Protein AF-0000000069715719 (afdb_homodimer)

Organism: Streptococcus mutans serotype c (strain ATCC 700610 / UA159) (NCBI:txid210007)

InterPro domains:
  IPR000551 MerR-type HTH domain [PF13411] (5-71)
  IPR000551 MerR-type HTH domain [PS50937] (4-72)
  IPR000551 MerR-type HTH domain [SM00422] (5-73)
  IPR009061 Putative DNA-binding domain superfamily [SSF46955] (5-107)
  IPR012925 TipAS antibiotic-recognition domain [PF07739] (125-243)
  IPR036244 TipA-like multidrug resistance regulator, antibiotic-recognition domain [G3DSA:1.10.490.50] (159-245)
  IPR036244 TipA-like multidrug resistance regulator, antibiotic-recognition domain [SSF89082] (160-244)
  IPR047057 MerR transcriptional regulator [PTHR30204] (4-185)

Sequence (490 aa):
MDRDYTLKEIMTITGLTKRTLHYYDQIGLLPARKLANGYRHYSQQDLIDLQRILFLKALDFSIKEIQSLLKLSDEALRPILEEQQTRLVQKIQDLQKKKKELENFLAGSPLITLDIFEKPLNDQYQTEAELRYGKTSVYQTYQDHRAQLDSTERTQYDTKMEQQFDQVFQEFKRVSHLPLSATEVAAAVEQWKSAFLMIGDFSDEVLAYIAKSYVYDSRFKQYFSKYGNFDLTRFIAEAVTYYLTMDRDYTLKEIMTITGLTKRTLHYYDQIGLLPARKLANGYRHYSQQDLIDLQRILFLKALDFSIKEIQSLLKLSDEALRPILEEQQTRLVQKIQDLQKKKKELENFLAGSPLITLDIFEKPLNDQYQTEAELRYGKTSVYQTYQDHRAQLDSTERTQYDTKMEQQFDQVFQEFKRVSHLPLSATEVAAAVEQWKSAFLMIGDFSDEVLAYIAKSYVYDSRFKQYFSKYGNFDLTRFIAEAVTYYLT

Radius of gyration: 35.16 Å; Cα contacts (8 Å, |Δi|>4): 464; chains: 2; bounding box: 47×100×73 Å

Secondary structure (DSSP, 8-state):
----EEHHHHHHHH---HHHHHHHHHTTSSPPEE-TTS-EEE-HHHHHHHHHHHHHHHTT--HHHHHHHTTS-HHHHHHHHHHHHHHHHHHHHHHHHHHHHHHHHHTT--GGG-S-SSS-HHHHHHHHHHHHHTTSHHHHHHHHHHHHS-HHHHHHHHHHHHHHHHHHHHHHHHHTTS-TT-HHHHHHHHHHHHHHHHH----HHHHHHHHHHHHH-HHHHHHHGGGT-TTHHHHHHHHHHHHH-/----EEHHHHHHHH---HHHHHHHHHTTSSPPEE-TTS-EEE-HHHHHHHHHHHHHHHTT--HHHHHHHTTS-HHHHHHHHHHHHHHHHHHHHHHHHHHHHHHHHHTT--GGG-S-SSS-HHHHHHHHHHHHHTTSHHHHHHHHHHHHS-HHHHHHHHHHHHHHHHHHHHHHHHHTTS-TT-HHHHHHHHHHHHHHHTT----HHHHHHHHHHHHH-HHHHHHHGGGT-TTHHHHHHHHHHHHH-

pLDDT: mean 90.67, std 7.01, range [48.97, 97.94]

Nearest PDB structures (foldseek):
  3qao-assembly1_A-2  TM=6.213E-01  e=5.186E-06  Listeria monocytogenes EGD-e
  4r4e-assembly1_A  TM=9.063E-01  e=7.870E-03  Bacillus subtilis subsp. subtilis str. 168
  2zhh-assembly1_A-2  TM=7.558E-01  e=1.030E-02  Escherichia coli K-12
  5i44-assembly4_F-2  TM=8.925E-01  e=2.866E-02  Bacillus subtilis subsp. subtilis str. 168
  5i44-assembly4_G-2  TM=8.941E-01  e=7.557E-02  Bacillus subtilis subsp. subtilis str. 168

Structure (mmCIF, N/CA/C/O backbone):
data_AF-0000000069715719-model_v1
#
loop_
_entity.id
_entity.type
_entity.pdbx_description
1 polymer 'Transcriptional regulator'
#
loop_
_atom_site.group_PDB
_atom_site.id
_atom_site.type_symbol
_atom_site.label_atom_id
_atom_site.label_alt_id
_atom_site.label_comp_id
_atom_site.label_asym_id
_atom_site.label_entity_id
_atom_site.label_seq_id
_atom_site.pdbx_PDB_ins_code
_atom_site.Cartn_x
_atom_site.Cartn_y
_atom_site.Cartn_z
_atom_site.occupancy
_atom_site.B_iso_or_equiv
_atom_site.auth_seq_id
_atom_site.auth_comp_id
_atom_site.auth_asym_id
_atom_site.auth_atom_id
_atom_site.pdbx_PDB_model_num
ATOM 1 N N . MET A 1 1 ? -6.324 41.688 10.266 1 48.97 1 MET A N 1
ATOM 2 C CA . MET A 1 1 ? -6.793 41.719 8.883 1 48.97 1 MET A CA 1
ATOM 3 C C . MET A 1 1 ? -6.41 40.438 8.148 1 48.97 1 MET A C 1
ATOM 5 O O . MET A 1 1 ? -5.316 39.906 8.352 1 48.97 1 MET A O 1
ATOM 9 N N . ASP A 1 2 ? -7.441 39.688 7.723 1 63.16 2 ASP A N 1
ATOM 10 C CA . ASP A 1 2 ? -7.34 38.469 6.922 1 63.16 2 ASP A CA 1
ATOM 11 C C . ASP A 1 2 ? -6.461 38.688 5.695 1 63.16 2 ASP A C 1
ATOM 13 O O . ASP A 1 2 ? -6.566 39.719 5.031 1 63.16 2 ASP A O 1
ATOM 17 N N . ARG A 1 3 ? -5.273 38.156 5.684 1 74.5 3 ARG A N 1
ATOM 18 C CA . ARG A 1 3 ? -4.348 38.312 4.566 1 74.5 3 ARG A CA 1
ATOM 19 C C . ARG A 1 3 ? -4.816 37.5 3.354 1 74.5 3 ARG A C 1
ATOM 21 O O . ARG A 1 3 ? -5.352 36.406 3.496 1 74.5 3 ARG A O 1
ATOM 28 N N . ASP A 1 4 ? -4.863 38.25 2.156 1 87.38 4 ASP A N 1
ATOM 29 C CA . ASP A 1 4 ? -5.094 37.562 0.89 1 87.38 4 ASP A CA 1
ATOM 30 C C . ASP A 1 4 ? -3.777 37.125 0.244 1 87.38 4 ASP A C 1
ATOM 32 O O . ASP A 1 4 ? -2.756 37.812 0.417 1 87.38 4 ASP A O 1
ATOM 36 N N . TYR A 1 5 ? -3.852 36.031 -0.397 1 93.12 5 TYR A N 1
ATOM 37 C CA . TYR A 1 5 ? -2.662 35.469 -1.027 1 93.12 5 TYR A CA 1
ATOM 38 C C . TYR A 1 5 ? -2.848 35.375 -2.535 1 93.12 5 TYR A C 1
ATOM 40 O O . TYR A 1 5 ? -3.926 35 -3.008 1 93.12 5 TYR A O 1
ATOM 48 N N . THR A 1 6 ? -1.804 35.688 -3.18 1 93.81 6 THR A N 1
ATOM 49 C CA . THR A 1 6 ? -1.774 35.375 -4.605 1 93.81 6 THR A CA 1
ATOM 50 C C . THR A 1 6 ? -1.482 33.906 -4.848 1 93.81 6 THR A C 1
ATOM 52 O O . THR A 1 6 ? -1.055 33.188 -3.938 1 93.81 6 THR A O 1
ATOM 55 N N . LEU A 1 7 ? -1.731 33.531 -6.133 1 94.94 7 LEU A N 1
ATOM 56 C CA . LEU A 1 7 ? -1.416 32.156 -6.523 1 94.94 7 LEU A CA 1
ATOM 57 C C . LEU A 1 7 ? 0.055 31.844 -6.27 1 94.94 7 LEU A C 1
ATOM 59 O O . LEU A 1 7 ? 0.387 30.766 -5.754 1 94.94 7 LEU A O 1
ATOM 63 N N . LYS A 1 8 ? 0.915 32.719 -6.605 1 95.12 8 LYS A N 1
ATOM 64 C CA . LYS A 1 8 ? 2.355 32.531 -6.441 1 95.12 8 LYS A CA 1
ATOM 65 C C . LYS A 1 8 ? 2.725 32.375 -4.969 1 95.12 8 LYS A C 1
ATOM 67 O O . LYS A 1 8 ? 3.588 31.562 -4.621 1 95.12 8 LYS A O 1
ATOM 72 N N . GLU A 1 9 ? 2.146 33.156 -4.164 1 95.31 9 GLU A N 1
ATOM 73 C CA . GLU A 1 9 ? 2.422 33.062 -2.732 1 95.31 9 GLU A CA 1
ATOM 74 C C . GLU A 1 9 ? 1.985 31.719 -2.162 1 95.31 9 GLU A C 1
ATOM 76 O O . GLU A 1 9 ? 2.699 31.125 -1.354 1 95.31 9 GLU A O 1
ATOM 81 N N . ILE A 1 10 ? 0.823 31.25 -2.594 1 96.38 10 ILE A N 1
ATOM 82 C CA . ILE A 1 10 ? 0.335 29.953 -2.145 1 96.38 10 ILE A CA 1
ATOM 83 C C . ILE A 1 10 ? 1.306 28.859 -2.58 1 96.38 10 ILE A C 1
ATOM 85 O O . ILE A 1 10 ? 1.632 27.969 -1.799 1 96.38 10 ILE A O 1
ATOM 89 N N . MET A 1 11 ? 1.745 28.984 -3.801 1 96.81 11 MET A N 1
ATOM 90 C CA . MET A 1 11 ? 2.713 28.016 -4.324 1 96.81 11 MET A CA 1
ATOM 91 C C . MET A 1 11 ? 3.99 28.031 -3.488 1 96.81 11 MET A C 1
ATOM 93 O O . MET A 1 11 ? 4.523 26.969 -3.154 1 96.81 11 MET A O 1
ATOM 97 N N . THR A 1 12 ? 4.395 29.188 -3.127 1 96.12 12 THR A N 1
ATOM 98 C CA . THR A 1 12 ? 5.621 29.344 -2.354 1 96.12 12 THR A CA 1
ATOM 99 C C . THR A 1 12 ? 5.449 28.766 -0.951 1 96.12 12 THR A C 1
ATOM 101 O O . THR A 1 12 ? 6.363 28.125 -0.422 1 96.12 12 THR A O 1
ATOM 104 N N . ILE A 1 13 ? 4.348 28.969 -0.385 1 95.88 13 ILE A N 1
ATOM 105 C CA . ILE A 1 13 ? 4.07 28.5 0.972 1 95.88 13 ILE A CA 1
ATOM 106 C C . ILE A 1 13 ? 3.975 26.984 0.993 1 95.88 13 ILE A C 1
ATOM 108 O O . ILE A 1 13 ? 4.613 26.328 1.817 1 95.88 13 ILE A O 1
ATOM 112 N N . THR A 1 14 ? 3.248 26.375 0.048 1 96.62 14 THR A N 1
ATOM 113 C CA . THR A 1 14 ? 2.857 24.969 0.156 1 96.62 14 THR A CA 1
ATOM 114 C C . THR A 1 14 ? 3.758 24.094 -0.705 1 96.62 14 THR A C 1
ATOM 116 O O . THR A 1 14 ? 3.816 22.875 -0.507 1 96.62 14 THR A O 1
ATOM 119 N N . GLY A 1 15 ? 4.391 24.688 -1.75 1 95.94 15 GLY A N 1
ATOM 120 C CA . GLY A 1 15 ? 5.188 23.922 -2.693 1 95.94 15 GLY A CA 1
ATOM 121 C C . GLY A 1 15 ? 4.363 23.297 -3.805 1 95.94 15 GLY A C 1
ATOM 122 O O . GLY A 1 15 ? 4.887 22.516 -4.613 1 95.94 15 GLY A O 1
ATOM 123 N N . LEU A 1 16 ? 3.084 23.609 -3.912 1 96.81 16 LEU A N 1
ATOM 124 C CA . LEU A 1 16 ? 2.219 23.031 -4.938 1 96.81 16 LEU A CA 1
ATOM 125 C C . LEU A 1 16 ? 2.447 23.719 -6.281 1 96.81 16 LEU A C 1
ATOM 127 O O . LEU A 1 16 ? 2.912 24.859 -6.336 1 96.81 16 LEU A O 1
ATOM 131 N N . THR A 1 17 ? 2.002 23.062 -7.262 1 96.44 17 THR A N 1
ATOM 132 C CA . THR A 1 17 ? 2.145 23.609 -8.609 1 96.44 17 THR A CA 1
ATOM 133 C C . THR A 1 17 ? 0.9 24.391 -9.016 1 96.44 17 THR A C 1
ATOM 135 O O . THR A 1 17 ? -0.163 24.219 -8.414 1 96.44 17 THR A O 1
ATOM 138 N N . LYS A 1 18 ? 1.119 25.203 -10 1 96.44 18 LYS A N 1
ATOM 139 C CA . LYS A 1 18 ? 0.003 25.938 -10.578 1 96.44 18 LYS A CA 1
ATOM 140 C C . LYS A 1 18 ? -1.085 25 -11.078 1 96.44 18 LYS A C 1
ATOM 142 O O . LYS A 1 18 ? -2.273 25.234 -10.859 1 96.44 18 LYS A O 1
ATOM 147 N N . ARG A 1 19 ? -0.696 23.922 -11.664 1 95.94 19 ARG A N 1
ATOM 148 C CA . ARG A 1 19 ? -1.613 22.938 -12.227 1 95.94 19 ARG A CA 1
ATOM 149 C C . ARG A 1 19 ? -2.496 22.328 -11.141 1 95.94 19 ARG A C 1
ATOM 151 O O . ARG A 1 19 ? -3.707 22.188 -11.328 1 95.94 19 ARG A O 1
ATOM 158 N N . THR A 1 20 ? -1.932 22.031 -10.031 1 96.81 20 THR A N 1
ATOM 159 C CA . THR A 1 20 ? -2.668 21.422 -8.93 1 96.81 20 THR A CA 1
ATOM 160 C C . THR A 1 20 ? -3.709 22.391 -8.375 1 96.81 20 THR A C 1
ATOM 162 O O . THR A 1 20 ? -4.863 22.016 -8.156 1 96.81 20 THR A O 1
ATOM 165 N N . LEU A 1 21 ? -3.297 23.656 -8.195 1 97.31 21 LEU A N 1
ATOM 166 C CA . LEU A 1 21 ? -4.207 24.656 -7.656 1 97.31 21 LEU A CA 1
ATOM 167 C C . LEU A 1 21 ? -5.34 24.953 -8.641 1 97.31 21 LEU A C 1
ATOM 169 O O . LEU A 1 21 ? -6.488 25.141 -8.227 1 97.31 21 LEU A O 1
ATOM 173 N N . HIS A 1 22 ? -4.992 24.938 -9.938 1 96.19 22 HIS A N 1
ATOM 174 C CA . HIS A 1 22 ? -6.02 25.109 -10.961 1 96.19 22 HIS A CA 1
ATOM 175 C C . HIS A 1 22 ? -6.996 23.938 -10.961 1 96.19 22 HIS A C 1
ATOM 177 O O . HIS A 1 22 ? -8.211 24.141 -11.102 1 96.19 22 HIS A O 1
ATOM 183 N N . TYR A 1 23 ? -6.473 22.781 -10.852 1 96.88 23 TYR A N 1
ATOM 184 C CA . TYR A 1 23 ? -7.312 21.594 -10.805 1 96.88 23 TYR A CA 1
ATOM 185 C C . TYR A 1 23 ? -8.266 21.641 -9.617 1 96.88 23 TYR A C 1
ATOM 187 O O . TYR A 1 23 ? -9.461 21.375 -9.766 1 96.88 23 TYR A O 1
ATOM 195 N N . TYR A 1 24 ? -7.734 21.984 -8.422 1 97.06 24 TYR A N 1
ATOM 196 C CA . TYR A 1 24 ? -8.562 22.078 -7.223 1 97.06 24 TYR A CA 1
ATOM 197 C C . TYR A 1 24 ? -9.68 23.094 -7.406 1 97.06 24 TYR A C 1
ATOM 199 O O . TYR A 1 24 ? -10.789 22.906 -6.906 1 97.06 24 TYR A O 1
ATOM 207 N N . ASP A 1 25 ? -9.383 24.203 -8.086 1 95.69 25 ASP A N 1
ATOM 208 C CA . ASP A 1 25 ? -10.383 25.234 -8.406 1 95.69 25 ASP A CA 1
ATOM 209 C C . ASP A 1 25 ? -11.438 24.688 -9.367 1 95.69 25 ASP A C 1
ATOM 211 O O . ASP A 1 25 ? -12.633 24.844 -9.133 1 95.69 25 ASP A O 1
ATOM 215 N N . GLN A 1 26 ? -11.016 23.969 -10.406 1 95.44 26 GLN A N 1
ATOM 216 C CA . GLN A 1 26 ? -11.875 23.453 -11.461 1 95.44 26 GLN A CA 1
ATOM 217 C C . GLN A 1 26 ? -12.883 22.453 -10.914 1 95.44 26 GLN A C 1
ATOM 219 O O . GLN A 1 26 ? -14.055 22.469 -11.297 1 95.44 26 GLN A O 1
ATOM 224 N N . ILE A 1 27 ? -12.492 21.625 -9.984 1 96.06 27 ILE A N 1
ATOM 225 C CA . ILE A 1 27 ? -13.375 20.562 -9.516 1 96.06 27 ILE A CA 1
ATOM 226 C C . ILE A 1 27 ? -14.148 21.031 -8.281 1 96.06 27 ILE A C 1
ATOM 228 O O . ILE A 1 27 ? -14.891 20.266 -7.676 1 96.06 27 ILE A O 1
ATOM 232 N N . GLY A 1 28 ? -13.828 22.203 -7.766 1 94.94 28 GLY A N 1
ATOM 233 C CA . GLY A 1 28 ? -14.578 22.781 -6.668 1 94.94 28 GLY A CA 1
ATOM 234 C C . GLY A 1 28 ? -14.047 22.391 -5.301 1 94.94 28 GLY A C 1
ATOM 235 O O . GLY A 1 28 ? -14.695 22.625 -4.285 1 94.94 28 GLY A O 1
ATOM 236 N N . LEU A 1 29 ? -12.953 21.75 -5.258 1 96.75 29 LEU A N 1
ATOM 237 C CA . LEU A 1 29 ? -12.352 21.344 -3.992 1 96.75 29 LEU A CA 1
ATOM 238 C C . LEU A 1 29 ? -11.844 22.547 -3.213 1 96.75 29 LEU A C 1
ATOM 240 O O . LEU A 1 29 ? -12.008 22.609 -1.992 1 96.75 29 LEU A O 1
ATOM 244 N N . LEU A 1 30 ? -11.133 23.531 -3.893 1 96.5 30 LEU A N 1
ATOM 245 C CA . LEU A 1 30 ? -10.656 24.812 -3.377 1 96.5 30 LEU A CA 1
ATOM 246 C C . LEU A 1 30 ? -10.867 25.922 -4.398 1 96.5 30 LEU A C 1
ATOM 248 O O . LEU A 1 30 ? -9.922 26.359 -5.062 1 96.5 30 LEU A O 1
ATOM 252 N N . PRO A 1 31 ? -12.031 26.406 -4.414 1 94.19 31 PRO A N 1
ATOM 253 C CA . PRO A 1 31 ? -12.32 27.469 -5.387 1 94.19 31 PRO A CA 1
ATOM 254 C C . PRO A 1 31 ? -11.508 28.734 -5.125 1 94.19 31 PRO A C 1
ATOM 256 O O . PRO A 1 31 ? -11.367 29.156 -3.971 1 94.19 31 PRO A O 1
ATOM 259 N N . ALA A 1 32 ? -10.945 29.312 -6.168 1 92.62 32 ALA A N 1
ATOM 260 C CA . ALA A 1 32 ? -10.211 30.578 -6.074 1 92.62 32 ALA A CA 1
ATOM 261 C C . ALA A 1 32 ? -11.117 31.766 -6.387 1 92.62 32 ALA A C 1
ATOM 263 O O . ALA A 1 32 ? -12.055 31.641 -7.18 1 92.62 32 ALA A O 1
ATOM 264 N N . ARG A 1 33 ? -10.828 32.812 -5.668 1 91.38 33 ARG A N 1
ATOM 265 C CA . ARG A 1 33 ? -11.469 34.062 -6.059 1 91.38 33 ARG A CA 1
ATOM 266 C C . ARG A 1 33 ? -10.711 34.719 -7.203 1 91.38 33 ARG A C 1
ATOM 268 O O . ARG A 1 33 ? -9.484 34.719 -7.23 1 91.38 33 ARG A O 1
ATOM 275 N N . LYS A 1 34 ? -11.406 35.156 -8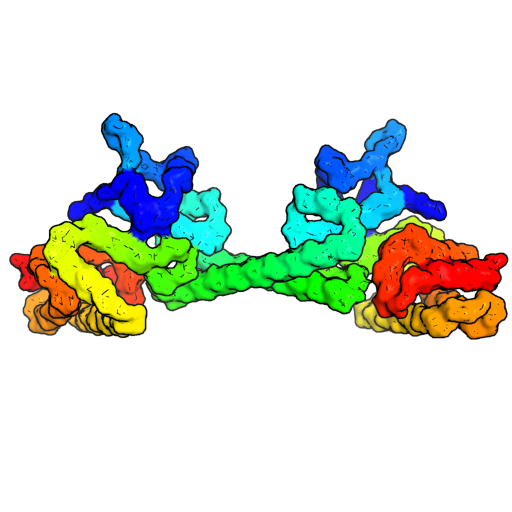.18 1 88.69 34 LYS A N 1
ATOM 276 C CA . LYS A 1 34 ? -10.766 35.812 -9.32 1 88.69 34 LYS A CA 1
ATOM 277 C C . LYS A 1 34 ? -10.906 37.344 -9.242 1 88.69 34 LYS A C 1
ATOM 279 O O . LYS A 1 34 ? -11.992 37.844 -8.984 1 88.69 34 LYS A O 1
ATOM 284 N N . LEU A 1 35 ? -9.789 37.969 -9.281 1 85.75 35 LEU A N 1
ATOM 285 C CA . LEU A 1 35 ? -9.789 39.438 -9.359 1 85.75 35 LEU A CA 1
ATOM 286 C C . LEU A 1 35 ? -10.25 39.906 -10.734 1 85.75 35 LEU A C 1
ATOM 288 O O . LEU A 1 35 ? -10.484 39.094 -11.625 1 85.75 35 LEU A O 1
ATOM 292 N N . ALA A 1 36 ? -10.336 41.219 -10.805 1 85.94 36 ALA A N 1
ATOM 293 C CA . ALA A 1 36 ? -10.789 41.812 -12.062 1 85.94 36 ALA A CA 1
ATOM 294 C C . ALA A 1 36 ? -9.844 41.469 -13.203 1 85.94 36 ALA A C 1
ATOM 296 O O . ALA A 1 36 ? -10.281 41.312 -14.352 1 85.94 36 ALA A O 1
ATOM 297 N N . ASN A 1 37 ? -8.664 41.281 -12.961 1 86.81 37 ASN A N 1
ATOM 298 C CA . ASN A 1 37 ? -7.656 40.969 -13.977 1 86.81 37 ASN A CA 1
ATOM 299 C C . ASN A 1 37 ? -7.582 39.5 -14.266 1 86.81 37 ASN A C 1
ATOM 301 O O . ASN A 1 37 ? -6.766 39.031 -15.078 1 86.81 37 ASN A O 1
ATOM 305 N N . GLY A 1 38 ? -8.297 38.75 -13.602 1 84.69 38 GLY A N 1
ATOM 306 C CA . GLY A 1 38 ? -8.383 37.344 -13.883 1 84.69 38 GLY A CA 1
ATOM 307 C C . GLY A 1 38 ? -7.48 36.5 -13 1 84.69 38 GLY A C 1
ATOM 308 O O . GLY A 1 38 ? -7.527 35.25 -13.047 1 84.69 38 GLY A O 1
ATOM 309 N N . TYR A 1 39 ? -6.734 37.25 -12.156 1 88.88 39 TYR A N 1
ATOM 310 C CA . TYR A 1 39 ? -5.766 36.5 -11.359 1 88.88 39 TYR A CA 1
ATOM 311 C C . TYR A 1 39 ? -6.418 35.906 -10.117 1 88.88 39 TYR A C 1
ATOM 313 O O . TYR A 1 39 ? -7.254 36.562 -9.477 1 88.88 39 TYR A O 1
ATOM 321 N N . ARG A 1 40 ? -6.117 34.75 -9.797 1 89.69 40 ARG A N 1
ATOM 322 C CA . ARG A 1 40 ? -6.652 34.031 -8.641 1 89.69 40 ARG A CA 1
ATOM 323 C C . ARG A 1 40 ? -6.055 34.594 -7.344 1 89.69 40 ARG A C 1
ATOM 325 O O . ARG A 1 40 ? -4.883 34.969 -7.305 1 89.69 40 ARG A O 1
ATOM 332 N N . HIS A 1 41 ? -6.926 34.625 -6.367 1 92.94 41 HIS A N 1
ATOM 333 C CA . HIS A 1 41 ? -6.504 35 -5.016 1 92.94 41 HIS A CA 1
ATOM 334 C C . HIS A 1 41 ? -7.152 34.094 -3.977 1 92.94 41 HIS A C 1
ATOM 336 O O . HIS A 1 41 ? -8.234 33.531 -4.215 1 92.94 41 HIS A O 1
ATOM 342 N N . TYR A 1 42 ? -6.492 33.906 -2.867 1 94.56 42 TYR A N 1
ATOM 343 C CA . TYR A 1 42 ? -6.926 33 -1.796 1 94.56 42 TYR A CA 1
ATOM 344 C C . TYR A 1 42 ? -6.914 33.719 -0.451 1 94.56 42 TYR A C 1
ATOM 346 O O . TYR A 1 42 ? -6.004 34.5 -0.162 1 94.56 42 TYR A O 1
ATOM 354 N N . SER A 1 43 ? -7.918 33.438 0.292 1 91.88 43 SER A N 1
ATOM 355 C CA . SER A 1 43 ? -7.977 34 1.641 1 91.88 43 SER A CA 1
ATOM 356 C C . SER A 1 43 ? -7.16 33.156 2.619 1 91.88 43 SER A C 1
ATOM 358 O O . SER A 1 43 ? -6.668 32.094 2.266 1 91.88 43 SER A O 1
ATOM 360 N N . GLN A 1 44 ? -7.031 33.656 3.842 1 89.75 44 GLN A N 1
ATOM 361 C CA . GLN A 1 44 ? -6.402 32.875 4.914 1 89.75 44 GLN A CA 1
ATOM 362 C C . GLN A 1 44 ? -7.145 31.578 5.164 1 89.75 44 GLN A C 1
ATOM 364 O O . GLN A 1 44 ? -6.52 30.547 5.402 1 89.75 44 GLN A O 1
ATOM 369 N N . GLN A 1 45 ? -8.414 31.719 5.098 1 90.44 45 GLN A N 1
ATOM 370 C CA . GLN A 1 45 ? -9.219 30.5 5.289 1 90.44 45 GLN A CA 1
ATOM 371 C C . GLN A 1 45 ? -8.969 29.5 4.176 1 90.44 45 GLN A C 1
ATOM 373 O O . GLN A 1 45 ? -8.922 28.297 4.422 1 90.44 45 GLN A O 1
ATOM 378 N N . ASP A 1 46 ? -8.789 30.016 2.957 1 93.88 46 ASP A N 1
ATOM 379 C CA . ASP A 1 46 ? -8.477 29.125 1.841 1 93.88 46 ASP A CA 1
ATOM 380 C C . ASP A 1 46 ? -7.164 28.375 2.082 1 93.88 46 ASP A C 1
ATOM 382 O O . ASP A 1 46 ? -7.047 27.203 1.759 1 93.88 46 ASP A O 1
ATOM 386 N N . LEU A 1 47 ? -6.207 29.078 2.602 1 94.69 47 LEU A N 1
ATOM 387 C CA . LEU A 1 47 ? -4.922 28.453 2.895 1 94.69 47 LEU A CA 1
ATOM 388 C C . LEU A 1 47 ? -5.074 27.359 3.949 1 94.69 47 LEU A C 1
ATOM 390 O O . LEU A 1 47 ? -4.484 26.281 3.828 1 94.69 47 LEU A O 1
ATOM 394 N N . ILE A 1 48 ? -5.828 27.609 4.93 1 91.94 48 ILE A N 1
ATOM 395 C CA . ILE A 1 48 ? -6.082 26.641 5.988 1 91.94 48 ILE A CA 1
ATOM 396 C C . ILE A 1 48 ? -6.758 25.406 5.398 1 91.94 48 ILE A C 1
ATOM 398 O O . ILE A 1 48 ? -6.359 24.266 5.688 1 91.94 48 ILE A O 1
ATOM 402 N N . ASP A 1 49 ? -7.734 25.656 4.566 1 94.25 49 ASP A N 1
ATOM 403 C CA . ASP A 1 49 ? -8.438 24.547 3.914 1 94.25 49 ASP A CA 1
ATOM 404 C C . ASP A 1 49 ? -7.488 23.75 3.027 1 94.25 49 ASP A C 1
ATOM 406 O O . ASP A 1 49 ? -7.578 22.516 2.967 1 94.25 49 ASP A O 1
ATOM 410 N N . LEU A 1 50 ? -6.656 24.453 2.324 1 96.5 50 LEU A N 1
ATOM 411 C CA . LEU A 1 50 ? -5.672 23.797 1.47 1 96.5 50 LEU A CA 1
ATOM 412 C C . LEU A 1 50 ? -4.754 22.891 2.291 1 96.5 50 LEU A C 1
ATOM 414 O O . LEU A 1 50 ? -4.465 21.766 1.892 1 96.5 50 LEU A O 1
ATOM 418 N N . GLN A 1 51 ? -4.332 23.344 3.396 1 95.5 51 GLN A N 1
ATOM 419 C CA . GLN A 1 51 ? -3.457 22.562 4.262 1 95.5 51 GLN A CA 1
ATOM 420 C C . GLN A 1 51 ? -4.184 21.328 4.816 1 95.5 51 GLN A C 1
ATOM 422 O O . GLN A 1 51 ? -3.592 20.266 4.961 1 95.5 51 GLN A O 1
ATOM 427 N N . ARG A 1 52 ? -5.445 21.5 5.078 1 94.62 52 ARG A N 1
ATOM 428 C CA . ARG A 1 52 ? -6.27 20.375 5.473 1 94.62 52 ARG A CA 1
ATOM 429 C C . ARG A 1 52 ? -6.371 19.344 4.344 1 94.62 52 ARG A C 1
ATOM 431 O O . ARG A 1 52 ? -6.262 18.141 4.578 1 94.62 52 ARG A O 1
ATOM 438 N N . ILE A 1 53 ? -6.582 19.828 3.152 1 97.31 53 ILE A N 1
ATOM 439 C CA . ILE A 1 53 ? -6.633 18.984 1.972 1 97.31 53 ILE A CA 1
ATOM 440 C C . ILE A 1 53 ? -5.32 18.203 1.845 1 97.31 53 ILE A C 1
ATOM 442 O O . ILE A 1 53 ? -5.332 16.984 1.638 1 97.31 53 ILE A O 1
ATOM 446 N N . LEU A 1 54 ? -4.223 18.906 2.006 1 97.12 54 LEU A N 1
ATOM 447 C CA . LEU A 1 54 ? -2.906 18.297 1.877 1 97.12 54 LEU A CA 1
ATOM 448 C C . LEU A 1 54 ? -2.691 17.234 2.957 1 97.12 54 LEU A C 1
ATOM 450 O O . LEU A 1 54 ? -2.092 16.188 2.699 1 97.12 54 LEU A O 1
ATOM 454 N N . PHE A 1 55 ? -3.188 17.438 4.125 1 96.31 55 PHE A N 1
ATOM 455 C CA . PHE A 1 55 ? -3.111 16.484 5.227 1 96.31 55 PHE A CA 1
ATOM 456 C C . PHE A 1 55 ? -3.865 15.211 4.887 1 96.31 55 PHE A C 1
ATOM 458 O O . PHE A 1 55 ? -3.314 14.109 4.996 1 96.31 55 PHE A O 1
ATOM 465 N N . LEU A 1 56 ? -5.055 15.383 4.465 1 97.12 56 LEU A N 1
ATOM 466 C CA . LEU A 1 56 ? -5.895 14.234 4.137 1 97.12 56 LEU A CA 1
ATOM 467 C C . LEU A 1 56 ? -5.34 13.484 2.93 1 97.12 56 LEU A C 1
ATOM 469 O O . LEU A 1 56 ? -5.34 12.258 2.908 1 97.12 56 LEU A O 1
ATOM 473 N N . LYS A 1 57 ? -4.859 14.266 1.954 1 96.69 57 LYS A N 1
ATOM 474 C CA . LYS A 1 57 ? -4.246 13.664 0.776 1 96.69 57 LYS A CA 1
ATOM 475 C C . LYS A 1 57 ? -3.029 12.828 1.158 1 96.69 57 LYS A C 1
ATOM 477 O O . LYS A 1 57 ? -2.812 11.742 0.605 1 96.69 57 LYS A O 1
ATOM 482 N N . ALA A 1 58 ? -2.26 13.359 2.107 1 95.62 58 ALA A N 1
ATOM 483 C CA . ALA A 1 58 ? -1.057 12.664 2.564 1 95.62 58 ALA A CA 1
ATOM 484 C C . ALA A 1 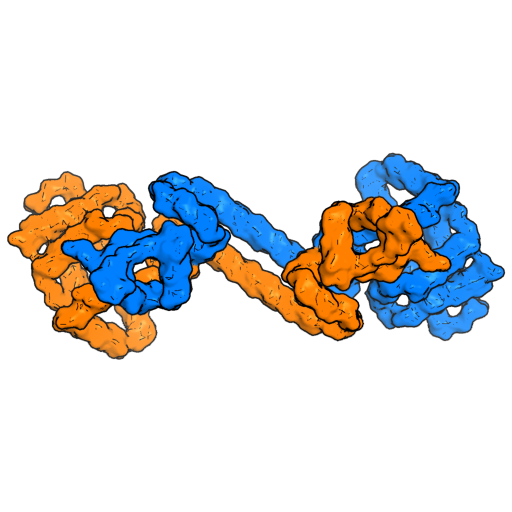58 ? -1.407 11.344 3.236 1 95.62 58 ALA A C 1
ATOM 486 O O . ALA A 1 58 ? -0.578 10.43 3.299 1 95.62 58 ALA A O 1
ATOM 487 N N . LEU A 1 59 ? -2.639 11.227 3.699 1 95.5 59 LEU A N 1
ATOM 488 C CA . LEU A 1 59 ? -3.098 10.016 4.371 1 95.5 59 LEU A CA 1
ATOM 489 C C . LEU A 1 59 ? -3.861 9.117 3.404 1 95.5 59 LEU A C 1
ATOM 491 O O . LEU A 1 59 ? -4.582 8.211 3.832 1 95.5 59 LEU A O 1
ATOM 495 N N . ASP A 1 60 ? -3.836 9.406 2.154 1 93.31 60 ASP A N 1
ATOM 496 C CA . ASP A 1 60 ? -4.301 8.57 1.049 1 93.31 60 ASP A CA 1
ATOM 497 C C . ASP A 1 60 ? -5.816 8.656 0.896 1 93.31 60 ASP A C 1
ATOM 499 O O . ASP A 1 60 ? -6.449 7.719 0.4 1 93.31 60 ASP A O 1
ATOM 503 N N . PHE A 1 61 ? -6.391 9.719 1.41 1 96.25 61 PHE A N 1
ATOM 504 C CA . PHE A 1 61 ? -7.781 9.953 1.04 1 96.25 61 PHE A CA 1
ATOM 505 C C . PHE A 1 61 ? -7.891 10.391 -0.416 1 96.25 61 PHE A C 1
ATOM 507 O O . PHE A 1 61 ? -7.051 11.148 -0.905 1 96.25 61 PHE A O 1
ATOM 514 N N . SER A 1 62 ? -8.914 9.898 -1.111 1 95.94 62 SER A N 1
ATOM 515 C CA . SER A 1 62 ? -9.172 10.336 -2.479 1 95.94 62 SER A CA 1
ATOM 516 C C . SER A 1 62 ? -9.742 11.75 -2.508 1 95.94 62 SER A C 1
ATOM 518 O O . SER A 1 62 ? -10.281 12.227 -1.508 1 95.94 62 SER A O 1
ATOM 520 N N . ILE A 1 63 ? -9.617 12.383 -3.607 1 96.5 63 ILE A N 1
ATOM 521 C CA . ILE A 1 63 ? -10.164 13.719 -3.795 1 96.5 63 ILE A CA 1
ATOM 522 C C . ILE A 1 63 ? -11.664 13.711 -3.516 1 96.5 63 ILE A C 1
ATOM 524 O O . ILE A 1 63 ? -12.188 14.617 -2.869 1 96.5 63 ILE A O 1
ATOM 528 N N . LYS A 1 64 ? -12.297 12.625 -3.945 1 95.81 64 LYS A N 1
ATOM 529 C CA . LYS A 1 64 ? -13.734 12.484 -3.715 1 95.81 64 LYS A CA 1
ATOM 530 C C . LYS A 1 64 ? -14.047 12.414 -2.223 1 95.81 64 LYS A C 1
ATOM 532 O O . LYS A 1 64 ? -14.961 13.078 -1.742 1 95.81 64 LYS A O 1
ATOM 537 N N . GLU A 1 65 ? -13.336 11.633 -1.483 1 96.31 65 GLU A N 1
ATOM 538 C CA . GLU A 1 65 ? -13.516 11.531 -0.038 1 96.31 65 GLU A CA 1
ATOM 539 C C . GLU A 1 65 ? -13.227 12.859 0.653 1 96.31 65 GLU A C 1
ATOM 541 O O . GLU A 1 65 ? -13.961 13.266 1.557 1 96.31 65 GLU A O 1
ATOM 546 N N . ILE A 1 66 ? -12.18 13.578 0.205 1 97.56 66 ILE A N 1
ATOM 547 C CA . ILE A 1 66 ? -11.742 14.82 0.833 1 97.56 66 ILE A CA 1
ATOM 548 C C . ILE A 1 66 ? -12.836 15.875 0.713 1 97.56 66 ILE A C 1
ATOM 550 O O . ILE A 1 66 ? -13.07 16.641 1.648 1 97.56 66 ILE A O 1
ATOM 554 N N . GLN A 1 67 ? -13.5 15.906 -0.38 1 95.31 67 GLN A N 1
ATOM 555 C CA . GLN A 1 67 ? -14.578 16.875 -0.594 1 95.31 67 GLN A CA 1
ATOM 556 C C . GLN A 1 67 ? -15.633 16.766 0.503 1 95.31 67 GLN A C 1
ATOM 558 O O . GLN A 1 67 ? -16.125 17.781 0.997 1 95.31 67 GLN A O 1
ATOM 563 N N . SER A 1 68 ? -15.914 15.586 0.859 1 94.56 68 SER A N 1
ATOM 564 C CA . SER A 1 68 ? -16.922 15.367 1.889 1 94.56 68 SER A CA 1
ATOM 565 C C . SER A 1 68 ? -16.359 15.617 3.281 1 94.56 68 SER A C 1
ATOM 567 O O . SER A 1 68 ? -17.078 16.047 4.184 1 94.56 68 SER A O 1
ATOM 569 N N . LEU A 1 69 ? -15.102 15.406 3.465 1 96.06 69 LEU A N 1
ATOM 570 C CA . LEU A 1 69 ? -14.484 15.461 4.785 1 96.06 69 LEU A CA 1
ATOM 571 C C . LEU A 1 69 ? -14.156 16.906 5.168 1 96.06 69 LEU A C 1
ATOM 573 O O . LEU A 1 69 ? -14.062 17.219 6.355 1 96.06 69 LEU A O 1
ATOM 577 N N . LEU A 1 70 ? -13.977 17.797 4.188 1 93.19 70 LEU A N 1
ATOM 578 C CA . LEU A 1 70 ? -13.586 19.188 4.434 1 93.19 70 LEU A CA 1
ATOM 579 C C . LEU A 1 70 ? -14.656 19.922 5.23 1 93.19 70 LEU A C 1
ATOM 581 O O . LEU A 1 70 ? -14.367 20.906 5.918 1 93.19 70 LEU A O 1
ATOM 585 N N . LYS A 1 71 ? -15.867 19.438 5.211 1 89.56 71 LYS A N 1
ATOM 586 C CA . LYS A 1 71 ? -17 20.109 5.855 1 89.56 71 LYS A CA 1
ATOM 587 C C . LYS A 1 71 ? -17.141 19.656 7.309 1 89.56 71 LYS A C 1
ATOM 589 O O . LYS A 1 71 ? -17.906 20.25 8.07 1 89.56 71 LYS A O 1
ATOM 594 N N . LEU A 1 72 ? -16.438 18.703 7.637 1 92.25 72 LEU A N 1
ATOM 595 C CA . LEU A 1 72 ? -16.578 18.141 8.977 1 92.25 72 LEU A CA 1
ATOM 596 C C . LEU A 1 72 ? -15.727 18.906 9.984 1 92.25 72 LEU A C 1
ATOM 598 O O . LEU A 1 72 ? -14.664 19.422 9.641 1 92.25 72 LEU A O 1
ATOM 602 N N . SER A 1 73 ? -16.219 18.922 11.172 1 88.5 73 SER A N 1
ATOM 603 C CA . SER A 1 73 ? -15.422 19.438 12.281 1 88.5 73 SER A CA 1
ATOM 604 C C . SER A 1 73 ? -14.289 18.469 12.625 1 88.5 73 SER A C 1
ATOM 606 O O . SER A 1 73 ? -14.289 17.328 12.188 1 88.5 73 SER A O 1
ATOM 608 N N . ASP A 1 74 ? -13.312 18.922 13.375 1 83.38 74 ASP A N 1
ATOM 609 C CA . ASP A 1 74 ? -12.203 18.078 13.797 1 83.38 74 ASP A CA 1
ATOM 610 C C . ASP A 1 74 ? -12.703 16.875 14.602 1 83.38 74 ASP A C 1
ATOM 612 O O . ASP A 1 74 ? -12.195 15.766 14.445 1 83.38 74 ASP A O 1
ATOM 616 N N . GLU A 1 75 ? -13.703 17.188 15.469 1 86.75 75 GLU A N 1
ATOM 617 C CA . GLU A 1 75 ? -14.273 16.125 16.297 1 86.75 75 GLU A CA 1
ATOM 618 C C . GLU A 1 75 ? -14.945 15.062 15.438 1 86.75 75 GLU A C 1
ATOM 620 O O . GLU A 1 75 ? -14.82 13.867 15.711 1 86.75 75 GLU A O 1
ATOM 625 N N . ALA A 1 76 ? -15.578 15.516 14.375 1 94 76 ALA A N 1
ATOM 626 C CA . ALA A 1 76 ? -16.297 14.586 13.5 1 94 76 ALA A CA 1
ATOM 627 C C . ALA A 1 76 ? -15.328 13.844 12.586 1 94 76 ALA A C 1
ATOM 629 O O . ALA A 1 76 ? -15.648 12.758 12.086 1 94 76 ALA A O 1
ATOM 630 N N . LEU A 1 77 ? -14.18 14.383 12.391 1 94.25 77 LEU A N 1
ATOM 631 C CA . LEU A 1 77 ? -13.172 13.805 11.5 1 94.25 77 LEU A CA 1
ATOM 632 C C . LEU A 1 77 ? -12.422 12.672 12.195 1 94.25 77 LEU A C 1
ATOM 634 O O . LEU A 1 77 ? -11.938 11.75 11.539 1 94.25 77 LEU A O 1
ATOM 638 N N . ARG A 1 78 ? -12.391 12.656 13.523 1 93.75 78 ARG A N 1
ATOM 639 C CA . ARG A 1 78 ? -11.531 11.766 14.289 1 93.75 78 ARG A CA 1
ATOM 640 C C . ARG A 1 78 ? -11.883 10.305 14.016 1 93.75 78 ARG A C 1
ATOM 642 O O . ARG A 1 78 ? -11 9.5 13.703 1 93.75 78 ARG A O 1
ATOM 649 N N . PRO A 1 79 ? -13.188 9.891 14.055 1 96.81 79 PRO A N 1
ATOM 650 C CA . PRO A 1 79 ? -13.5 8.484 13.773 1 96.81 79 PRO A CA 1
ATOM 651 C C . PRO A 1 79 ? -13.109 8.062 12.359 1 96.81 79 PRO A C 1
ATOM 653 O O . PRO A 1 79 ? -12.742 6.902 12.133 1 96.81 79 PRO A O 1
ATOM 656 N N . ILE A 1 80 ? -13.18 8.945 11.461 1 97.62 80 ILE A N 1
ATOM 657 C CA . ILE A 1 80 ? -12.82 8.656 10.078 1 97.62 80 ILE A CA 1
ATOM 658 C C . ILE A 1 80 ? -11.305 8.445 9.969 1 97.62 80 ILE A C 1
ATOM 660 O O . ILE A 1 80 ? -10.852 7.543 9.266 1 97.62 80 ILE A O 1
ATOM 664 N N . LEU A 1 81 ? -10.531 9.219 10.711 1 97.31 81 LEU A N 1
ATOM 665 C CA . LEU A 1 81 ? -9.086 9.078 10.742 1 97.31 81 LEU A CA 1
ATOM 666 C C . LEU A 1 81 ? -8.68 7.762 11.406 1 97.31 81 LEU A C 1
ATOM 668 O O . LEU A 1 81 ? -7.719 7.117 10.984 1 97.31 81 LEU A O 1
ATOM 672 N N . GLU A 1 82 ? -9.445 7.363 12.43 1 97.5 82 GLU A N 1
ATOM 673 C CA . GLU A 1 82 ? -9.188 6.082 13.078 1 97.5 82 GLU A CA 1
ATOM 674 C C . GLU A 1 82 ? -9.43 4.918 12.125 1 97.5 82 GLU A C 1
ATOM 676 O O . GLU A 1 82 ? -8.664 3.949 12.109 1 97.5 82 GLU A O 1
ATOM 681 N N . GLU A 1 83 ? -10.477 5.07 11.383 1 97.62 83 GLU A N 1
ATOM 682 C CA . GLU A 1 83 ? -10.75 4.059 10.367 1 97.62 83 GLU A CA 1
ATOM 683 C C . GLU A 1 83 ? -9.641 4.027 9.32 1 97.62 83 GLU A C 1
ATOM 685 O O . GLU A 1 83 ? -9.258 2.955 8.844 1 97.62 83 GLU A O 1
ATOM 690 N N . GLN A 1 84 ? -9.141 5.207 8.922 1 97.5 84 GLN A N 1
ATOM 691 C CA . GLN A 1 84 ? -8.047 5.293 7.969 1 97.5 84 GLN A CA 1
ATOM 692 C C . GLN A 1 84 ? -6.793 4.602 8.5 1 97.5 84 GLN A C 1
ATOM 694 O O . GLN A 1 84 ? -6.051 3.98 7.742 1 97.5 84 GLN A O 1
ATOM 699 N N . GLN A 1 85 ? -6.562 4.73 9.812 1 97.25 85 GLN A N 1
ATOM 700 C CA . GLN A 1 85 ? -5.434 4.047 10.43 1 97.25 85 GLN A CA 1
ATOM 701 C C . GLN A 1 85 ? -5.543 2.533 10.25 1 97.25 85 GLN A C 1
ATOM 703 O O . GLN A 1 85 ? -4.559 1.872 9.914 1 97.25 85 GLN A O 1
ATOM 708 N N . THR A 1 86 ? -6.719 2.02 10.477 1 97.69 86 THR A N 1
ATOM 709 C CA . THR A 1 86 ? -6.965 0.59 10.32 1 97.69 86 THR A CA 1
ATOM 710 C C . THR A 1 86 ? -6.762 0.165 8.867 1 97.69 86 THR A C 1
ATOM 712 O O . THR A 1 86 ? -6.195 -0.896 8.602 1 97.69 86 THR A O 1
ATOM 715 N N . ARG A 1 87 ? -7.223 0.998 7.988 1 97.31 87 ARG A N 1
ATOM 716 C CA . ARG A 1 87 ? -7.051 0.717 6.566 1 97.31 87 ARG A CA 1
ATOM 717 C C . ARG A 1 87 ? -5.57 0.674 6.191 1 97.31 87 ARG A C 1
ATOM 719 O O . ARG A 1 87 ? -5.148 -0.183 5.414 1 97.31 87 ARG A O 1
ATOM 726 N N . LEU A 1 88 ? -4.77 1.604 6.723 1 97.44 88 LEU A N 1
ATOM 727 C CA . LEU A 1 88 ? -3.338 1.647 6.453 1 97.44 88 LEU A CA 1
ATOM 728 C C . LEU A 1 88 ? -2.646 0.391 6.969 1 97.44 88 LEU A C 1
ATOM 730 O O . LEU A 1 88 ? -1.782 -0.172 6.293 1 97.44 88 LEU A O 1
ATOM 734 N N . VAL A 1 89 ? -3.072 -0.096 8.164 1 97.75 89 VAL A N 1
ATOM 735 C CA . VAL A 1 89 ? -2.502 -1.304 8.758 1 97.75 89 VAL A CA 1
ATOM 736 C C . VAL A 1 89 ? -2.793 -2.504 7.855 1 97.75 89 VAL A C 1
ATOM 738 O O . VAL A 1 89 ? -1.905 -3.316 7.59 1 97.75 89 VAL A O 1
ATOM 741 N N . GLN A 1 90 ? -4.004 -2.572 7.43 1 97.75 90 GLN A N 1
ATOM 742 C CA . GLN A 1 90 ? -4.395 -3.678 6.562 1 97.75 90 GLN A CA 1
ATOM 743 C C . GLN A 1 90 ? -3.621 -3.643 5.246 1 97.75 90 GLN A C 1
ATOM 745 O O . GLN A 1 90 ? -3.18 -4.684 4.75 1 97.75 90 GLN A O 1
ATOM 750 N N . LYS A 1 91 ? -3.457 -2.455 4.68 1 97 91 LYS A N 1
ATOM 751 C CA . LYS A 1 91 ? -2.695 -2.311 3.441 1 97 91 LYS A CA 1
ATOM 752 C C . LYS A 1 91 ? -1.251 -2.764 3.629 1 97 91 LYS A C 1
ATOM 754 O O . LYS A 1 91 ? -0.688 -3.438 2.764 1 97 91 LYS A O 1
ATOM 759 N N . ILE A 1 92 ? -0.669 -2.369 4.691 1 97.75 92 ILE A N 1
ATOM 760 C CA . ILE A 1 92 ? 0.711 -2.73 4.996 1 97.75 92 ILE A CA 1
ATOM 761 C C . ILE A 1 92 ? 0.832 -4.25 5.117 1 97.75 92 ILE A C 1
ATOM 763 O O . ILE A 1 92 ? 1.747 -4.852 4.551 1 97.75 92 ILE A O 1
ATOM 767 N N . GLN A 1 93 ? -0.091 -4.871 5.816 1 97.81 93 GLN A N 1
ATOM 768 C CA . GLN A 1 93 ? -0.075 -6.316 6.004 1 97.81 93 GLN A CA 1
ATOM 769 C C . GLN A 1 93 ? -0.209 -7.047 4.672 1 97.81 93 GLN A C 1
ATOM 771 O O . GLN A 1 93 ? 0.482 -8.039 4.426 1 97.81 93 GLN A O 1
ATOM 776 N N . ASP A 1 94 ? -1.086 -6.531 3.9 1 96.44 94 ASP A N 1
ATOM 777 C CA . ASP A 1 94 ? -1.282 -7.137 2.588 1 96.44 94 ASP A CA 1
ATOM 778 C C . ASP A 1 94 ? -0.008 -7.059 1.75 1 96.44 94 ASP A C 1
ATOM 780 O O . ASP A 1 94 ? 0.381 -8.039 1.107 1 96.44 94 ASP A O 1
ATOM 784 N N . LEU A 1 95 ? 0.66 -5.969 1.723 1 97.25 95 LEU A N 1
ATOM 785 C CA . LEU A 1 95 ? 1.881 -5.781 0.947 1 97.25 95 LEU A CA 1
ATOM 786 C C . LEU A 1 95 ? 3.014 -6.637 1.504 1 97.25 95 LEU A C 1
ATOM 788 O O . LEU A 1 95 ? 3.832 -7.16 0.745 1 97.25 95 LEU A O 1
ATOM 792 N N . GLN A 1 96 ? 3.047 -6.75 2.811 1 97.62 96 GLN A N 1
ATOM 793 C CA . GLN A 1 96 ? 4.062 -7.59 3.438 1 97.62 96 GLN A CA 1
ATOM 794 C C . GLN A 1 96 ? 3.904 -9.047 3.023 1 97.62 96 GLN A C 1
ATOM 796 O O . GLN A 1 96 ? 4.895 -9.75 2.809 1 97.62 96 GLN A O 1
ATOM 801 N N . LYS A 1 97 ? 2.688 -9.453 2.973 1 96.44 97 LYS A N 1
ATOM 802 C CA . LYS A 1 97 ? 2.428 -10.812 2.508 1 96.44 97 LYS A CA 1
ATOM 803 C C . LYS A 1 97 ? 2.914 -11.008 1.074 1 96.44 97 LYS A C 1
ATOM 805 O O . LYS A 1 97 ? 3.559 -12.008 0.761 1 96.44 97 LYS A O 1
ATOM 810 N N . LYS A 1 98 ? 2.609 -10.102 0.196 1 96.62 98 LYS A N 1
ATOM 811 C CA . LYS A 1 98 ? 3.055 -10.164 -1.193 1 96.62 98 LYS A CA 1
ATOM 812 C C . LYS A 1 98 ? 4.578 -10.18 -1.28 1 96.62 98 LYS A C 1
ATOM 814 O O . LYS A 1 98 ? 5.148 -10.953 -2.057 1 96.62 98 LYS A O 1
ATOM 819 N N . LYS A 1 99 ? 5.195 -9.312 -0.527 1 97.31 99 LYS A N 1
ATOM 820 C CA . LYS A 1 99 ? 6.652 -9.25 -0.501 1 97.31 99 LYS A CA 1
ATOM 821 C C . LYS A 1 99 ? 7.258 -10.586 -0.087 1 97.31 99 LYS A C 1
ATOM 823 O O . LYS A 1 99 ? 8.211 -11.062 -0.706 1 97.31 99 LYS A O 1
ATOM 828 N N . LYS A 1 100 ? 6.738 -11.156 0.925 1 97.44 100 LYS A N 1
ATOM 829 C CA . LYS A 1 100 ? 7.238 -12.438 1.428 1 97.44 100 LYS A CA 1
ATOM 830 C C . LYS A 1 100 ? 7.109 -13.531 0.373 1 97.44 100 LYS A C 1
ATOM 832 O O . LYS A 1 100 ? 8.039 -14.312 0.162 1 97.44 100 LYS A O 1
ATOM 837 N N . GLU A 1 101 ? 6 -13.617 -0.261 1 96.56 101 GLU A N 1
ATOM 838 C CA . GLU A 1 101 ? 5.777 -14.617 -1.303 1 96.56 101 GLU A CA 1
ATOM 839 C C . GLU A 1 101 ? 6.73 -14.406 -2.479 1 96.56 101 GLU A C 1
ATOM 841 O O . GLU A 1 101 ? 7.254 -15.375 -3.039 1 96.56 101 GLU A O 1
ATOM 846 N N . LEU A 1 102 ? 6.91 -13.203 -2.869 1 97.06 102 LEU A N 1
ATOM 847 C CA . LEU A 1 102 ? 7.84 -12.898 -3.949 1 97.06 102 LEU A CA 1
ATOM 848 C C . LEU A 1 102 ? 9.266 -13.289 -3.564 1 97.06 102 LEU A C 1
ATOM 850 O O . LEU A 1 102 ? 10.008 -13.836 -4.383 1 97.06 102 LEU A O 1
ATOM 854 N N . GLU A 1 103 ? 9.641 -13.031 -2.365 1 96.62 103 GLU A N 1
ATOM 855 C CA . GLU A 1 103 ? 10.945 -13.43 -1.858 1 96.62 103 GLU A CA 1
ATOM 856 C C . GLU A 1 103 ? 11.125 -14.945 -1.924 1 96.62 103 GLU A C 1
ATOM 858 O O . GLU A 1 103 ? 12.18 -15.438 -2.33 1 96.62 103 GLU A O 1
ATOM 863 N N . ASN A 1 104 ? 10.109 -15.617 -1.508 1 94.5 104 ASN A N 1
ATOM 864 C CA . ASN A 1 104 ? 10.141 -17.062 -1.588 1 94.5 104 ASN A CA 1
ATOM 865 C C . ASN A 1 104 ? 10.328 -17.547 -3.025 1 94.5 104 ASN A C 1
ATOM 867 O O . ASN A 1 104 ? 11.133 -18.453 -3.285 1 94.5 104 ASN A O 1
ATOM 871 N N . PHE A 1 105 ? 9.633 -16.969 -3.92 1 93.25 105 PHE A N 1
ATOM 872 C CA . PHE A 1 105 ? 9.742 -17.328 -5.324 1 93.25 105 PHE A CA 1
ATOM 873 C C . PHE A 1 105 ? 11.148 -17.078 -5.848 1 93.25 105 PHE A C 1
ATOM 875 O O . PHE A 1 105 ? 11.75 -17.938 -6.488 1 93.25 105 PHE A O 1
ATOM 882 N N . LEU A 1 106 ? 11.656 -15.922 -5.551 1 93.88 106 LEU A N 1
ATOM 883 C CA . LEU A 1 106 ? 12.984 -15.547 -6.02 1 93.88 106 LEU A CA 1
ATOM 884 C C . LEU A 1 106 ? 14.055 -16.422 -5.395 1 93.88 106 LEU A C 1
ATOM 886 O O . LEU A 1 106 ? 15.133 -16.594 -5.965 1 93.88 106 LEU A O 1
ATOM 890 N N . ALA A 1 107 ? 13.758 -16.984 -4.266 1 91.81 107 ALA A N 1
ATOM 891 C CA . ALA A 1 107 ? 14.688 -17.875 -3.584 1 91.81 107 ALA A CA 1
ATOM 892 C C . ALA A 1 107 ? 14.586 -19.297 -4.133 1 91.81 107 ALA A C 1
ATOM 894 O O . ALA A 1 107 ? 15.344 -20.172 -3.732 1 91.81 107 ALA A O 1
ATOM 895 N N . GLY A 1 108 ? 13.586 -19.547 -4.996 1 85.94 108 GLY A N 1
ATOM 896 C CA . GLY A 1 108 ? 13.547 -20.844 -5.66 1 85.94 108 GLY A CA 1
ATOM 897 C C . GLY A 1 108 ? 12.312 -21.656 -5.312 1 85.94 108 GLY A C 1
ATOM 898 O O . GLY A 1 108 ? 12.156 -22.781 -5.789 1 85.94 108 GLY A O 1
ATOM 899 N N . SER A 1 109 ? 11.453 -21.094 -4.496 1 87.44 109 SER A N 1
ATOM 900 C CA . SER A 1 109 ? 10.219 -21.812 -4.199 1 87.44 109 SER A CA 1
ATOM 901 C C . SER A 1 109 ? 9.344 -21.953 -5.438 1 87.44 109 SER A C 1
ATOM 903 O O . SER A 1 109 ? 9.211 -21 -6.211 1 87.44 109 SER A O 1
ATOM 905 N N . PRO A 1 110 ? 8.82 -23.156 -5.594 1 85.88 110 PRO A N 1
ATOM 906 C CA . PRO A 1 110 ? 7.922 -23.312 -6.738 1 85.88 110 PRO A CA 1
ATOM 907 C C . PRO A 1 110 ? 6.641 -22.484 -6.605 1 85.88 110 PRO A C 1
ATOM 909 O O . PRO A 1 110 ? 6.168 -22.25 -5.492 1 85.88 110 PRO A O 1
ATOM 912 N N . LEU A 1 111 ? 6.07 -22.109 -7.664 1 89.69 111 LEU A N 1
ATOM 913 C CA . LEU A 1 111 ? 4.879 -21.266 -7.734 1 89.69 111 LEU A CA 1
ATOM 914 C C . LEU A 1 111 ? 3.721 -21.906 -6.977 1 89.69 111 LEU A C 1
ATOM 916 O O . LEU A 1 111 ? 2.936 -21.219 -6.328 1 89.69 111 LEU A O 1
ATOM 920 N N . ILE A 1 112 ? 3.662 -23.203 -7.043 1 88.12 112 ILE A N 1
ATOM 921 C CA . ILE A 1 112 ? 2.525 -23.938 -6.5 1 88.12 112 ILE A CA 1
ATOM 922 C C . ILE A 1 112 ? 2.482 -23.781 -4.984 1 88.12 112 ILE A C 1
ATOM 924 O O . ILE A 1 112 ? 1.437 -23.984 -4.363 1 88.12 112 ILE A O 1
ATOM 928 N N . THR A 1 113 ? 3.562 -23.438 -4.34 1 87.62 113 THR A N 1
ATOM 929 C CA . THR A 1 113 ? 3.619 -23.344 -2.887 1 87.62 113 THR A CA 1
ATOM 930 C C . THR A 1 113 ? 3.307 -21.922 -2.416 1 87.62 113 THR A C 1
ATOM 932 O O . THR A 1 113 ? 3.176 -21.672 -1.216 1 87.62 113 THR A O 1
ATOM 935 N N . LEU A 1 114 ? 3.162 -21.062 -3.33 1 92.69 114 LEU A N 1
ATOM 936 C CA . LEU A 1 114 ? 2.986 -19.656 -2.961 1 92.69 114 LEU A CA 1
ATOM 937 C C . LEU A 1 114 ? 1.538 -19.375 -2.574 1 92.69 114 LEU A C 1
ATOM 939 O O . LEU A 1 114 ? 0.612 -19.922 -3.174 1 92.69 114 LEU A O 1
ATOM 943 N N . ASP A 1 115 ? 1.387 -18.531 -1.589 1 92.69 115 ASP A N 1
ATOM 944 C CA . ASP A 1 115 ? 0.065 -18.094 -1.157 1 92.69 115 ASP A CA 1
ATOM 945 C C . ASP A 1 115 ? -0.235 -16.688 -1.667 1 92.69 115 ASP A C 1
ATOM 947 O O . ASP A 1 115 ? -0.409 -15.758 -0.875 1 92.69 115 ASP A O 1
ATOM 951 N N . ILE A 1 116 ? -0.407 -16.516 -2.951 1 91.81 116 ILE A N 1
ATOM 952 C CA . ILE A 1 116 ? -0.577 -15.164 -3.492 1 91.81 116 ILE A CA 1
ATOM 953 C C . ILE A 1 116 ? -1.781 -15.133 -4.43 1 91.81 116 ILE A C 1
ATOM 955 O O . ILE A 1 116 ? -2.256 -14.062 -4.809 1 91.81 116 ILE A O 1
ATOM 959 N N . PHE A 1 117 ? -2.244 -16.391 -4.789 1 91.38 117 PHE A N 1
ATOM 960 C CA . PHE A 1 117 ? -3.375 -16.484 -5.707 1 91.38 117 PHE A CA 1
ATOM 961 C C . PHE A 1 117 ? -4.695 -16.422 -4.945 1 91.38 117 PHE A C 1
ATOM 963 O O . PHE A 1 117 ? -4.789 -16.906 -3.816 1 91.38 117 PHE A O 1
ATOM 970 N N . GLU A 1 118 ? -5.645 -15.828 -5.559 1 89.56 118 GLU A N 1
ATOM 971 C CA . GLU A 1 118 ? -6.973 -15.859 -4.953 1 89.56 118 GLU A CA 1
ATOM 972 C C . GLU A 1 118 ? -7.434 -17.297 -4.719 1 89.56 118 GLU A C 1
ATOM 974 O O . GLU A 1 118 ? -7.887 -17.641 -3.623 1 89.56 118 GLU A O 1
ATOM 979 N N . LYS A 1 119 ? -7.375 -18.031 -5.738 1 93.62 119 LYS A N 1
ATOM 980 C CA . LYS A 1 119 ? -7.48 -19.484 -5.605 1 93.62 119 LYS A CA 1
ATOM 981 C C . LYS A 1 119 ? -6.105 -20.141 -5.656 1 93.62 119 LYS A C 1
ATOM 983 O O . LYS A 1 119 ? -5.434 -20.125 -6.688 1 93.62 119 LYS A O 1
ATOM 988 N N . PRO A 1 120 ? -5.781 -20.766 -4.547 1 92.69 120 PRO A N 1
ATOM 989 C CA . PRO A 1 120 ? -4.438 -21.344 -4.508 1 92.69 120 PRO A CA 1
ATOM 990 C C . PRO A 1 120 ? -4.137 -22.234 -5.715 1 92.69 120 PRO A C 1
ATOM 992 O O . PRO A 1 120 ? -5.02 -22.953 -6.191 1 92.69 120 PRO A O 1
ATOM 995 N N . LEU A 1 121 ? -2.895 -22.125 -6.184 1 92.44 121 LEU A N 1
ATOM 996 C CA . LEU A 1 121 ? -2.514 -22.844 -7.391 1 92.44 121 LEU A CA 1
ATOM 997 C C . LEU A 1 121 ? -2.678 -24.344 -7.203 1 92.44 121 LEU A C 1
ATOM 999 O O . LEU A 1 121 ? -3.039 -25.062 -8.148 1 92.44 121 LEU A O 1
ATOM 1003 N N . ASN A 1 122 ? -2.412 -24.844 -6.02 1 87.25 122 ASN A N 1
ATOM 1004 C CA . ASN A 1 122 ? -2.629 -26.25 -5.734 1 87.25 122 ASN A CA 1
ATOM 1005 C C . ASN A 1 122 ? -4.086 -26.656 -5.953 1 87.25 122 ASN A C 1
ATOM 1007 O O . ASN A 1 122 ? -4.367 -27.734 -6.461 1 87.25 122 ASN A O 1
ATOM 1011 N N . ASP A 1 123 ? -4.945 -25.812 -5.539 1 90 123 ASP A N 1
ATOM 1012 C CA . ASP A 1 123 ? -6.367 -26.062 -5.754 1 90 123 ASP A CA 1
ATOM 1013 C C . ASP A 1 123 ? -6.707 -26.047 -7.242 1 90 123 ASP A C 1
ATOM 1015 O O . ASP A 1 123 ? -7.555 -26.812 -7.703 1 90 123 ASP A O 1
ATOM 1019 N N . GLN A 1 124 ? -6.125 -25.141 -7.883 1 93.06 124 GLN A N 1
ATOM 1020 C CA . GLN A 1 124 ? -6.348 -25.062 -9.32 1 93.06 124 GLN A CA 1
ATOM 1021 C C . GLN A 1 124 ? -5.898 -26.359 -10.008 1 93.06 124 GLN A C 1
ATOM 1023 O O . GLN A 1 124 ? -6.629 -26.906 -10.836 1 93.06 124 GLN A O 1
ATOM 1028 N N . TYR A 1 125 ? -4.727 -26.844 -9.617 1 88.62 125 TYR A N 1
ATOM 1029 C CA . TYR A 1 125 ? -4.188 -28.078 -10.195 1 88.62 125 TYR A CA 1
ATOM 1030 C C . TYR A 1 125 ? -5.082 -29.266 -9.875 1 88.62 125 TYR A C 1
ATOM 1032 O O . TYR A 1 125 ? -5.289 -30.141 -10.719 1 88.62 125 TYR A O 1
ATOM 1040 N N . GLN A 1 126 ? -5.559 -29.266 -8.727 1 84.25 126 GLN A N 1
ATOM 1041 C CA . GLN A 1 126 ? -6.48 -30.328 -8.336 1 84.25 126 GLN A CA 1
ATOM 1042 C C . GLN A 1 126 ? -7.75 -30.281 -9.18 1 84.25 126 GLN A C 1
ATOM 1044 O O . GLN A 1 126 ? -8.258 -31.328 -9.609 1 84.25 126 GLN A O 1
ATOM 1049 N N . THR A 1 127 ? -8.273 -29.109 -9.328 1 90.38 127 THR A N 1
ATOM 1050 C CA . THR A 1 127 ? -9.461 -28.953 -10.156 1 90.38 127 THR A CA 1
ATOM 1051 C C . THR A 1 127 ? -9.195 -29.406 -11.586 1 90.38 127 THR A C 1
ATOM 1053 O O . THR A 1 127 ? -10.047 -30.062 -12.203 1 90.38 127 THR A O 1
ATOM 1056 N N . GLU A 1 128 ? -8.047 -29.094 -12.055 1 89.94 128 GLU A N 1
ATOM 1057 C CA . GLU A 1 128 ? -7.652 -29.547 -13.383 1 89.94 128 GLU A CA 1
ATOM 1058 C C . GLU A 1 128 ? -7.648 -31.078 -13.461 1 89.94 128 GLU A C 1
ATOM 1060 O O . GLU A 1 128 ? -8.164 -31.656 -14.414 1 89.94 128 GLU A O 1
ATOM 1065 N N . ALA A 1 129 ? -7.066 -31.703 -12.461 1 83.44 129 ALA A N 1
ATOM 1066 C CA . ALA A 1 129 ? -7.008 -33.156 -12.406 1 83.44 129 ALA A CA 1
ATOM 1067 C C . ALA A 1 129 ? -8.406 -33.781 -12.352 1 83.44 129 ALA A C 1
ATOM 1069 O O . ALA A 1 129 ? -8.688 -34.781 -13.016 1 83.44 129 ALA A O 1
ATOM 1070 N N . GLU A 1 130 ? -9.211 -33.125 -11.625 1 84.19 130 GLU A N 1
ATOM 1071 C CA . GLU A 1 130 ? -10.586 -33.594 -11.516 1 84.19 130 GLU A CA 1
ATOM 1072 C C . GLU A 1 130 ? -11.305 -33.5 -12.859 1 84.19 130 GLU A C 1
ATOM 1074 O O . GLU A 1 130 ? -12.055 -34.406 -13.227 1 84.19 130 GLU A O 1
ATOM 1079 N N . LEU A 1 131 ? -11.125 -32.469 -13.5 1 86.56 131 LEU A N 1
ATOM 1080 C CA . LEU A 1 131 ? -11.758 -32.312 -14.797 1 86.56 131 LEU A CA 1
ATOM 1081 C C . LEU A 1 131 ? -11.242 -33.312 -15.805 1 86.56 131 LEU A C 1
ATOM 1083 O O . LEU A 1 131 ? -11.992 -33.781 -16.656 1 86.56 131 LEU A O 1
ATOM 1087 N N . ARG A 1 132 ? -9.953 -33.594 -15.664 1 80.88 132 ARG A N 1
ATOM 1088 C CA . ARG A 1 132 ? -9.32 -34.531 -16.609 1 80.88 132 ARG A CA 1
ATOM 1089 C C . ARG A 1 132 ? -9.648 -35.969 -16.281 1 80.88 132 ARG A C 1
ATOM 1091 O O . ARG A 1 132 ? -9.938 -36.781 -17.172 1 80.88 132 ARG A O 1
ATOM 1098 N N . TYR A 1 133 ? -9.688 -36.25 -14.93 1 77 133 TYR A N 1
ATOM 1099 C CA . TYR A 1 133 ? -9.703 -37.656 -14.539 1 77 133 TYR A CA 1
ATOM 1100 C C . TYR A 1 133 ? -10.922 -37.969 -13.68 1 77 133 TYR A C 1
ATOM 1102 O O . TYR A 1 133 ? -11.117 -39.125 -13.258 1 77 133 TYR A O 1
ATOM 1110 N N . GLY A 1 134 ? -11.703 -37.031 -13.398 1 76.88 134 GLY A N 1
ATOM 1111 C CA . GLY A 1 134 ? -12.789 -37.156 -12.445 1 76.88 134 GLY A CA 1
ATOM 1112 C C . GLY A 1 134 ? -13.75 -38.281 -12.773 1 76.88 134 GLY A C 1
ATOM 1113 O O . GLY A 1 134 ? -14.391 -38.844 -11.883 1 76.88 134 GLY A O 1
ATOM 1114 N N . LYS A 1 135 ? -13.789 -38.625 -14.047 1 79.44 135 LYS A N 1
ATOM 1115 C CA . LYS A 1 135 ? -14.742 -39.656 -14.453 1 79.44 135 LYS A CA 1
ATOM 1116 C C . LYS A 1 135 ? -14.133 -41.062 -14.305 1 79.44 135 LYS A C 1
ATOM 1118 O O . LYS A 1 135 ? -14.828 -42.062 -14.461 1 79.44 135 LYS A O 1
ATOM 1123 N N . THR A 1 136 ? -12.852 -41 -14.062 1 77.56 136 THR A N 1
ATOM 1124 C CA . THR A 1 136 ? -12.219 -42.312 -13.875 1 77.56 136 THR A CA 1
ATOM 1125 C C . THR A 1 136 ? -12.539 -42.875 -12.492 1 77.56 136 THR A C 1
ATOM 1127 O O . THR A 1 136 ? -12.656 -42.125 -11.523 1 77.56 136 THR A O 1
ATOM 1130 N N . SER A 1 137 ? -12.789 -44.125 -12.492 1 77.75 137 SER A N 1
ATOM 1131 C CA . SER A 1 137 ? -13.133 -44.781 -11.234 1 77.75 137 SER A CA 1
ATOM 1132 C C . SER A 1 137 ? -12.047 -44.562 -10.188 1 77.75 137 SER A C 1
ATOM 1134 O O . SER A 1 137 ? -12.352 -44.375 -9 1 77.75 137 SER A O 1
ATOM 1136 N N . VAL A 1 138 ? -10.844 -44.469 -10.625 1 74.19 138 VAL A N 1
ATOM 1137 C CA . VAL A 1 138 ? -9.703 -44.312 -9.727 1 74.19 138 VAL A CA 1
ATOM 1138 C C . VAL A 1 138 ? -9.734 -42.938 -9.055 1 74.19 138 VAL A C 1
ATOM 1140 O O . VAL A 1 138 ? -9.578 -42.844 -7.836 1 74.19 138 VAL A O 1
ATOM 1143 N N . TYR A 1 139 ? -9.961 -42.031 -9.836 1 77 139 TYR A N 1
ATOM 1144 C CA . TYR A 1 139 ? -9.992 -40.688 -9.273 1 77 139 TYR A CA 1
ATOM 1145 C C . TYR A 1 139 ? -11.18 -40.5 -8.336 1 77 139 TYR A C 1
ATOM 1147 O O . TYR A 1 139 ? -11.07 -39.844 -7.301 1 77 139 TYR A O 1
ATOM 1155 N N . GLN A 1 140 ? -12.266 -41.125 -8.68 1 79.19 140 GLN A N 1
ATOM 1156 C CA . GLN A 1 140 ? -13.453 -41.031 -7.836 1 79.19 140 GLN A CA 1
ATOM 1157 C C . GLN A 1 140 ? -13.203 -41.688 -6.477 1 79.19 140 GLN A C 1
ATOM 1159 O O . GLN A 1 140 ? -13.594 -41.125 -5.441 1 79.19 140 GLN A O 1
ATOM 1164 N N . THR A 1 141 ? -12.57 -42.75 -6.539 1 77.88 141 THR A N 1
ATOM 1165 C CA . THR A 1 141 ? -12.258 -43.438 -5.297 1 77.88 141 THR A CA 1
ATOM 1166 C C . THR A 1 141 ? -11.312 -42.594 -4.438 1 77.88 141 THR A C 1
ATOM 1168 O O . THR A 1 141 ? -11.477 -42.531 -3.215 1 77.88 141 THR A O 1
ATOM 1171 N N . TYR A 1 142 ? -10.32 -42 -5.082 1 78.44 142 TYR A N 1
ATOM 1172 C CA . TYR A 1 142 ? -9.367 -41.125 -4.395 1 78.44 142 TYR A CA 1
ATOM 1173 C C . TYR A 1 142 ? -10.086 -39.969 -3.721 1 78.44 142 TYR A C 1
ATOM 1175 O O . TYR A 1 142 ? -9.852 -39.688 -2.545 1 78.44 142 TYR A O 1
ATOM 1183 N N . GLN A 1 143 ? -10.945 -39.375 -4.438 1 78.62 143 GLN A N 1
ATOM 1184 C CA . GLN A 1 143 ? -11.672 -38.219 -3.924 1 78.62 143 GLN A CA 1
ATOM 1185 C C . GLN A 1 143 ? -12.586 -38.594 -2.766 1 78.62 143 GLN A C 1
ATOM 1187 O O . GLN A 1 143 ? -12.703 -37.875 -1.781 1 78.62 143 GLN A O 1
ATOM 1192 N N . ASP A 1 144 ? -13.18 -39.75 -2.969 1 80.88 144 ASP A N 1
ATOM 1193 C CA . ASP A 1 144 ? -14.07 -40.25 -1.928 1 80.88 144 ASP A CA 1
ATOM 1194 C C . ASP A 1 144 ? -13.305 -40.531 -0.637 1 80.88 144 ASP A C 1
ATOM 1196 O O . ASP A 1 144 ? -13.773 -40.188 0.454 1 80.88 144 ASP A O 1
ATOM 1200 N N . HIS A 1 145 ? -12.148 -41.094 -0.764 1 79.81 145 HIS A N 1
ATOM 1201 C CA . HIS A 1 145 ? -11.32 -41.375 0.397 1 79.81 145 HIS A CA 1
ATOM 1202 C C . HIS A 1 145 ? -10.875 -40.094 1.088 1 79.81 145 HIS A C 1
ATOM 1204 O O . HIS A 1 145 ? -10.961 -39.969 2.312 1 79.81 145 HIS A O 1
ATOM 1210 N N . ARG A 1 146 ? -10.43 -39.156 0.348 1 81.25 146 ARG A N 1
ATOM 1211 C CA . ARG A 1 146 ? -9.938 -37.906 0.887 1 81.25 146 ARG A CA 1
ATOM 1212 C C . ARG A 1 146 ? -11.055 -37.125 1.589 1 81.25 146 ARG A C 1
ATOM 1214 O O . ARG A 1 146 ? -10.812 -36.469 2.596 1 81.25 146 ARG A O 1
ATOM 1221 N N . ALA A 1 147 ? -12.203 -37.25 1.048 1 82.38 147 ALA A N 1
ATOM 1222 C CA . ALA A 1 147 ? -13.344 -36.5 1.584 1 82.38 147 ALA A CA 1
ATOM 1223 C C . ALA A 1 147 ? -13.766 -37.062 2.943 1 82.38 147 ALA A C 1
ATOM 1225 O O . ALA A 1 147 ? -14.398 -36.375 3.738 1 82.38 147 ALA A O 1
ATOM 1226 N N . GLN A 1 148 ? -13.438 -38.312 3.156 1 85.88 148 GLN A N 1
ATOM 1227 C CA . GLN A 1 148 ? -13.82 -38.969 4.406 1 85.88 148 GLN A CA 1
ATOM 1228 C C . GLN A 1 148 ? -12.867 -38.594 5.535 1 85.88 148 GLN A C 1
ATOM 1230 O O . GLN A 1 148 ? -13.195 -38.75 6.711 1 85.88 148 GLN A O 1
ATOM 1235 N N . LEU A 1 149 ? -11.758 -38 5.125 1 87 149 LEU A N 1
ATOM 1236 C CA . LEU A 1 149 ? -10.758 -37.625 6.117 1 87 149 LEU A CA 1
ATOM 1237 C C . LEU A 1 149 ? -11.094 -36.281 6.746 1 87 149 LEU A C 1
ATOM 1239 O O . LEU A 1 149 ? -11.625 -35.406 6.078 1 87 149 LEU A O 1
ATOM 1243 N N . ASP A 1 150 ? -10.852 -36.156 8.031 1 88.12 150 ASP A N 1
ATOM 1244 C CA . ASP A 1 150 ? -11 -34.812 8.648 1 88.12 150 ASP A CA 1
ATOM 1245 C C . ASP A 1 150 ? -9.844 -33.906 8.273 1 88.12 150 ASP A C 1
ATOM 1247 O O . ASP A 1 150 ? -8.922 -34.312 7.562 1 88.12 150 ASP A O 1
ATOM 1251 N N . SER A 1 151 ? -9.906 -32.688 8.719 1 87.31 151 SER A N 1
ATOM 1252 C CA . SER A 1 151 ? -8.953 -31.672 8.281 1 87.31 151 SER A CA 1
ATOM 1253 C C . SER A 1 151 ? -7.531 -32.031 8.68 1 87.31 151 SER A C 1
ATOM 1255 O O . SER A 1 151 ? -6.598 -31.891 7.891 1 87.31 151 SER A O 1
ATOM 1257 N N . THR A 1 152 ? -7.352 -32.469 9.82 1 90.31 152 THR A N 1
ATOM 1258 C CA . THR A 1 152 ? -6.031 -32.844 10.312 1 90.31 152 THR A CA 1
ATOM 1259 C C . THR A 1 152 ? -5.5 -34.062 9.562 1 90.31 152 THR A C 1
ATOM 1261 O O . THR A 1 152 ? -4.348 -34.062 9.117 1 90.31 152 THR A O 1
ATOM 1264 N N . GLU A 1 153 ? -6.445 -35.094 9.398 1 88.38 153 GLU A N 1
ATOM 1265 C CA . GLU A 1 153 ? -6.078 -36.312 8.672 1 88.38 153 GLU A CA 1
ATOM 1266 C C . GLU A 1 153 ? -5.742 -36 7.211 1 88.38 153 GLU A C 1
ATOM 1268 O O . GLU A 1 153 ? -4.824 -36.594 6.641 1 88.38 153 GLU A O 1
ATOM 1273 N N . ARG A 1 154 ? -6.457 -35.094 6.66 1 85.56 154 ARG A N 1
ATOM 1274 C CA . ARG A 1 154 ? -6.242 -34.688 5.27 1 85.56 154 ARG A CA 1
ATOM 1275 C C . ARG A 1 154 ? -4.887 -34.031 5.09 1 85.56 154 ARG A C 1
ATOM 1277 O O . ARG A 1 154 ? -4.168 -34.312 4.133 1 85.56 154 ARG A O 1
ATOM 1284 N N . THR A 1 155 ? -4.574 -33.219 6.051 1 86.56 155 THR A N 1
ATOM 1285 C CA . THR A 1 155 ? -3.281 -32.531 6.004 1 86.56 155 THR A CA 1
ATOM 1286 C C . THR A 1 155 ? -2.139 -33.531 6.141 1 86.56 155 THR A C 1
ATOM 1288 O O . THR A 1 155 ? -1.136 -33.438 5.43 1 86.56 155 THR A O 1
A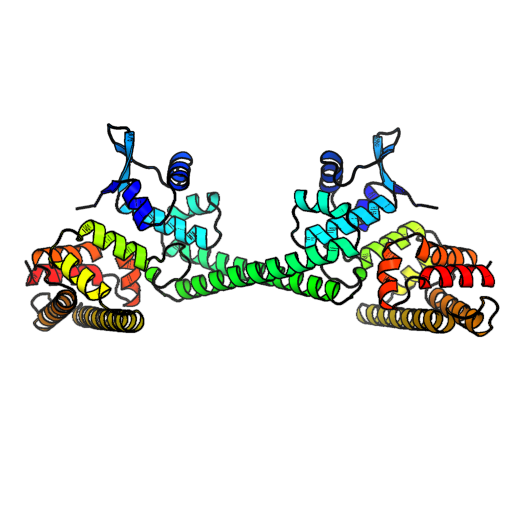TOM 1291 N N . GLN A 1 156 ? -2.365 -34.406 6.98 1 87.81 156 GLN A N 1
ATOM 1292 C CA . GLN A 1 156 ? -1.35 -35.438 7.172 1 87.81 156 GLN A CA 1
ATOM 1293 C C . GLN A 1 156 ? -1.193 -36.312 5.922 1 87.81 156 GLN A C 1
ATOM 1295 O O . GLN A 1 156 ? -0.074 -36.625 5.52 1 87.81 156 GLN A O 1
ATOM 1300 N N . TYR A 1 157 ? -2.312 -36.625 5.434 1 83.5 157 TYR A N 1
ATOM 1301 C CA . TYR A 1 157 ? -2.322 -37.438 4.211 1 83.5 157 TYR A CA 1
ATOM 1302 C C . TYR A 1 157 ? -1.63 -36.688 3.074 1 83.5 157 TYR A C 1
ATOM 1304 O O . TYR A 1 157 ? -0.777 -37.25 2.385 1 83.5 157 TYR A O 1
ATOM 1312 N N . ASP A 1 158 ? -1.945 -35.469 2.924 1 82.88 158 ASP A N 1
ATOM 1313 C CA . ASP A 1 158 ? -1.354 -34.656 1.871 1 82.88 158 ASP A CA 1
ATOM 1314 C C . ASP A 1 158 ? 0.152 -34.5 2.068 1 82.88 158 ASP A C 1
ATOM 1316 O O . ASP A 1 158 ? 0.919 -34.594 1.105 1 82.88 158 ASP A O 1
ATOM 1320 N N . THR A 1 159 ? 0.58 -34.344 3.24 1 86.75 159 THR A N 1
ATOM 1321 C CA . THR A 1 159 ? 1.996 -34.188 3.557 1 86.75 159 THR A CA 1
ATOM 1322 C C . THR A 1 159 ? 2.752 -35.469 3.246 1 86.75 159 THR A C 1
ATOM 1324 O O . THR A 1 159 ? 3.854 -35.438 2.693 1 86.75 159 THR A O 1
ATOM 1327 N N . LYS A 1 160 ? 2.082 -36.531 3.621 1 85.94 160 LYS A N 1
ATOM 1328 C CA . LYS A 1 160 ? 2.695 -37.844 3.354 1 85.94 160 LYS A CA 1
ATOM 1329 C C . LYS A 1 160 ? 2.863 -38.062 1.854 1 85.94 160 LYS A C 1
ATOM 1331 O O . LYS A 1 160 ? 3.898 -38.562 1.409 1 85.94 160 LYS A O 1
ATOM 1336 N N . MET A 1 161 ? 1.903 -37.75 1.134 1 84.75 161 MET A N 1
ATOM 1337 C CA . MET A 1 161 ? 1.961 -37.906 -0.318 1 84.75 161 MET A CA 1
ATOM 1338 C C . MET A 1 161 ? 3.051 -37 -0.912 1 84.75 161 MET A C 1
ATOM 1340 O O . MET A 1 161 ? 3.811 -37.438 -1.777 1 84.75 161 MET A O 1
ATOM 1344 N N . GLU A 1 162 ? 3.1 -35.844 -0.468 1 85.75 162 GLU A N 1
ATOM 1345 C CA . GLU A 1 162 ? 4.121 -34.906 -0.938 1 85.75 162 GLU A CA 1
ATOM 1346 C C . GLU A 1 162 ? 5.523 -35.438 -0.67 1 85.75 162 GLU A C 1
ATOM 1348 O O . GLU A 1 162 ? 6.398 -35.375 -1.533 1 85.75 162 GLU A O 1
ATOM 1353 N N . GLN A 1 163 ? 5.68 -35.969 0.492 1 88.94 163 GLN A N 1
ATOM 1354 C CA . GLN A 1 163 ? 6.98 -36.531 0.865 1 88.94 163 GLN A CA 1
ATOM 1355 C C . GLN A 1 163 ? 7.332 -37.75 0.007 1 88.94 163 GLN A C 1
ATOM 1357 O O . GLN A 1 163 ? 8.484 -37.906 -0.404 1 88.94 163 GLN A O 1
ATOM 1362 N N . GLN A 1 164 ? 6.344 -38.5 -0.204 1 89.75 164 GLN A N 1
ATOM 1363 C CA . GLN A 1 164 ? 6.555 -39.688 -1.018 1 89.75 164 GLN A CA 1
ATOM 1364 C C . GLN A 1 164 ? 6.969 -39.312 -2.439 1 89.75 164 GLN A C 1
ATOM 1366 O O . GLN A 1 164 ? 7.91 -39.906 -2.988 1 89.75 164 GLN A O 1
ATOM 1371 N N . PHE A 1 165 ? 6.328 -38.406 -2.99 1 91.25 165 PHE A N 1
ATOM 1372 C CA . PHE A 1 165 ? 6.648 -38 -4.355 1 91.25 165 PHE A CA 1
ATOM 1373 C C . PHE A 1 165 ? 8 -37.312 -4.406 1 91.25 165 PHE A C 1
ATOM 1375 O O . PHE A 1 165 ? 8.766 -37.5 -5.359 1 91.25 165 PHE A O 1
ATOM 1382 N N . ASP A 1 166 ? 8.25 -36.531 -3.436 1 91.38 166 ASP A N 1
ATOM 1383 C CA . ASP A 1 166 ? 9.562 -35.906 -3.381 1 91.38 166 ASP A CA 1
ATOM 1384 C C . ASP A 1 166 ? 10.68 -36.938 -3.367 1 91.38 166 ASP A C 1
ATOM 1386 O O . ASP A 1 166 ? 11.688 -36.781 -4.066 1 91.38 166 ASP A O 1
ATOM 1390 N N . GLN A 1 167 ? 10.438 -37.969 -2.604 1 92.25 167 GLN A N 1
ATOM 1391 C CA . GLN A 1 167 ? 11.422 -39.031 -2.523 1 92.25 167 GLN A CA 1
ATOM 1392 C C . GLN A 1 167 ? 11.594 -39.719 -3.875 1 92.25 167 GLN A C 1
ATOM 1394 O O . GLN A 1 167 ? 12.719 -40.031 -4.285 1 92.25 167 GLN A O 1
ATOM 1399 N N . VAL A 1 168 ? 10.531 -39.938 -4.496 1 94.62 168 VAL A N 1
ATOM 1400 C CA . VAL A 1 168 ? 10.562 -40.625 -5.777 1 94.62 168 VAL A CA 1
ATOM 1401 C C . VAL A 1 168 ? 11.281 -39.781 -6.816 1 94.62 168 VAL A C 1
ATOM 1403 O O . VAL A 1 168 ? 12.078 -40.281 -7.609 1 94.62 168 VAL A O 1
ATOM 1406 N N . PHE A 1 169 ? 11.07 -38.531 -6.836 1 94.06 169 PHE A N 1
ATOM 1407 C CA . PHE A 1 169 ? 11.695 -37.625 -7.809 1 94.06 169 PHE A CA 1
ATOM 1408 C C . PHE A 1 169 ? 13.188 -37.469 -7.527 1 94.06 169 PHE A C 1
ATOM 1410 O O . PHE A 1 169 ? 13.984 -37.344 -8.461 1 94.06 169 PHE A O 1
ATOM 1417 N N . GLN A 1 170 ? 13.539 -37.531 -6.25 1 93.31 170 GLN A N 1
ATOM 1418 C CA . GLN A 1 170 ? 14.961 -37.562 -5.906 1 93.31 170 GLN A CA 1
ATOM 1419 C C . GLN A 1 170 ? 15.633 -38.812 -6.434 1 93.31 170 GLN A C 1
ATOM 1421 O O . GLN A 1 170 ? 16.781 -38.781 -6.895 1 93.31 170 GLN A O 1
ATOM 1426 N N . GLU A 1 171 ? 14.914 -39.844 -6.344 1 94.88 171 GLU A N 1
ATOM 1427 C CA . GLU A 1 171 ? 15.438 -41.094 -6.875 1 94.88 171 GLU A CA 1
ATOM 1428 C C . GLU A 1 171 ? 15.633 -41.031 -8.383 1 94.88 171 GLU A C 1
ATOM 1430 O O . GLU A 1 171 ? 16.656 -41.5 -8.906 1 94.88 171 GLU A O 1
ATOM 1435 N N . PHE A 1 172 ? 14.688 -40.469 -9.094 1 96.06 172 PHE A N 1
ATOM 1436 C CA . PHE A 1 172 ? 14.828 -40.281 -10.539 1 96.06 172 PHE A CA 1
ATOM 1437 C C . PHE A 1 172 ? 16.047 -39.438 -10.859 1 96.06 172 PHE A C 1
ATOM 1439 O O . PHE A 1 172 ? 16.781 -39.719 -11.812 1 96.06 172 PHE A O 1
ATOM 1446 N N . LYS A 1 173 ? 16.188 -38.375 -10.055 1 94.06 173 LYS A N 1
ATOM 1447 C CA . LYS A 1 173 ? 17.359 -37.531 -10.242 1 94.06 173 LYS A CA 1
ATOM 1448 C C . LYS A 1 173 ? 18.656 -38.344 -10.07 1 94.06 173 LYS A C 1
ATOM 1450 O O . LYS A 1 173 ? 19.578 -38.188 -10.867 1 94.06 173 LYS A O 1
ATOM 1455 N N . ARG A 1 174 ? 18.703 -39.156 -9.07 1 94.31 174 ARG A N 1
ATOM 1456 C CA . ARG A 1 174 ? 19.891 -39.938 -8.75 1 94.31 174 ARG A CA 1
ATOM 1457 C C . ARG A 1 174 ? 20.234 -40.875 -9.906 1 94.31 174 ARG A C 1
ATOM 1459 O O . ARG A 1 174 ? 21.406 -41.094 -10.203 1 94.31 174 ARG A O 1
ATOM 1466 N N . VAL A 1 175 ? 19.281 -41.375 -10.648 1 96.19 175 VAL A N 1
ATOM 1467 C CA . VAL A 1 175 ? 19.531 -42.438 -11.609 1 96.19 175 VAL A CA 1
ATOM 1468 C C . VAL A 1 175 ? 19.453 -41.906 -13.031 1 96.19 175 VAL A C 1
ATOM 1470 O O . VAL A 1 175 ? 19.531 -42.656 -14.008 1 96.19 175 VAL A O 1
ATOM 1473 N N . SER A 1 176 ? 19.297 -40.625 -13.133 1 94.94 176 SER A N 1
ATOM 1474 C CA . SER A 1 176 ? 19.016 -40 -14.43 1 94.94 176 SER A CA 1
ATOM 1475 C C . SER A 1 176 ? 20.203 -40.125 -15.367 1 94.94 176 SER A C 1
ATOM 1477 O O . SER A 1 176 ? 20.078 -39.969 -16.578 1 94.94 176 SER A O 1
ATOM 1479 N N . HIS A 1 177 ? 21.391 -40.375 -14.867 1 92.25 177 HIS A N 1
ATOM 1480 C CA . HIS A 1 177 ? 22.594 -40.531 -15.688 1 92.25 177 HIS A CA 1
ATOM 1481 C C . HIS A 1 177 ? 22.703 -41.969 -16.234 1 92.25 177 HIS A C 1
ATOM 1483 O O . HIS A 1 177 ? 23.516 -42.219 -17.125 1 92.25 177 HIS A O 1
ATOM 1489 N N . LEU A 1 178 ? 21.922 -42.906 -15.867 1 95.75 178 LEU A N 1
ATOM 1490 C CA . LEU A 1 178 ? 22 -44.312 -16.234 1 95.75 178 LEU A CA 1
ATOM 1491 C C . LEU A 1 178 ? 21.172 -44.594 -17.484 1 95.75 178 LEU A C 1
ATOM 1493 O O . LEU A 1 178 ? 20.25 -43.844 -17.797 1 95.75 178 LEU A O 1
ATOM 1497 N N . PRO A 1 179 ? 21.562 -45.625 -18.281 1 96.31 179 PRO A N 1
ATOM 1498 C CA . PRO A 1 179 ? 20.703 -46.062 -19.375 1 96.31 179 PRO A CA 1
ATOM 1499 C C . PRO A 1 179 ? 19.328 -46.531 -18.906 1 96.31 179 PRO A C 1
ATOM 1501 O O . PRO A 1 179 ? 19.188 -47 -17.781 1 96.31 179 PRO A O 1
ATOM 1504 N N . LEU A 1 180 ? 18.266 -46.375 -19.656 1 97.06 180 LEU A N 1
ATOM 1505 C CA . LEU A 1 180 ? 16.891 -46.719 -19.312 1 97.06 180 LEU A CA 1
ATOM 1506 C C . LEU A 1 180 ? 16.781 -48.188 -18.875 1 97.06 180 LEU A C 1
ATOM 1508 O O . LEU A 1 180 ? 15.922 -48.531 -18.047 1 97.06 180 LEU A O 1
ATOM 1512 N N . SER A 1 181 ? 17.703 -48.969 -19.406 1 96.12 181 SER A N 1
ATOM 1513 C CA . SER A 1 181 ? 17.625 -50.406 -19.156 1 96.12 181 SER A CA 1
ATOM 1514 C C . SER A 1 181 ? 18.219 -50.781 -17.812 1 96.12 181 SER A C 1
ATOM 1516 O O . SER A 1 181 ? 18.141 -51.938 -17.375 1 96.12 181 SER A O 1
ATOM 1518 N N . ALA A 1 182 ? 18.719 -49.844 -17.078 1 96.88 182 ALA A N 1
ATOM 1519 C CA . ALA A 1 182 ? 19.344 -50.094 -15.781 1 96.88 182 ALA A CA 1
ATOM 1520 C C . ALA A 1 182 ? 18.312 -50.5 -14.742 1 96.88 182 ALA A C 1
ATOM 1522 O O . ALA A 1 182 ? 17.203 -49.969 -14.719 1 96.88 182 ALA A O 1
ATOM 1523 N N . THR A 1 183 ? 18.734 -51.406 -13.836 1 96.62 183 THR A N 1
ATOM 1524 C CA . THR A 1 183 ? 17.844 -51.938 -12.805 1 96.62 183 THR A CA 1
ATOM 1525 C C . THR A 1 183 ? 17.422 -50.812 -11.844 1 96.62 183 THR A C 1
ATOM 1527 O O . THR A 1 183 ? 16.297 -50.812 -11.336 1 96.62 183 THR A O 1
ATOM 1530 N N . GLU A 1 184 ? 18.312 -49.906 -11.633 1 97 184 GLU A N 1
ATOM 1531 C CA . GLU A 1 184 ? 18.016 -48.812 -10.742 1 97 184 GLU A CA 1
ATOM 1532 C C . GLU A 1 184 ? 16.906 -47.906 -11.305 1 97 184 GLU A C 1
ATOM 1534 O O . GLU A 1 184 ? 16.094 -47.375 -10.547 1 97 184 GLU A O 1
ATOM 1539 N N . VAL A 1 185 ? 16.891 -47.781 -12.625 1 97.56 185 VAL A N 1
ATOM 1540 C CA . VAL A 1 185 ? 15.852 -46.969 -13.273 1 97.56 185 VAL A CA 1
ATOM 1541 C C . VAL A 1 185 ? 14.508 -47.688 -13.172 1 97.56 185 VAL A C 1
ATOM 1543 O O . VAL A 1 185 ? 13.484 -47.031 -12.883 1 97.56 185 VAL A O 1
ATOM 1546 N N . ALA A 1 186 ? 14.492 -48.938 -13.344 1 97.12 186 ALA A N 1
ATOM 1547 C CA . ALA A 1 186 ? 13.273 -49.75 -13.188 1 97.12 186 ALA A CA 1
ATOM 1548 C C . ALA A 1 186 ? 12.703 -49.594 -11.781 1 97.12 186 ALA A C 1
ATOM 1550 O O . ALA A 1 186 ? 11.484 -49.469 -11.602 1 97.12 186 ALA A O 1
ATOM 1551 N N . ALA A 1 187 ? 13.586 -49.594 -10.852 1 96.62 187 ALA A N 1
ATOM 1552 C CA . ALA A 1 187 ? 13.172 -49.469 -9.461 1 96.62 187 ALA A CA 1
ATOM 1553 C C . ALA A 1 187 ? 12.547 -48.094 -9.188 1 96.62 187 ALA A C 1
ATOM 1555 O O . ALA A 1 187 ? 11.562 -48 -8.445 1 96.62 187 ALA A O 1
ATOM 1556 N N . ALA A 1 188 ? 13.133 -47.094 -9.742 1 97.19 188 ALA A N 1
ATOM 1557 C CA . ALA A 1 188 ? 12.594 -45.719 -9.578 1 97.19 188 ALA A CA 1
ATOM 1558 C C . ALA A 1 188 ? 11.195 -45.625 -10.188 1 97.19 188 ALA A C 1
ATOM 1560 O O . ALA A 1 188 ? 10.297 -45.031 -9.594 1 97.19 188 ALA A O 1
ATOM 1561 N N . VAL A 1 189 ? 10.992 -46.188 -11.297 1 97.94 189 VAL A N 1
ATOM 1562 C CA . VAL A 1 189 ? 9.695 -46.188 -11.961 1 97.94 189 VAL A CA 1
ATOM 1563 C C . VAL A 1 189 ? 8.672 -46.938 -11.117 1 97.94 189 VAL A C 1
ATOM 1565 O O . VAL A 1 189 ? 7.531 -46.5 -10.977 1 97.94 189 VAL A O 1
ATOM 1568 N N . GLU A 1 190 ? 9.078 -48.031 -10.602 1 96.19 190 GLU A N 1
ATOM 1569 C CA . GLU A 1 190 ? 8.188 -48.812 -9.758 1 96.19 190 GLU A CA 1
ATOM 1570 C C . GLU A 1 190 ? 7.781 -48.031 -8.516 1 96.19 190 GLU A C 1
ATOM 1572 O O . GLU A 1 190 ? 6.633 -48.125 -8.07 1 96.19 190 GLU A O 1
ATOM 1577 N N . GLN A 1 191 ? 8.742 -47.375 -7.953 1 95.44 191 GLN A N 1
ATOM 1578 C CA . GLN A 1 191 ? 8.43 -46.531 -6.797 1 95.44 191 GLN A CA 1
ATOM 1579 C C . GLN A 1 191 ? 7.445 -45.438 -7.164 1 95.44 191 GLN A C 1
ATOM 1581 O O . GLN A 1 191 ? 6.527 -45.125 -6.398 1 95.44 191 GLN A O 1
ATOM 1586 N N . TRP A 1 192 ? 7.691 -44.844 -8.242 1 96.25 192 TRP A N 1
ATOM 1587 C CA . TRP A 1 192 ? 6.824 -43.781 -8.758 1 96.25 192 TRP A CA 1
ATOM 1588 C C . TRP A 1 192 ? 5.414 -44.312 -9 1 96.25 192 TRP A C 1
ATOM 1590 O O . TRP A 1 192 ? 4.434 -43.688 -8.562 1 96.25 192 TRP A O 1
ATOM 1600 N N . LYS A 1 193 ? 5.367 -45.375 -9.594 1 94.75 193 LYS A N 1
ATOM 1601 C CA . LYS A 1 193 ? 4.086 -46.031 -9.836 1 94.75 193 LYS A CA 1
ATOM 1602 C C . LYS A 1 193 ? 3.379 -46.375 -8.523 1 94.75 193 LYS A C 1
ATOM 1604 O O . LYS A 1 193 ? 2.178 -46.125 -8.383 1 94.75 193 LYS A O 1
ATOM 1609 N N . SER A 1 194 ? 4.102 -46.875 -7.637 1 91.81 194 SER A N 1
ATOM 1610 C CA . SER A 1 194 ? 3.541 -47.25 -6.34 1 91.81 194 SER A CA 1
ATOM 1611 C C . SER A 1 194 ? 2.961 -46.031 -5.621 1 91.81 194 SER A C 1
ATOM 1613 O O . SER A 1 194 ? 1.951 -46.125 -4.922 1 91.81 194 SER A O 1
ATOM 1615 N N . ALA A 1 195 ? 3.652 -44.938 -5.738 1 89.88 195 ALA A N 1
ATOM 1616 C CA . ALA A 1 195 ? 3.156 -43.719 -5.121 1 89.88 195 ALA A CA 1
ATOM 1617 C C . ALA A 1 195 ? 1.795 -43.312 -5.691 1 89.88 195 ALA A C 1
ATOM 1619 O O . ALA A 1 195 ? 0.894 -42.938 -4.945 1 89.88 195 ALA A O 1
ATOM 1620 N N . PHE A 1 196 ? 1.611 -43.406 -6.941 1 88 196 PHE A N 1
ATOM 1621 C CA . PHE A 1 196 ? 0.337 -43.062 -7.574 1 88 196 PHE A CA 1
ATOM 1622 C C . PHE A 1 196 ? -0.733 -44.094 -7.176 1 88 196 PHE A C 1
ATOM 1624 O O . PHE A 1 196 ? -1.9 -43.719 -7.008 1 88 196 PHE A O 1
ATOM 1631 N N . LEU A 1 197 ? -0.29 -45.281 -6.98 1 85.12 197 LEU A N 1
ATOM 1632 C CA . LEU A 1 197 ? -1.243 -46.344 -6.656 1 85.12 197 LEU A CA 1
ATOM 1633 C C . LEU A 1 197 ? -1.756 -46.188 -5.227 1 85.12 197 LEU A C 1
ATOM 1635 O O . LEU A 1 197 ? -2.795 -46.75 -4.875 1 85.12 197 LEU A O 1
ATOM 1639 N N . MET A 1 198 ? -1.018 -45.469 -4.441 1 77.56 198 MET A N 1
ATOM 1640 C CA . MET A 1 198 ? -1.525 -45.125 -3.119 1 77.56 198 MET A CA 1
ATOM 1641 C C . MET A 1 198 ? -2.705 -44.156 -3.227 1 77.56 198 MET A C 1
ATOM 1643 O O . MET A 1 198 ? -3.51 -44.062 -2.301 1 77.56 198 MET A O 1
ATOM 1647 N N . ILE A 1 199 ? -2.697 -43.469 -4.258 1 74.38 199 ILE A N 1
ATOM 1648 C CA . ILE A 1 199 ? -3.738 -42.469 -4.477 1 74.38 199 ILE A CA 1
ATOM 1649 C C . ILE A 1 199 ? -4.93 -43.094 -5.184 1 74.38 199 ILE A C 1
ATOM 1651 O O . ILE A 1 199 ? -6.082 -42.812 -4.855 1 74.38 199 ILE A O 1
ATOM 1655 N N . GLY A 1 200 ? -4.621 -43.938 -6.137 1 74.81 200 GLY A N 1
ATOM 1656 C CA . GLY A 1 200 ? -5.68 -44.562 -6.906 1 74.81 200 GLY A CA 1
ATOM 1657 C C . GLY A 1 200 ? -5.176 -45.688 -7.789 1 74.81 200 GLY A C 1
ATOM 1658 O O . GLY A 1 200 ? -3.973 -45.938 -7.867 1 74.81 200 GLY A O 1
ATOM 1659 N N . ASP A 1 201 ? -6.152 -46.406 -8.336 1 79.81 201 ASP A N 1
ATOM 1660 C CA . ASP A 1 201 ? -5.852 -47.531 -9.203 1 79.81 201 ASP A CA 1
ATOM 1661 C C . ASP A 1 201 ? -5.59 -47.062 -10.633 1 79.81 201 ASP A C 1
ATOM 1663 O O . ASP A 1 201 ? -6.336 -47.406 -11.547 1 79.81 201 ASP A O 1
ATOM 1667 N N . PHE A 1 202 ? -4.496 -46.406 -10.883 1 83.12 202 PHE A N 1
ATOM 1668 C CA . PHE A 1 202 ? -4.121 -45.906 -12.195 1 83.12 202 PHE A CA 1
ATOM 1669 C C . PHE A 1 202 ? -3.582 -47 -13.078 1 83.12 202 PHE A C 1
ATOM 1671 O O . PHE A 1 202 ? -2.758 -47.812 -12.641 1 83.12 202 PHE A O 1
ATOM 1678 N N . SER A 1 203 ? -4.129 -46.969 -14.25 1 85.75 203 SER A N 1
ATOM 1679 C CA . SER A 1 203 ? -3.566 -47.906 -15.211 1 85.75 203 SER A CA 1
ATOM 1680 C C . SER A 1 203 ? -2.182 -47.469 -15.672 1 85.75 203 SER A C 1
ATOM 1682 O O . SER A 1 203 ? -1.815 -46.312 -15.531 1 85.75 203 SER A O 1
ATOM 1684 N N . ASP A 1 204 ? -1.417 -48.406 -16.25 1 91.19 204 ASP A N 1
ATOM 1685 C CA . ASP A 1 204 ? -0.101 -48.062 -16.781 1 91.19 204 ASP A CA 1
ATOM 1686 C C . ASP A 1 204 ? -0.205 -47.031 -17.906 1 91.19 204 ASP A C 1
ATOM 1688 O O . ASP A 1 204 ? 0.665 -46.156 -18.031 1 91.19 204 ASP A O 1
ATOM 1692 N N . GLU A 1 205 ? -1.262 -47.125 -18.594 1 87.69 205 GLU A N 1
ATOM 1693 C CA . GLU A 1 205 ? -1.477 -46.188 -19.688 1 87.69 205 GLU A CA 1
ATOM 1694 C C . GLU A 1 205 ? -1.67 -44.781 -19.156 1 87.69 205 GLU A C 1
ATOM 1696 O O . GLU A 1 205 ? -1.094 -43.812 -19.688 1 87.69 205 GLU A O 1
ATOM 1701 N N . VAL A 1 206 ? -2.469 -44.688 -18.141 1 83.94 206 VAL A N 1
ATOM 1702 C CA . VAL A 1 206 ? -2.729 -43.375 -17.547 1 83.94 206 VAL A CA 1
ATOM 1703 C C . VAL A 1 206 ? -1.451 -42.844 -16.906 1 83.94 206 VAL A C 1
ATOM 1705 O O . VAL A 1 206 ? -1.142 -41.656 -17.047 1 83.94 206 VAL A O 1
ATOM 1708 N N . LEU A 1 207 ? -0.725 -43.656 -16.266 1 91 207 LEU A N 1
ATOM 1709 C CA . LEU A 1 207 ? 0.531 -43.281 -15.641 1 91 207 LEU A CA 1
ATOM 1710 C C . LEU A 1 207 ? 1.527 -42.781 -16.688 1 91 207 LEU A C 1
ATOM 1712 O O . LEU A 1 207 ? 2.227 -41.781 -16.469 1 91 207 LEU A O 1
ATOM 1716 N N . ALA A 1 208 ? 1.588 -43.469 -17.797 1 91.19 208 ALA A N 1
ATOM 1717 C CA . ALA A 1 208 ? 2.463 -43.031 -18.891 1 91.19 208 ALA A CA 1
ATOM 1718 C C . ALA A 1 208 ? 2.064 -41.656 -19.406 1 91.19 208 ALA A C 1
ATOM 1720 O O . ALA A 1 208 ? 2.926 -40.844 -19.734 1 91.19 208 ALA A O 1
ATOM 1721 N N . TYR A 1 209 ? 0.79 -41.5 -19.438 1 86.06 209 TYR A N 1
ATOM 1722 C CA . TYR A 1 209 ? 0.292 -40.219 -19.875 1 86.06 209 TYR A CA 1
ATOM 1723 C C . TYR A 1 209 ? 0.67 -39.094 -18.891 1 86.06 209 TYR A C 1
ATOM 1725 O O . TYR A 1 209 ? 1.03 -38 -19.297 1 86.06 209 TYR A O 1
ATOM 1733 N N . ILE A 1 210 ? 0.55 -39.406 -17.609 1 87.94 210 ILE A N 1
ATOM 1734 C CA . ILE A 1 210 ? 0.924 -38.438 -16.562 1 87.94 210 ILE A CA 1
ATOM 1735 C C . ILE A 1 210 ? 2.404 -38.094 -16.688 1 87.94 210 ILE A C 1
ATOM 1737 O O . ILE A 1 210 ? 2.779 -36.938 -16.656 1 87.94 210 ILE A O 1
ATOM 1741 N N . ALA A 1 211 ? 3.217 -39.062 -16.875 1 92.75 211 ALA A N 1
ATOM 1742 C CA . ALA A 1 211 ? 4.652 -38.812 -17.016 1 92.75 211 ALA A CA 1
ATOM 1743 C C . ALA A 1 211 ? 4.957 -37.938 -18.219 1 92.75 211 ALA A C 1
ATOM 1745 O O . ALA A 1 211 ? 5.809 -37.062 -18.156 1 92.75 211 ALA A O 1
ATOM 1746 N N . LYS A 1 212 ? 4.25 -38.188 -19.344 1 90.12 212 LYS A N 1
ATOM 1747 C CA . LYS A 1 212 ? 4.453 -37.406 -20.562 1 90.12 212 LYS A CA 1
ATOM 1748 C C . LYS A 1 212 ? 4.051 -35.969 -20.344 1 90.12 212 LYS A C 1
ATOM 1750 O O . LYS A 1 212 ? 4.648 -35.062 -20.922 1 90.12 212 LYS A O 1
ATOM 1755 N N . SER A 1 213 ? 3.104 -35.781 -19.5 1 87.44 213 SER A N 1
ATOM 1756 C CA . SER A 1 213 ? 2.631 -34.438 -19.234 1 87.44 213 SER A CA 1
ATOM 1757 C C . SER A 1 213 ? 3.703 -33.594 -18.547 1 87.44 213 SER A C 1
ATOM 1759 O O . SER A 1 213 ? 3.686 -32.375 -18.625 1 87.44 213 SER A O 1
ATOM 1761 N N . TYR A 1 214 ? 4.648 -34.281 -17.797 1 90.38 214 TYR A N 1
ATOM 1762 C CA . TYR A 1 214 ? 5.742 -33.562 -17.156 1 90.38 214 TYR A CA 1
ATOM 1763 C C . TYR A 1 214 ? 6.566 -32.812 -18.188 1 90.38 214 TYR A C 1
ATOM 1765 O O . TYR A 1 214 ? 7.164 -31.781 -17.875 1 90.38 214 TYR A O 1
ATOM 1773 N N . VAL A 1 215 ? 6.578 -33.281 -19.406 1 88.56 215 VAL A N 1
ATOM 1774 C CA . VAL A 1 215 ? 7.398 -32.719 -20.453 1 88.56 215 VAL A CA 1
ATOM 1775 C C . VAL A 1 215 ? 6.609 -31.641 -21.203 1 88.56 215 VAL A C 1
ATOM 1777 O O . VAL A 1 215 ? 7.137 -30.562 -21.484 1 88.56 215 VAL A O 1
ATOM 1780 N N . TYR A 1 216 ? 5.379 -31.891 -21.406 1 84.44 216 TYR A N 1
ATOM 1781 C CA . TYR A 1 216 ? 4.594 -31.031 -22.281 1 84.44 216 TYR A CA 1
ATOM 1782 C C . TYR A 1 216 ? 4.055 -29.828 -21.531 1 84.44 216 TYR A C 1
ATOM 1784 O O . TYR A 1 216 ? 3.785 -28.781 -22.125 1 84.44 216 TYR A O 1
ATOM 1792 N N . ASP A 1 217 ? 3.783 -30 -20.25 1 87.06 217 ASP A N 1
ATOM 1793 C CA . ASP A 1 217 ? 3.314 -28.891 -19.422 1 87.06 217 ASP A CA 1
ATOM 1794 C C . ASP A 1 217 ? 4.484 -28.156 -18.797 1 87.06 217 ASP A C 1
ATOM 1796 O O . ASP A 1 217 ? 5.145 -28.672 -17.891 1 87.06 217 ASP A O 1
ATOM 1800 N N . SER A 1 218 ? 4.68 -26.938 -19.188 1 82.5 218 SER A N 1
ATOM 1801 C CA . SER A 1 218 ? 5.848 -26.172 -18.797 1 82.5 218 SER A CA 1
ATOM 1802 C C . SER A 1 218 ? 5.836 -25.859 -17.297 1 82.5 218 SER A C 1
ATOM 1804 O O . SER A 1 218 ? 6.875 -25.547 -16.719 1 82.5 218 SER A O 1
ATOM 1806 N N . ARG A 1 219 ? 4.695 -25.891 -16.688 1 86.75 219 ARG A N 1
ATOM 1807 C CA . ARG A 1 219 ? 4.605 -25.641 -15.25 1 86.75 219 ARG A CA 1
ATOM 1808 C C . ARG A 1 219 ? 5.41 -26.672 -14.461 1 86.75 219 ARG A C 1
ATOM 1810 O O . ARG A 1 219 ? 5.934 -26.375 -13.391 1 86.75 219 ARG A O 1
ATOM 1817 N N . PHE A 1 220 ? 5.562 -27.891 -15.078 1 87 220 PHE A N 1
ATOM 1818 C CA . PHE A 1 220 ? 6.344 -28.922 -14.422 1 87 220 PHE A CA 1
ATOM 1819 C C . PHE A 1 220 ? 7.832 -28.625 -14.516 1 87 220 PHE A C 1
ATOM 1821 O O . PHE A 1 220 ? 8.602 -29 -13.625 1 87 220 PHE A O 1
ATOM 1828 N N . LYS A 1 221 ? 8.148 -27.984 -15.578 1 80.44 221 LYS A N 1
ATOM 1829 C CA . LYS A 1 221 ? 9.555 -27.578 -15.688 1 80.44 221 LYS A CA 1
ATOM 1830 C C . LYS A 1 221 ? 9.969 -26.703 -14.516 1 80.44 221 LYS A C 1
ATOM 1832 O O . LYS A 1 221 ? 11.047 -26.891 -13.945 1 80.44 221 LYS A O 1
ATOM 1837 N N . GLN A 1 222 ? 9.148 -25.812 -14.234 1 79.31 222 GLN A N 1
ATOM 1838 C CA . GLN A 1 222 ? 9.43 -24.938 -13.102 1 79.31 222 GLN A CA 1
ATOM 1839 C C . GLN A 1 222 ? 9.438 -25.719 -11.789 1 79.31 222 GLN A C 1
ATOM 1841 O O . GLN A 1 222 ? 10.305 -25.516 -10.938 1 79.31 222 GLN A O 1
ATOM 1846 N N . TYR A 1 223 ? 8.508 -26.625 -11.672 1 84.62 223 TYR A N 1
ATOM 1847 C CA . TYR A 1 223 ? 8.422 -27.438 -10.461 1 84.62 223 TYR A CA 1
ATOM 1848 C C . TYR A 1 223 ? 9.672 -28.281 -10.281 1 84.62 223 TYR A C 1
ATOM 1850 O O . TYR A 1 223 ? 10.227 -28.359 -9.18 1 84.62 223 TYR A O 1
ATOM 1858 N N . PHE A 1 224 ? 10.156 -28.844 -11.297 1 87.56 224 PHE A N 1
ATOM 1859 C CA . PHE A 1 224 ? 11.25 -29.797 -11.211 1 87.56 224 PHE A CA 1
ATOM 1860 C C . PHE A 1 224 ? 12.594 -29.094 -11.172 1 87.56 224 PHE A C 1
ATOM 1862 O O . PHE A 1 224 ? 13.617 -29.719 -10.883 1 87.56 224 PHE A O 1
ATOM 1869 N N . SER A 1 225 ? 12.539 -27.781 -11.422 1 80.88 225 SER A N 1
ATOM 1870 C CA . SER A 1 225 ? 13.781 -27.016 -11.344 1 80.88 225 SER A CA 1
ATOM 1871 C C . SER A 1 225 ? 14.391 -27.109 -9.945 1 80.88 225 SER A C 1
ATOM 1873 O O . SER A 1 225 ? 15.609 -27 -9.789 1 80.88 225 SER A O 1
ATOM 1875 N N . LYS A 1 226 ? 13.594 -27.359 -9.008 1 80.19 226 LYS A N 1
ATOM 1876 C CA . LYS A 1 226 ? 14.086 -27.438 -7.637 1 80.19 226 LYS A CA 1
ATOM 1877 C C . LYS A 1 226 ? 15 -28.641 -7.449 1 80.19 226 LYS A C 1
ATOM 1879 O O . LYS A 1 226 ? 15.781 -28.703 -6.492 1 80.19 226 LYS A O 1
ATOM 1884 N N . TYR A 1 227 ? 14.867 -29.531 -8.344 1 83.44 227 TYR A N 1
ATOM 1885 C CA . TYR A 1 227 ? 15.711 -30.719 -8.25 1 83.44 227 TYR A CA 1
ATOM 1886 C C . TYR A 1 227 ? 17.016 -30.516 -9 1 83.44 227 TYR A C 1
ATOM 1888 O O . TYR A 1 227 ? 17.891 -31.391 -8.977 1 83.44 227 TYR A O 1
ATOM 1896 N N . GLY A 1 228 ? 17.234 -29.391 -9.625 1 77.38 228 GLY A N 1
ATOM 1897 C CA . GLY A 1 228 ? 18.5 -29 -10.211 1 77.38 228 GLY A CA 1
ATOM 1898 C C . GLY A 1 228 ? 18.797 -29.703 -11.531 1 77.38 228 GLY A C 1
ATOM 1899 O O . GLY A 1 228 ? 19.938 -29.766 -11.961 1 77.38 228 GLY A O 1
ATOM 1900 N N . ASN A 1 229 ? 17.938 -30.344 -12.125 1 72.5 229 ASN A N 1
ATOM 1901 C CA . ASN A 1 229 ? 18.094 -31.047 -13.391 1 72.5 229 ASN A CA 1
ATOM 1902 C C . ASN A 1 229 ? 17 -30.688 -14.383 1 72.5 229 ASN A C 1
ATOM 1904 O O . ASN A 1 229 ? 15.844 -31.094 -14.219 1 72.5 229 ASN A O 1
ATOM 1908 N N . PHE A 1 230 ? 17.375 -30 -15.438 1 73.62 230 PHE A N 1
ATOM 1909 C CA . PHE A 1 230 ? 16.406 -29.484 -16.391 1 73.62 230 PHE A CA 1
ATOM 1910 C C . PHE A 1 230 ? 15.867 -30.625 -17.266 1 73.62 230 PHE A C 1
ATOM 1912 O O . PHE A 1 230 ? 14.781 -30.5 -17.844 1 73.62 230 PHE A O 1
ATOM 1919 N N . ASP A 1 231 ? 16.578 -31.703 -17.25 1 86 231 ASP A N 1
ATOM 1920 C CA . ASP A 1 231 ? 16.188 -32.781 -18.141 1 86 231 ASP A CA 1
ATOM 1921 C C . ASP A 1 231 ? 15.477 -33.906 -17.375 1 86 231 ASP A C 1
ATOM 1923 O O . ASP A 1 231 ? 15.18 -34.969 -17.938 1 86 231 ASP A O 1
ATOM 1927 N N . LEU A 1 232 ? 15.266 -33.656 -16.172 1 92.31 232 LEU A N 1
ATOM 1928 C CA . LEU A 1 232 ? 14.672 -34.688 -15.336 1 92.31 232 LEU A CA 1
ATOM 1929 C C . LEU A 1 232 ? 13.297 -35.062 -15.844 1 92.31 232 LEU A C 1
ATOM 1931 O O . LEU A 1 232 ? 12.953 -36.25 -15.867 1 92.31 232 LEU A O 1
ATOM 1935 N N . THR A 1 233 ? 12.477 -34.125 -16.281 1 92.56 233 THR A N 1
ATOM 1936 C CA . THR A 1 233 ? 11.125 -34.406 -16.766 1 92.56 233 THR A CA 1
ATOM 1937 C C . THR A 1 233 ? 11.172 -35.344 -17.969 1 92.56 233 THR A C 1
ATOM 1939 O O . THR A 1 233 ? 10.398 -36.312 -18.047 1 92.56 233 THR A O 1
ATOM 1942 N N . ARG A 1 234 ? 12.133 -35.062 -18.875 1 93.56 234 ARG A N 1
ATOM 1943 C CA . ARG A 1 234 ? 12.281 -35.938 -20.047 1 93.56 234 ARG A CA 1
ATOM 1944 C C . ARG A 1 234 ? 12.703 -37.344 -19.641 1 93.56 234 ARG A C 1
ATOM 1946 O O . ARG A 1 234 ? 12.18 -38.344 -20.156 1 93.56 234 ARG A O 1
ATOM 1953 N N . PHE A 1 235 ? 13.609 -37.406 -18.75 1 95.94 235 PHE A N 1
ATOM 1954 C CA . PHE A 1 235 ? 14.086 -38.719 -18.281 1 95.94 235 PHE A CA 1
ATOM 1955 C C . PHE A 1 235 ? 12.945 -39.531 -17.672 1 95.94 235 PHE A C 1
ATOM 1957 O O . PHE A 1 235 ? 12.789 -40.719 -17.969 1 95.94 235 PHE A O 1
ATOM 1964 N N . ILE A 1 236 ? 12.141 -38.906 -16.812 1 96.38 236 ILE A N 1
ATOM 1965 C CA . ILE A 1 236 ? 11.039 -39.594 -16.141 1 96.38 236 ILE A CA 1
ATOM 1966 C C . ILE A 1 236 ? 10.047 -40.125 -17.188 1 96.38 236 ILE A C 1
ATOM 1968 O O . ILE A 1 236 ? 9.633 -41.281 -17.125 1 96.38 236 ILE A O 1
ATOM 1972 N N . ALA A 1 237 ? 9.695 -39.25 -18.109 1 95.31 237 ALA A N 1
ATOM 1973 C CA . ALA A 1 237 ? 8.75 -39.656 -19.156 1 95.31 237 ALA A CA 1
ATOM 1974 C C . ALA A 1 237 ? 9.266 -40.844 -19.953 1 95.31 237 ALA A C 1
ATOM 1976 O O . ALA A 1 237 ? 8.523 -41.781 -20.234 1 95.31 237 ALA A O 1
ATOM 1977 N N . GLU A 1 238 ? 10.531 -40.75 -20.328 1 96.75 238 GLU A N 1
ATOM 1978 C CA . GLU A 1 238 ? 11.141 -41.844 -21.109 1 96.75 238 GLU A CA 1
ATOM 1979 C C . GLU A 1 238 ? 11.211 -43.125 -20.297 1 96.75 238 GLU A C 1
ATOM 1981 O O . GLU A 1 238 ? 10.906 -44.188 -20.812 1 96.75 238 GLU A O 1
ATOM 1986 N N . ALA A 1 239 ? 11.656 -43 -19.078 1 97.56 239 ALA A N 1
ATOM 1987 C CA . ALA A 1 239 ? 11.773 -44.156 -18.203 1 97.56 239 ALA A CA 1
ATOM 1988 C C . ALA A 1 239 ? 10.422 -44.812 -17.984 1 97.56 239 ALA A C 1
ATOM 1990 O O . ALA A 1 239 ? 10.297 -46.031 -18.109 1 97.56 239 ALA A O 1
ATOM 1991 N N . VAL A 1 240 ? 9.414 -44.062 -17.656 1 97.44 240 VAL A N 1
ATOM 1992 C CA . VAL A 1 240 ? 8.07 -44.562 -17.391 1 97.44 240 VAL A CA 1
ATOM 1993 C C . VAL A 1 240 ? 7.512 -45.219 -18.656 1 97.44 240 VAL A C 1
ATOM 1995 O O . VAL A 1 240 ? 6.93 -46.312 -18.594 1 97.44 240 VAL A O 1
ATOM 1998 N N . THR A 1 241 ? 7.715 -44.531 -19.781 1 95.44 241 THR A N 1
ATOM 1999 C CA . THR A 1 241 ? 7.262 -45.094 -21.047 1 95.44 241 THR A CA 1
ATOM 2000 C C . THR A 1 241 ? 7.957 -46.406 -21.344 1 95.44 241 THR A C 1
ATOM 2002 O O . THR A 1 241 ? 7.32 -47.375 -21.781 1 95.44 241 THR A O 1
ATOM 2005 N N . TYR A 1 242 ? 9.211 -46.5 -21.109 1 96.56 242 TYR A N 1
ATOM 2006 C CA . TYR A 1 242 ? 10.016 -47.688 -21.359 1 96.56 242 TYR A CA 1
ATOM 2007 C C . TYR A 1 242 ? 9.516 -48.875 -20.547 1 96.56 242 TYR A C 1
ATOM 2009 O O . TYR A 1 242 ? 9.414 -49.969 -21.047 1 96.56 242 TYR A O 1
ATOM 2017 N N . TYR A 1 243 ? 9.141 -48.625 -19.328 1 96.56 243 TYR A N 1
ATOM 2018 C CA . TYR A 1 243 ? 8.852 -49.75 -18.438 1 96.56 243 TYR A CA 1
ATOM 2019 C C . TYR A 1 243 ? 7.355 -50 -18.359 1 96.56 243 TYR A C 1
ATOM 2021 O O . TYR A 1 243 ? 6.938 -51.125 -18.016 1 96.56 243 TYR A O 1
ATOM 2029 N N . LEU A 1 244 ? 6.531 -49 -18.656 1 94.31 244 LEU A N 1
ATOM 2030 C CA . LEU A 1 244 ? 5.098 -49.188 -18.453 1 94.31 244 LEU A CA 1
ATOM 2031 C C . LEU A 1 244 ? 4.379 -49.344 -19.797 1 94.31 244 LEU A C 1
ATOM 2033 O O . LEU A 1 244 ? 3.182 -49.625 -19.828 1 94.31 244 LEU A O 1
ATOM 2037 N N . THR A 1 245 ? 4.973 -49 -20.875 1 86.69 245 THR A N 1
ATOM 2038 C CA . THR A 1 245 ? 4.359 -49.219 -22.172 1 86.69 245 THR A CA 1
ATOM 2039 C C . THR A 1 245 ? 5.156 -50.219 -23 1 86.69 245 THR A C 1
ATOM 2041 O O . THR A 1 245 ? 4.578 -51.094 -23.641 1 86.69 245 THR A O 1
ATOM 2044 N N . MET B 1 1 ? -2.529 -35.25 -25.469 1 49.06 1 MET B N 1
ATOM 2045 C CA . MET B 1 1 ? -3.445 -34.375 -26.188 1 49.06 1 MET B CA 1
ATOM 2046 C C . MET B 1 1 ? -3.771 -33.125 -25.359 1 49.06 1 MET B C 1
ATOM 2048 O O . MET B 1 1 ? -3.926 -33.219 -24.141 1 49.06 1 MET B O 1
ATOM 2052 N N . ASP B 1 2 ? -3.377 -31.969 -25.891 1 63.44 2 ASP B N 1
ATOM 2053 C CA . ASP B 1 2 ? -3.643 -30.641 -25.344 1 63.44 2 ASP B CA 1
ATOM 2054 C C . ASP B 1 2 ? -5.125 -30.453 -25.016 1 63.44 2 ASP B C 1
ATOM 2056 O O . ASP B 1 2 ? -5.984 -30.859 -25.812 1 63.44 2 ASP B O 1
ATOM 2060 N N . ARG B 1 3 ? -5.484 -30.469 -23.766 1 74.81 3 ARG B N 1
ATOM 2061 C CA . ARG B 1 3 ? -6.875 -30.312 -23.344 1 74.81 3 ARG B CA 1
ATOM 2062 C C . ARG B 1 3 ? -7.363 -28.875 -23.594 1 74.81 3 ARG B C 1
ATOM 2064 O O . ARG B 1 3 ? -6.613 -27.922 -23.406 1 74.81 3 ARG B O 1
ATOM 2071 N N . ASP B 1 4 ? -8.562 -28.781 -24.297 1 87.5 4 ASP B N 1
ATOM 2072 C CA . ASP B 1 4 ? -9.242 -27.5 -24.406 1 87.5 4 ASP B CA 1
ATOM 2073 C C . ASP B 1 4 ? -10.234 -27.297 -23.266 1 87.5 4 ASP B C 1
ATOM 2075 O O . ASP B 1 4 ? -10.797 -28.266 -22.75 1 87.5 4 ASP B O 1
ATOM 2079 N N . TYR B 1 5 ? -10.344 -26.094 -22.906 1 93.19 5 TYR B N 1
ATOM 2080 C CA . TYR B 1 5 ? -11.211 -25.734 -21.781 1 93.19 5 TYR B CA 1
ATOM 2081 C C . TYR B 1 5 ? -12.312 -24.781 -22.219 1 93.19 5 TYR B C 1
ATOM 2083 O O . TYR B 1 5 ? -12.07 -23.859 -23.016 1 93.19 5 TYR B O 1
ATOM 2091 N N . THR B 1 6 ? -13.43 -25.047 -21.672 1 93.88 6 THR B N 1
ATOM 2092 C CA . THR B 1 6 ? -14.5 -24.062 -21.828 1 93.88 6 THR B CA 1
ATOM 2093 C C . THR B 1 6 ? -14.32 -22.906 -20.859 1 93.88 6 THR B C 1
ATOM 2095 O O . THR B 1 6 ? -13.523 -22.984 -19.922 1 93.88 6 THR B O 1
ATOM 2098 N N . LEU B 1 7 ? -15.102 -21.859 -21.172 1 95 7 LEU B N 1
ATOM 2099 C CA . LEU B 1 7 ? -15.094 -20.703 -20.281 1 95 7 LEU B CA 1
ATOM 2100 C C . LEU B 1 7 ? -15.461 -21.109 -18.844 1 95 7 LEU B C 1
ATOM 2102 O O . LEU B 1 7 ? -14.82 -20.672 -17.891 1 95 7 LEU B O 1
ATOM 2106 N N . LYS B 1 8 ? -16.438 -21.906 -18.703 1 95.19 8 LYS B N 1
ATOM 2107 C CA . LYS B 1 8 ? -16.906 -22.359 -17.391 1 95.19 8 LYS B CA 1
ATOM 2108 C C . LYS B 1 8 ? -15.82 -23.156 -16.672 1 95.19 8 LYS B C 1
ATOM 2110 O O . LYS B 1 8 ? -15.648 -23.016 -15.453 1 95.19 8 LYS B O 1
ATOM 2115 N N . GLU B 1 9 ? -15.172 -23.969 -17.344 1 95.44 9 GLU B N 1
ATOM 2116 C CA . GLU B 1 9 ? -14.109 -24.766 -16.75 1 95.44 9 GLU B CA 1
ATOM 2117 C C . GLU B 1 9 ? -12.969 -23.875 -16.25 1 95.44 9 GLU B C 1
ATOM 2119 O O . GLU B 1 9 ? -12.43 -24.094 -15.164 1 95.44 9 GLU B O 1
ATOM 2124 N N . ILE B 1 10 ? -12.609 -22.891 -17.062 1 96.44 10 ILE B N 1
ATOM 2125 C CA . ILE B 1 10 ? -11.562 -21.953 -16.672 1 96.44 10 ILE B CA 1
ATOM 2126 C C . ILE B 1 10 ? -11.984 -21.219 -15.398 1 96.44 10 ILE B C 1
ATOM 2128 O O . ILE B 1 10 ? -11.188 -21.047 -14.477 1 96.44 10 ILE B O 1
ATOM 2132 N N . MET B 1 11 ? -13.219 -20.812 -15.383 1 96.88 11 MET B N 1
ATOM 2133 C CA . MET B 1 11 ? -13.75 -20.141 -14.211 1 96.88 11 MET B CA 1
ATOM 2134 C C . MET B 1 11 ? -13.664 -21.031 -12.977 1 96.88 11 MET B C 1
ATOM 2136 O O . MET B 1 11 ? -13.266 -20.578 -11.898 1 96.88 11 MET B O 1
ATOM 2140 N N . THR B 1 12 ? -13.969 -22.25 -13.188 1 96.12 12 THR B N 1
ATOM 2141 C CA . THR B 1 12 ? -13.953 -23.219 -12.086 1 96.12 12 THR B CA 1
ATOM 2142 C C . THR B 1 12 ? -12.531 -23.453 -11.594 1 96.12 12 THR B C 1
ATOM 2144 O O . THR B 1 12 ? -12.297 -23.562 -10.391 1 96.12 12 THR B O 1
ATOM 2147 N N . ILE B 1 13 ? -11.633 -23.516 -12.469 1 95.88 13 ILE B N 1
ATOM 2148 C CA . ILE B 1 13 ? -10.234 -23.797 -12.133 1 95.88 13 ILE B CA 1
ATOM 2149 C C . ILE B 1 13 ? -9.641 -22.594 -11.398 1 95.88 13 ILE B C 1
ATOM 2151 O O . ILE B 1 13 ? -9.031 -22.75 -10.336 1 95.88 13 ILE B O 1
ATOM 2155 N N . THR B 1 14 ? -9.867 -21.359 -11.883 1 96.69 14 THR B N 1
ATOM 2156 C CA . THR B 1 14 ? -9.102 -20.203 -11.438 1 96.69 14 THR B CA 1
ATOM 2157 C C . THR B 1 14 ? -9.906 -19.391 -10.43 1 96.69 14 THR B C 1
ATOM 2159 O O . THR B 1 14 ? -9.352 -18.578 -9.695 1 96.69 14 THR B O 1
ATOM 2162 N N . GLY B 1 15 ? -11.258 -19.516 -10.469 1 95.94 15 GLY B N 1
ATOM 2163 C CA . GLY B 1 15 ? -12.125 -18.703 -9.633 1 95.94 15 GLY B CA 1
ATOM 2164 C C . GLY B 1 15 ? -12.43 -17.344 -10.227 1 95.94 15 GLY B C 1
ATOM 2165 O O . GLY B 1 15 ? -13.055 -16.5 -9.578 1 95.94 15 GLY B O 1
ATOM 2166 N N . LEU B 1 16 ? -12.039 -17.078 -11.469 1 96.88 16 LEU B N 1
ATOM 2167 C CA . LEU B 1 16 ? -12.273 -15.789 -12.102 1 96.88 16 LEU B CA 1
ATOM 2168 C C . LEU B 1 16 ? -13.711 -15.68 -12.594 1 96.88 16 LEU B C 1
ATOM 2170 O O . LEU B 1 16 ? -14.375 -16.703 -12.836 1 96.88 16 LEU B O 1
ATOM 2174 N N . THR B 1 17 ? -14.086 -14.5 -12.812 1 96.5 17 THR B N 1
ATOM 2175 C CA . THR B 1 17 ? -15.438 -14.25 -13.305 1 96.5 17 THR B CA 1
ATOM 2176 C C . THR B 1 17 ? -15.461 -14.203 -14.828 1 96.5 17 THR B C 1
ATOM 2178 O O . THR B 1 17 ? -14.422 -14.023 -15.469 1 96.5 17 THR B O 1
ATOM 2181 N N . LYS B 1 18 ? -16.656 -14.383 -15.32 1 96.56 18 LYS B N 1
ATOM 2182 C CA . LYS B 1 18 ? -16.875 -14.25 -16.75 1 96.56 18 LYS B CA 1
ATOM 2183 C C . LYS B 1 18 ? -16.438 -12.875 -17.25 1 96.56 18 LYS B C 1
ATOM 2185 O O . LYS B 1 18 ? -15.805 -12.758 -18.297 1 96.56 18 LYS B O 1
ATOM 2190 N N . ARG B 1 19 ? -16.734 -11.875 -16.5 1 96.25 19 ARG B N 1
ATOM 2191 C CA . ARG B 1 19 ? -16.422 -10.492 -16.859 1 96.25 19 ARG B CA 1
ATOM 2192 C C . ARG B 1 19 ? -14.914 -10.281 -17 1 96.25 19 ARG B C 1
ATOM 2194 O O . ARG B 1 19 ? -14.461 -9.648 -17.953 1 96.25 19 ARG B O 1
ATOM 2201 N N . THR B 1 20 ? -14.172 -10.844 -16.109 1 96.88 20 THR B N 1
ATOM 2202 C CA . THR B 1 20 ? -12.719 -10.703 -16.141 1 96.88 20 THR B CA 1
ATOM 2203 C C . THR B 1 20 ? -12.125 -11.375 -17.375 1 96.88 20 THR B C 1
ATOM 2205 O O . THR B 1 20 ? -11.281 -10.789 -18.062 1 96.88 20 THR B O 1
ATOM 2208 N N . LEU B 1 21 ? -12.609 -12.578 -17.672 1 97.38 21 LEU B N 1
ATOM 2209 C CA . LEU B 1 21 ? -12.102 -13.32 -18.828 1 97.38 21 LEU B CA 1
ATOM 2210 C C . LEU B 1 21 ? -12.484 -12.617 -20.125 1 97.38 21 LEU B C 1
ATOM 2212 O O . LEU B 1 21 ? -11.688 -12.578 -21.062 1 97.38 21 LEU B O 1
ATOM 2216 N N . HIS B 1 22 ? -13.695 -12.062 -20.141 1 96.25 22 HIS B N 1
ATOM 2217 C CA . HIS B 1 22 ? -14.109 -11.289 -21.297 1 96.25 22 HIS B CA 1
ATOM 2218 C C . HIS B 1 22 ? -13.25 -10.047 -21.484 1 96.25 22 HIS B C 1
ATOM 2220 O O . HIS B 1 22 ? -12.875 -9.695 -22.594 1 96.25 22 HIS B O 1
ATOM 2226 N N . TYR B 1 23 ? -13 -9.383 -20.406 1 96.94 23 TYR B N 1
ATOM 2227 C CA . TYR B 1 23 ? -12.156 -8.195 -20.453 1 96.94 23 TYR B CA 1
ATOM 2228 C C . TYR B 1 23 ? -10.766 -8.531 -20.969 1 96.94 23 TYR B C 1
ATOM 2230 O O . TYR B 1 23 ? -10.234 -7.824 -21.828 1 96.94 23 TYR B O 1
ATOM 2238 N N . TYR B 1 24 ? -10.164 -9.625 -20.438 1 97.12 24 TYR B N 1
ATOM 2239 C CA . TYR B 1 24 ? -8.828 -10.031 -20.875 1 97.12 24 TYR B CA 1
ATOM 2240 C C . TYR B 1 24 ? -8.82 -10.328 -22.375 1 97.12 24 TYR B C 1
ATOM 2242 O O . TYR B 1 24 ? -7.832 -10.062 -23.062 1 97.12 24 TYR B O 1
ATOM 2250 N N . ASP B 1 25 ? -9.898 -10.922 -22.891 1 95.81 25 ASP B N 1
ATOM 2251 C CA . ASP B 1 25 ? -10.055 -11.188 -24.312 1 95.81 25 ASP B CA 1
ATOM 2252 C C . ASP B 1 25 ? -10.156 -9.891 -25.109 1 95.81 25 ASP B C 1
ATOM 2254 O O . ASP B 1 25 ? -9.461 -9.711 -26.109 1 95.81 25 ASP B O 1
ATOM 2258 N N . GLN B 1 26 ? -10.945 -8.945 -24.625 1 95.44 26 GLN B N 1
ATOM 2259 C CA . GLN B 1 26 ? -11.234 -7.68 -25.297 1 95.44 26 GLN B CA 1
ATOM 2260 C C . GLN B 1 26 ? -9.969 -6.84 -25.453 1 95.44 26 GLN B C 1
ATOM 2262 O O . GLN B 1 26 ? -9.75 -6.234 -26.5 1 95.44 26 GLN B O 1
ATOM 2267 N N . ILE B 1 27 ? -9.094 -6.832 -24.484 1 96.06 27 ILE B N 1
ATOM 2268 C CA . ILE B 1 27 ? -7.93 -5.949 -24.531 1 96.06 27 ILE B CA 1
ATOM 2269 C C . ILE B 1 27 ? -6.738 -6.695 -25.125 1 96.06 27 ILE B C 1
ATOM 2271 O O . ILE B 1 27 ? -5.625 -6.164 -25.172 1 96.06 27 ILE B O 1
ATOM 2275 N N . GLY B 1 28 ? -6.879 -7.98 -25.359 1 94.94 28 GLY B N 1
ATOM 2276 C CA . GLY B 1 28 ? -5.844 -8.758 -26.031 1 94.94 28 GLY B CA 1
ATOM 2277 C C . GLY B 1 28 ? -4.84 -9.367 -25.078 1 94.94 28 GLY B C 1
ATOM 2278 O O . GLY B 1 28 ? -3.789 -9.852 -25.5 1 94.94 28 GLY B O 1
ATOM 2279 N N . LEU B 1 29 ? -5.082 -9.281 -23.828 1 96.81 29 LEU B N 1
ATOM 2280 C CA . LEU B 1 29 ? -4.184 -9.852 -22.828 1 96.81 29 LEU B CA 1
ATOM 2281 C C . LEU B 1 29 ? -4.211 -11.375 -22.875 1 96.81 29 LEU B C 1
ATOM 2283 O O . LEU B 1 29 ? -3.164 -12.016 -22.766 1 96.81 29 LEU B O 1
ATOM 2287 N N . LEU B 1 30 ? -5.438 -12.023 -22.984 1 96.5 30 LEU B N 1
ATOM 2288 C CA . LEU B 1 30 ? -5.688 -13.453 -23.156 1 96.5 30 LEU B CA 1
ATOM 2289 C C . LEU B 1 30 ? -6.812 -13.688 -24.156 1 96.5 30 LEU B C 1
ATOM 2291 O O . LEU B 1 30 ? -7.941 -14 -23.781 1 96.5 30 LEU B O 1
ATOM 2295 N N . PRO B 1 31 ? -6.449 -13.641 -25.375 1 94.25 31 PRO B N 1
ATOM 2296 C CA . PRO B 1 31 ? -7.48 -13.844 -26.391 1 94.25 31 PRO B CA 1
ATOM 2297 C C . PRO B 1 31 ? -8.086 -15.25 -26.344 1 94.25 31 PRO B C 1
ATOM 2299 O O . PRO B 1 31 ? -7.355 -16.234 -26.203 1 94.25 31 PRO B O 1
ATOM 2302 N N . ALA B 1 32 ? -9.391 -15.336 -26.422 1 92.81 32 ALA B N 1
ATOM 2303 C CA . ALA B 1 32 ? -10.086 -16.625 -26.469 1 92.81 32 ALA B CA 1
ATOM 2304 C C . ALA B 1 32 ? -10.336 -17.047 -27.922 1 92.81 32 ALA B C 1
ATOM 2306 O O . ALA B 1 32 ? -10.508 -16.219 -28.797 1 92.81 32 ALA B O 1
ATOM 2307 N N . ARG B 1 33 ? -10.258 -18.328 -28.078 1 91.62 33 ARG B N 1
ATOM 2308 C CA . ARG B 1 33 ? -10.711 -18.875 -29.344 1 91.62 33 ARG B CA 1
ATOM 2309 C C . ARG B 1 33 ? -12.227 -19.031 -29.359 1 91.62 33 ARG B C 1
ATOM 2311 O O . ARG B 1 33 ? -12.82 -19.438 -28.359 1 91.62 33 ARG B O 1
ATOM 2318 N N . LYS B 1 34 ? -12.82 -18.641 -30.391 1 89.19 34 LYS B N 1
ATOM 2319 C CA . LYS B 1 34 ? -14.273 -18.766 -30.484 1 89.19 34 LYS B CA 1
ATOM 2320 C C . LYS B 1 34 ? -14.68 -19.922 -31.391 1 89.19 34 LYS B C 1
ATOM 2322 O O . LYS B 1 34 ? -14.148 -20.078 -32.5 1 89.19 34 LYS B O 1
ATOM 2327 N N . LEU B 1 35 ? -15.484 -20.781 -30.828 1 85.94 35 LEU B N 1
ATOM 2328 C CA . LEU B 1 35 ? -16.062 -21.875 -31.609 1 85.94 35 LEU B CA 1
ATOM 2329 C C . LEU B 1 35 ? -17.125 -21.344 -32.562 1 85.94 35 LEU B C 1
ATOM 2331 O O . LEU B 1 35 ? -17.469 -20.156 -32.531 1 85.94 35 LEU B O 1
ATOM 2335 N N . ALA B 1 36 ? -17.609 -22.297 -33.375 1 86.75 36 ALA B N 1
ATOM 2336 C CA . ALA B 1 36 ? -18.641 -21.922 -34.344 1 86.75 36 ALA B CA 1
ATOM 2337 C C . ALA B 1 36 ? -19.891 -21.391 -33.656 1 86.75 36 ALA B C 1
ATOM 2339 O O . ALA B 1 36 ? -20.562 -20.516 -34.188 1 86.75 36 ALA B O 1
ATOM 2340 N N . ASN B 1 37 ? -20.156 -21.781 -32.531 1 86.94 37 ASN B N 1
ATOM 2341 C CA . ASN B 1 37 ? -21.344 -21.359 -31.797 1 86.94 37 ASN B CA 1
ATOM 2342 C C . ASN B 1 37 ? -21.094 -20.078 -31.016 1 86.94 37 ASN B C 1
ATOM 2344 O O . ASN B 1 37 ? -21.984 -19.594 -30.312 1 86.94 37 ASN B O 1
ATOM 2348 N N . GLY B 1 38 ? -19.953 -19.594 -31.031 1 85 38 GLY B N 1
ATOM 2349 C CA . GLY B 1 38 ? -19.656 -18.312 -30.422 1 85 38 GLY B CA 1
ATOM 2350 C C . GLY B 1 38 ? -19.062 -18.453 -29.031 1 85 38 GLY B C 1
ATOM 2351 O O . GLY B 1 38 ? -18.656 -17.453 -28.422 1 85 38 GLY B O 1
ATOM 2352 N N . TYR B 1 39 ? -18.984 -19.734 -28.641 1 88.88 39 TYR B N 1
ATOM 2353 C CA . TYR B 1 39 ? -18.531 -19.922 -27.266 1 88.88 39 TYR B CA 1
ATOM 2354 C C . TYR B 1 39 ? -17 -19.906 -27.188 1 88.88 39 TYR B C 1
ATOM 2356 O O . TYR B 1 39 ? -16.312 -20.438 -28.062 1 88.88 39 TYR B O 1
ATOM 2364 N N . ARG B 1 40 ? -16.484 -19.281 -26.25 1 89.56 40 ARG B N 1
ATOM 2365 C CA . ARG B 1 40 ? -15.055 -19.172 -26.031 1 89.56 40 ARG B CA 1
ATOM 2366 C C . ARG B 1 40 ? -14.461 -20.484 -25.531 1 89.56 40 ARG B C 1
ATOM 2368 O O . ARG B 1 40 ? -15.109 -21.219 -24.781 1 89.56 40 ARG B O 1
ATOM 2375 N N . HIS B 1 41 ? -13.289 -20.734 -26.047 1 93 41 HIS B N 1
ATOM 2376 C CA . HIS B 1 41 ? -12.508 -21.875 -25.578 1 93 41 HIS B CA 1
ATOM 2377 C C . HIS B 1 41 ? -11.047 -21.516 -25.375 1 93 41 HIS B C 1
ATOM 2379 O O . HIS B 1 41 ? -10.547 -20.578 -26.016 1 93 41 HIS B O 1
ATOM 2385 N N . TYR B 1 42 ? -10.383 -22.188 -24.484 1 94.5 42 TYR B N 1
ATOM 2386 C CA . TYR B 1 42 ? -9 -21.922 -24.109 1 94.5 42 TYR B CA 1
ATOM 2387 C C . TYR B 1 42 ? -8.156 -23.203 -24.188 1 94.5 42 TYR B C 1
ATOM 2389 O O . TYR B 1 42 ? -8.617 -24.266 -23.797 1 94.5 42 TYR B O 1
ATOM 2397 N N . SER B 1 43 ? -6.996 -23 -24.672 1 91.81 43 SER B N 1
ATOM 2398 C CA . SER B 1 43 ? -6.062 -24.125 -24.703 1 91.81 43 SER B CA 1
ATOM 2399 C C . SER B 1 43 ? -5.352 -24.281 -23.359 1 91.81 43 SER B C 1
ATOM 2401 O O . SER B 1 43 ? -5.492 -23.453 -22.469 1 91.81 43 SER B O 1
ATOM 2403 N N . GLN B 1 44 ? -4.59 -25.375 -23.234 1 89.81 44 GLN B N 1
ATOM 2404 C CA . GLN B 1 44 ? -3.736 -25.578 -22.078 1 89.81 44 GLN B CA 1
ATOM 2405 C C . GLN B 1 44 ? -2.734 -24.438 -21.922 1 89.81 44 GLN B C 1
ATOM 2407 O O . GLN B 1 44 ? -2.465 -23.984 -20.812 1 89.81 44 GLN B O 1
ATOM 2412 N N . GLN B 1 45 ? -2.24 -24.062 -23.047 1 90.44 45 GLN B N 1
ATOM 2413 C CA . GLN B 1 45 ? -1.291 -22.953 -23 1 90.44 45 GLN B CA 1
ATOM 2414 C C . GLN B 1 45 ? -1.962 -21.672 -22.516 1 90.44 45 GLN B C 1
ATOM 2416 O O . GLN B 1 45 ? -1.359 -20.891 -21.781 1 90.44 45 GLN B O 1
ATOM 2421 N N . ASP B 1 46 ? -3.207 -21.484 -22.922 1 93.94 46 ASP B N 1
ATOM 2422 C CA . ASP B 1 46 ? -3.949 -20.312 -22.469 1 93.94 46 ASP B CA 1
ATOM 2423 C C . ASP B 1 46 ? -4.102 -20.328 -20.938 1 93.94 46 ASP B C 1
ATOM 2425 O O . ASP B 1 46 ? -3.998 -19.297 -20.297 1 93.94 46 ASP B O 1
ATOM 2429 N N . LEU B 1 47 ? -4.371 -21.484 -20.406 1 94.75 47 LEU B N 1
ATOM 2430 C CA . LEU B 1 47 ? -4.508 -21.609 -18.953 1 94.75 47 LEU B CA 1
ATOM 2431 C C . LEU B 1 47 ? -3.193 -21.266 -18.266 1 94.75 47 LEU B C 1
ATOM 2433 O O . LEU B 1 47 ? -3.188 -20.578 -17.234 1 94.75 47 LEU B O 1
ATOM 2437 N N . ILE B 1 48 ? -2.133 -21.719 -18.781 1 92.06 48 ILE B N 1
ATOM 2438 C CA . ILE B 1 48 ? -0.814 -21.438 -18.219 1 92.06 48 ILE B CA 1
ATOM 2439 C C . ILE B 1 48 ? -0.546 -19.938 -18.266 1 92.06 48 ILE B C 1
ATOM 2441 O O . ILE B 1 48 ? -0.097 -19.359 -17.266 1 92.06 48 ILE B O 1
ATOM 2445 N N . ASP B 1 49 ? -0.856 -19.344 -19.375 1 94.31 49 ASP B N 1
ATOM 2446 C CA . ASP B 1 49 ? -0.679 -17.906 -19.516 1 94.31 49 ASP B CA 1
ATOM 2447 C C . ASP B 1 49 ? -1.558 -17.141 -18.531 1 94.31 49 ASP B C 1
ATOM 2449 O O . ASP B 1 49 ? -1.133 -16.125 -17.953 1 94.31 49 ASP B O 1
ATOM 2453 N N . LEU B 1 50 ? -2.764 -17.609 -18.391 1 96.62 50 LEU B N 1
ATOM 2454 C CA . LEU B 1 50 ? -3.682 -16.984 -17.438 1 96.62 50 LEU B CA 1
ATOM 2455 C C . LEU B 1 50 ? -3.123 -17.047 -16.016 1 96.62 50 LEU B C 1
ATOM 2457 O O . LEU B 1 50 ? -3.184 -16.078 -15.273 1 96.62 50 LEU B O 1
ATOM 2461 N N . GLN B 1 51 ? -2.584 -18.141 -15.656 1 95.56 51 GLN B N 1
ATOM 2462 C CA . GLN B 1 51 ? -2.008 -18.312 -14.32 1 95.56 51 GLN B CA 1
ATOM 2463 C C . GLN B 1 51 ? -0.791 -17.406 -14.133 1 95.56 51 GLN B C 1
ATOM 2465 O O . GLN B 1 51 ? -0.57 -16.859 -13.047 1 95.56 51 GLN B O 1
ATOM 2470 N N . ARG B 1 52 ? -0.04 -17.219 -15.188 1 94.69 52 ARG B N 1
ATOM 2471 C CA . ARG B 1 52 ? 1.062 -16.266 -15.164 1 94.69 52 ARG B CA 1
ATOM 2472 C C . ARG B 1 52 ? 0.548 -14.844 -14.969 1 94.69 52 ARG B C 1
ATOM 2474 O O . ARG B 1 52 ? 1.112 -14.078 -14.18 1 94.69 52 ARG B O 1
ATOM 2481 N N . ILE B 1 53 ? -0.499 -14.508 -15.672 1 97.31 53 ILE B N 1
ATOM 2482 C CA . ILE B 1 53 ? -1.137 -13.203 -15.531 1 97.31 53 ILE B CA 1
ATOM 2483 C C . ILE B 1 53 ? -1.572 -13 -14.086 1 97.31 53 ILE B C 1
ATOM 2485 O O . ILE B 1 53 ? -1.305 -11.953 -13.492 1 97.31 53 ILE B O 1
ATOM 2489 N N . LEU B 1 54 ? -2.207 -14.016 -13.531 1 97.12 54 LEU B N 1
ATOM 2490 C CA . LEU B 1 54 ? -2.703 -13.938 -12.156 1 97.12 54 LEU B CA 1
ATOM 2491 C C . LEU B 1 54 ? -1.551 -13.773 -11.172 1 97.12 54 LEU B C 1
ATOM 2493 O O . LEU B 1 54 ? -1.671 -13.047 -10.188 1 97.12 54 LEU B O 1
ATOM 2497 N N . PHE B 1 55 ? -0.444 -14.383 -11.414 1 96.31 55 PHE B N 1
ATOM 2498 C CA . PHE B 1 55 ? 0.751 -14.266 -10.594 1 96.31 55 PHE B CA 1
ATOM 2499 C C . PHE B 1 55 ? 1.274 -12.828 -10.602 1 96.31 55 PHE B C 1
ATOM 2501 O O . PHE B 1 55 ? 1.495 -12.242 -9.539 1 96.31 55 PHE B O 1
ATOM 2508 N N . LEU B 1 56 ? 1.426 -12.312 -11.758 1 97.19 56 LEU B N 1
ATOM 2509 C CA . LEU B 1 56 ? 1.948 -10.961 -11.906 1 97.19 56 LEU B CA 1
ATOM 2510 C C . LEU B 1 56 ? 0.973 -9.93 -11.336 1 97.19 56 LEU B C 1
ATOM 2512 O O . LEU B 1 56 ? 1.387 -8.977 -10.68 1 97.19 56 LEU B O 1
ATOM 2516 N N . LYS B 1 57 ? -0.314 -10.195 -11.578 1 96.75 57 LYS B N 1
ATOM 2517 C CA . LYS B 1 57 ? -1.343 -9.312 -11.023 1 96.75 57 LYS B CA 1
ATOM 2518 C C . LYS B 1 57 ? -1.3 -9.305 -9.5 1 96.75 57 LYS B C 1
ATOM 2520 O O . LYS B 1 57 ? -1.479 -8.258 -8.875 1 96.75 57 LYS B O 1
ATOM 2525 N N . ALA B 1 58 ? -1.08 -10.484 -8.945 1 95.62 58 ALA B N 1
ATOM 2526 C CA . ALA B 1 58 ? -1.019 -10.617 -7.492 1 95.62 58 ALA B CA 1
ATOM 2527 C C . ALA B 1 58 ? 0.157 -9.836 -6.918 1 95.62 58 ALA B C 1
ATOM 2529 O O . ALA B 1 58 ? 0.148 -9.461 -5.742 1 95.62 58 ALA B O 1
ATOM 2530 N N . LEU B 1 59 ? 1.14 -9.57 -7.746 1 95.44 59 LEU B N 1
ATOM 2531 C CA . LEU B 1 59 ? 2.326 -8.836 -7.32 1 95.44 59 LEU B CA 1
ATOM 2532 C C . LEU B 1 59 ? 2.211 -7.355 -7.684 1 95.44 59 LEU B C 1
ATOM 2534 O O . LEU B 1 59 ? 3.211 -6.633 -7.688 1 95.44 59 LEU B O 1
ATOM 2538 N N . ASP B 1 60 ? 1.084 -6.926 -8.109 1 93.31 60 ASP B N 1
ATOM 2539 C CA . ASP B 1 60 ? 0.694 -5.531 -8.289 1 93.31 60 ASP B CA 1
ATOM 2540 C C . ASP B 1 60 ? 1.237 -4.98 -9.609 1 93.31 60 ASP B C 1
ATOM 2542 O O . ASP B 1 60 ? 1.449 -3.773 -9.742 1 93.31 60 ASP B O 1
ATOM 2546 N N . PHE B 1 61 ? 1.544 -5.867 -10.531 1 96.25 61 PHE B N 1
ATOM 2547 C CA . PHE B 1 61 ? 1.803 -5.359 -11.875 1 96.25 61 PHE B CA 1
ATOM 2548 C C . PHE B 1 61 ? 0.513 -4.887 -12.531 1 96.25 61 PHE B C 1
ATOM 2550 O O . PHE B 1 61 ? -0.54 -5.504 -12.359 1 96.25 61 PHE B O 1
ATOM 2557 N N . SER B 1 62 ? 0.604 -3.766 -13.258 1 95.94 62 SER B N 1
ATOM 2558 C CA . SER B 1 62 ? -0.546 -3.287 -14.023 1 95.94 62 SER B CA 1
ATOM 2559 C C . SER B 1 62 ? -0.798 -4.156 -15.25 1 95.94 62 SER B C 1
ATOM 2561 O O . SER B 1 62 ? 0.098 -4.867 -15.703 1 95.94 62 SER B O 1
ATOM 2563 N N . ILE B 1 63 ? -1.984 -4.109 -15.742 1 96.56 63 ILE B N 1
ATOM 2564 C CA . ILE B 1 63 ? -2.354 -4.848 -16.953 1 96.56 63 ILE B CA 1
ATOM 2565 C C . ILE B 1 63 ? -1.43 -4.457 -18.094 1 96.56 63 ILE B C 1
ATOM 2567 O O . ILE B 1 63 ? -0.977 -5.316 -18.859 1 96.56 63 ILE B O 1
ATOM 2571 N N . LYS B 1 64 ? -1.112 -3.17 -18.141 1 95.94 64 LYS B N 1
ATOM 2572 C CA . LYS B 1 64 ? -0.212 -2.68 -19.188 1 95.94 64 LYS B CA 1
ATOM 2573 C C . LYS B 1 64 ? 1.174 -3.305 -19.047 1 95.94 64 LYS B C 1
ATOM 2575 O O . LYS B 1 64 ? 1.753 -3.758 -20.031 1 95.94 64 LYS B O 1
ATOM 2580 N N . GLU B 1 65 ? 1.72 -3.352 -17.875 1 96.38 65 GLU B N 1
ATOM 2581 C CA . GLU B 1 65 ? 3.018 -3.973 -17.641 1 96.38 65 GLU B CA 1
ATOM 2582 C C . GLU B 1 65 ? 2.984 -5.465 -17.953 1 96.38 65 GLU B C 1
ATOM 2584 O O . GLU B 1 65 ? 3.916 -5.996 -18.562 1 96.38 65 GLU B O 1
ATOM 2589 N N . ILE B 1 66 ? 1.891 -6.148 -17.594 1 97.62 66 ILE B N 1
ATOM 2590 C CA . ILE B 1 66 ? 1.768 -7.594 -17.75 1 97.62 66 ILE B CA 1
ATOM 2591 C C . ILE B 1 66 ? 1.804 -7.957 -19.219 1 97.62 66 ILE B C 1
ATOM 2593 O O . ILE B 1 66 ? 2.406 -8.961 -19.609 1 97.62 66 ILE B O 1
ATOM 2597 N N . GLN B 1 67 ? 1.203 -7.164 -20.031 1 95.31 67 GLN B N 1
ATOM 2598 C CA . GLN B 1 67 ? 1.188 -7.414 -21.469 1 95.31 67 GLN B CA 1
ATOM 2599 C C . GLN B 1 67 ? 2.604 -7.547 -22.016 1 95.31 67 GLN B C 1
ATOM 2601 O O . GLN B 1 67 ? 2.875 -8.422 -22.844 1 95.31 67 GLN B O 1
ATOM 2606 N N . SER B 1 68 ? 3.43 -6.711 -21.547 1 94.56 68 SER B N 1
ATOM 2607 C CA . SER B 1 68 ? 4.812 -6.734 -22 1 94.56 68 SER B CA 1
ATOM 2608 C C . SER B 1 68 ? 5.598 -7.871 -21.359 1 94.56 68 SER B C 1
ATOM 2610 O O . SER B 1 68 ? 6.504 -8.438 -21.984 1 94.56 68 SER B O 1
ATOM 2612 N N . LEU B 1 69 ? 5.246 -8.258 -20.188 1 96.06 69 LEU B N 1
ATOM 2613 C CA . LEU B 1 69 ? 6.02 -9.227 -19.406 1 96.06 69 LEU B CA 1
ATOM 2614 C C . LEU B 1 69 ? 5.676 -10.656 -19.828 1 96.06 69 LEU B C 1
ATOM 2616 O O . LEU B 1 69 ? 6.484 -11.57 -19.656 1 96.06 69 LEU B O 1
ATOM 2620 N N . LEU B 1 70 ? 4.477 -10.883 -20.391 1 93.31 70 LEU B N 1
ATOM 2621 C CA . LEU B 1 70 ? 4.012 -12.219 -20.75 1 93.31 70 LEU B CA 1
ATOM 2622 C C . LEU B 1 70 ? 4.895 -12.828 -21.844 1 93.31 70 LEU B C 1
ATOM 2624 O O . LEU B 1 70 ? 4.973 -14.047 -21.969 1 93.31 70 LEU B O 1
ATOM 2628 N N . LYS B 1 71 ? 5.594 -12.016 -22.562 1 89.69 71 LYS B N 1
ATOM 2629 C CA . LYS B 1 71 ? 6.406 -12.469 -23.688 1 89.69 71 LYS B CA 1
ATOM 2630 C C . LYS B 1 71 ? 7.812 -12.852 -23.234 1 89.69 71 LYS B C 1
ATOM 2632 O O . LYS B 1 71 ? 8.578 -13.438 -23.984 1 89.69 71 LYS B O 1
ATOM 2637 N N . LEU B 1 72 ? 8.102 -12.539 -22.078 1 92.25 72 LEU B N 1
ATOM 2638 C CA . LEU B 1 72 ? 9.453 -12.766 -21.578 1 92.25 72 LEU B CA 1
ATOM 2639 C C . LEU B 1 72 ? 9.617 -14.195 -21.062 1 92.25 72 LEU B C 1
ATOM 2641 O O . LEU B 1 72 ? 8.664 -14.781 -20.547 1 92.25 72 LEU B O 1
ATOM 2645 N N . SER B 1 73 ? 10.812 -14.664 -21.203 1 88.69 73 SER B N 1
ATOM 2646 C CA . SER B 1 73 ? 11.172 -15.93 -20.562 1 88.69 73 SER B CA 1
ATOM 2647 C C . SER B 1 73 ? 11.258 -15.773 -19.047 1 88.69 73 SER B C 1
ATOM 2649 O O . SER B 1 73 ? 11.305 -14.648 -18.531 1 88.69 73 SER B O 1
ATOM 2651 N N . ASP B 1 74 ? 11.266 -16.875 -18.328 1 83.44 74 ASP B N 1
ATOM 2652 C CA . ASP B 1 74 ? 11.398 -16.828 -16.875 1 83.44 74 ASP B CA 1
ATOM 2653 C C . ASP B 1 74 ? 12.703 -16.172 -16.453 1 83.44 74 ASP B C 1
ATOM 2655 O O . ASP B 1 74 ? 12.734 -15.406 -15.492 1 83.44 74 ASP B O 1
ATOM 2659 N N . GLU B 1 75 ? 13.75 -16.5 -17.234 1 86.88 75 GLU B N 1
ATOM 2660 C CA . GLU B 1 75 ? 15.062 -15.93 -16.938 1 86.88 75 GLU B CA 1
ATOM 2661 C C . GLU B 1 75 ? 15.055 -14.414 -17.125 1 86.88 75 GLU B C 1
ATOM 2663 O O . GLU B 1 75 ? 15.641 -13.688 -16.312 1 86.88 75 GLU B O 1
ATOM 2668 N N . ALA B 1 76 ? 14.32 -13.977 -18.125 1 94 76 ALA B N 1
ATOM 2669 C CA . ALA B 1 76 ? 14.266 -12.547 -18.422 1 94 76 ALA B CA 1
ATOM 2670 C C . ALA B 1 76 ? 13.336 -11.828 -17.438 1 94 76 ALA B C 1
ATOM 2672 O O . ALA B 1 76 ? 13.461 -10.617 -17.234 1 94 76 ALA B O 1
ATOM 2673 N N . LEU B 1 77 ? 12.461 -12.539 -16.844 1 94.31 77 LEU B N 1
ATOM 2674 C CA . LEU B 1 77 ? 11.477 -11.984 -15.914 1 94.31 77 LEU B CA 1
ATOM 2675 C C . LEU B 1 77 ? 12.094 -11.75 -14.539 1 94.31 77 LEU B C 1
ATOM 2677 O O . LEU B 1 77 ? 11.656 -10.859 -13.805 1 94.31 77 LEU B O 1
ATOM 2681 N N . ARG B 1 78 ? 13.156 -12.453 -14.203 1 93.75 78 ARG B N 1
ATOM 2682 C CA . ARG B 1 78 ? 13.695 -12.477 -12.844 1 93.75 78 ARG B CA 1
ATOM 2683 C C . ARG B 1 78 ? 14.148 -11.086 -12.406 1 93.75 78 ARG B C 1
ATOM 2685 O O . ARG B 1 78 ? 13.766 -10.609 -11.336 1 93.75 78 ARG B O 1
ATOM 2692 N N . PRO B 1 79 ? 14.93 -10.312 -13.242 1 96.75 79 PRO B N 1
ATOM 2693 C CA . PRO B 1 79 ? 15.344 -8.977 -12.812 1 96.75 79 PRO B CA 1
ATOM 2694 C C . PRO B 1 79 ? 14.156 -8.039 -12.594 1 96.75 79 PRO B C 1
ATOM 2696 O O . PRO B 1 79 ? 14.211 -7.152 -11.734 1 96.75 79 PRO B O 1
ATOM 2699 N N . ILE B 1 80 ? 13.156 -8.211 -13.328 1 97.62 80 ILE B N 1
ATOM 2700 C CA . ILE B 1 80 ? 11.961 -7.387 -13.203 1 97.62 80 ILE B CA 1
ATOM 2701 C C . ILE B 1 80 ? 11.25 -7.699 -11.891 1 97.62 80 ILE B C 1
ATOM 2703 O O . ILE B 1 80 ? 10.781 -6.793 -11.195 1 97.62 80 ILE B O 1
ATOM 2707 N N . LEU B 1 81 ? 11.211 -8.953 -11.508 1 97.38 81 LEU B N 1
ATOM 2708 C CA . LEU B 1 81 ? 10.617 -9.367 -10.242 1 97.38 81 LEU B CA 1
ATOM 2709 C C . LEU B 1 81 ? 11.438 -8.852 -9.062 1 97.38 81 LEU B C 1
ATOM 2711 O O . LEU B 1 81 ? 10.875 -8.469 -8.031 1 97.38 81 LEU B O 1
ATOM 2715 N N . GLU B 1 82 ? 12.758 -8.836 -9.219 1 97.5 82 GLU B N 1
ATOM 2716 C CA . GLU B 1 82 ? 13.617 -8.289 -8.172 1 97.5 82 GLU B CA 1
ATOM 2717 C C . GLU B 1 82 ? 13.367 -6.801 -7.973 1 97.5 82 GLU B C 1
ATOM 2719 O O . GLU B 1 82 ? 13.336 -6.316 -6.84 1 97.5 82 GLU B O 1
ATOM 2724 N N . GLU B 1 83 ? 13.188 -6.145 -9.086 1 97.62 83 GLU B N 1
ATOM 2725 C CA . GLU B 1 83 ? 12.836 -4.73 -9 1 97.62 83 GLU B CA 1
ATOM 2726 C C . GLU B 1 83 ? 11.477 -4.535 -8.328 1 97.62 83 GLU B C 1
ATOM 2728 O O . GLU B 1 83 ? 11.289 -3.592 -7.559 1 97.62 83 GLU B O 1
ATOM 2733 N N . GLN B 1 84 ? 10.516 -5.426 -8.641 1 97.5 84 GLN B N 1
ATOM 2734 C CA . GLN B 1 84 ? 9.203 -5.367 -8.016 1 97.5 84 GLN B CA 1
ATOM 2735 C C . GLN B 1 84 ? 9.305 -5.559 -6.508 1 97.5 84 GLN B C 1
ATOM 2737 O O . GLN B 1 84 ? 8.555 -4.934 -5.746 1 97.5 84 GLN B O 1
ATOM 2742 N N . GLN B 1 85 ? 10.211 -6.43 -6.09 1 97.25 85 GLN B N 1
ATOM 2743 C CA . GLN B 1 85 ? 10.438 -6.625 -4.66 1 97.25 85 GLN B CA 1
ATOM 2744 C C . GLN B 1 85 ? 10.867 -5.328 -3.988 1 97.25 85 GLN B C 1
ATOM 2746 O O . GLN B 1 85 ? 10.367 -4.984 -2.914 1 97.25 85 GLN B O 1
ATOM 2751 N N . THR B 1 86 ? 11.781 -4.633 -4.609 1 97.69 86 THR B N 1
ATOM 2752 C CA . THR B 1 86 ? 12.266 -3.359 -4.09 1 97.69 86 THR B CA 1
ATOM 2753 C C . THR B 1 86 ? 11.133 -2.332 -4.035 1 97.69 86 THR B C 1
ATOM 2755 O O . THR B 1 86 ? 11.031 -1.571 -3.072 1 97.69 86 THR B O 1
ATOM 2758 N N . ARG B 1 87 ? 10.344 -2.344 -5.055 1 97.31 87 ARG B N 1
ATOM 2759 C CA . ARG B 1 87 ? 9.203 -1.431 -5.098 1 97.31 87 ARG B CA 1
ATOM 2760 C C . ARG B 1 87 ? 8.234 -1.717 -3.957 1 97.31 87 ARG B C 1
ATOM 2762 O O . ARG B 1 87 ? 7.703 -0.792 -3.338 1 97.31 87 ARG B O 1
ATOM 2769 N N . LEU B 1 88 ? 7.961 -2.994 -3.672 1 97.44 88 LEU B N 1
ATOM 2770 C CA . LEU B 1 88 ? 7.062 -3.385 -2.592 1 97.44 88 LEU B CA 1
ATOM 2771 C C . LEU B 1 88 ? 7.609 -2.938 -1.24 1 97.44 88 LEU B C 1
ATOM 2773 O O . LEU B 1 88 ? 6.855 -2.447 -0.394 1 97.44 88 LEU B O 1
ATOM 2777 N N . VAL B 1 89 ? 8.945 -3.057 -1.055 1 97.75 89 VAL B N 1
ATOM 2778 C CA . VAL B 1 89 ? 9.586 -2.641 0.189 1 97.75 89 VAL B CA 1
ATOM 2779 C C . VAL B 1 89 ? 9.414 -1.136 0.381 1 97.75 89 VAL B C 1
ATOM 2781 O O . VAL B 1 89 ? 9.078 -0.678 1.474 1 97.75 89 VAL B O 1
ATOM 2784 N N . GLN B 1 90 ? 9.648 -0.43 -0.669 1 97.75 90 GLN B N 1
ATOM 2785 C CA . GLN B 1 90 ? 9.516 1.021 -0.6 1 97.75 90 GLN B CA 1
ATOM 2786 C C . GLN B 1 90 ? 8.078 1.425 -0.296 1 97.75 90 GLN B C 1
ATOM 2788 O O . GLN B 1 90 ? 7.836 2.332 0.502 1 97.75 90 GLN B O 1
ATOM 2793 N N . LYS B 1 91 ? 7.121 0.755 -0.926 1 97 91 LYS B N 1
ATOM 2794 C CA . LYS B 1 91 ? 5.711 1.037 -0.671 1 97 91 LYS B CA 1
ATOM 2795 C C . LYS B 1 91 ? 5.352 0.776 0.789 1 97 91 LYS B C 1
ATOM 2797 O O . LYS B 1 91 ? 4.625 1.558 1.405 1 97 91 LYS B O 1
ATOM 2802 N N . ILE B 1 92 ? 5.805 -0.3 1.301 1 97.75 92 ILE B N 1
ATOM 2803 C CA . ILE B 1 92 ? 5.539 -0.669 2.688 1 97.75 92 ILE B CA 1
ATOM 2804 C C . ILE B 1 92 ? 6.117 0.39 3.623 1 97.75 92 ILE B C 1
ATOM 2806 O O . ILE B 1 92 ? 5.449 0.834 4.559 1 97.75 92 ILE B O 1
ATOM 2810 N N . GLN B 1 93 ? 7.34 0.829 3.361 1 97.81 93 GLN B N 1
ATOM 2811 C CA . GLN B 1 93 ? 7.992 1.837 4.191 1 97.81 93 GLN B CA 1
ATOM 2812 C C . GLN B 1 93 ? 7.227 3.156 4.16 1 97.81 93 GLN B C 1
ATOM 2814 O O . GLN B 1 93 ? 7.055 3.805 5.195 1 97.81 93 GLN B O 1
ATOM 2819 N N . ASP B 1 94 ? 6.82 3.475 2.996 1 96.5 94 ASP B N 1
ATOM 2820 C CA . ASP B 1 94 ? 6.055 4.711 2.852 1 96.5 94 ASP B CA 1
ATOM 2821 C C . ASP B 1 94 ? 4.754 4.645 3.652 1 96.5 94 ASP B C 1
ATOM 2823 O O . ASP B 1 94 ? 4.395 5.605 4.336 1 96.5 94 ASP B O 1
ATOM 2827 N N . LEU B 1 95 ? 4.035 3.582 3.615 1 97.31 95 LEU B N 1
ATOM 2828 C CA . LEU B 1 95 ? 2.775 3.42 4.328 1 97.31 95 LEU B CA 1
ATOM 2829 C C . LEU B 1 95 ? 3.004 3.383 5.836 1 97.31 95 LEU B C 1
ATOM 2831 O O . LEU B 1 95 ? 2.191 3.9 6.605 1 97.31 95 LEU B O 1
ATOM 2835 N N . GLN B 1 96 ? 4.102 2.77 6.219 1 97.62 96 GLN B N 1
ATOM 2836 C CA . GLN B 1 96 ? 4.438 2.723 7.641 1 97.62 96 GLN B CA 1
ATOM 2837 C C . GLN B 1 96 ? 4.684 4.125 8.195 1 97.62 96 GLN B C 1
ATOM 2839 O O . GLN B 1 96 ? 4.297 4.43 9.32 1 97.62 96 GLN B O 1
ATOM 2844 N N . LYS B 1 97 ? 5.355 4.895 7.414 1 96.5 97 LYS B N 1
ATOM 2845 C CA . LYS B 1 97 ? 5.574 6.281 7.816 1 96.5 97 LYS B CA 1
ATOM 2846 C C . LYS B 1 97 ? 4.25 7.02 7.984 1 96.5 97 LYS B C 1
ATOM 2848 O O . LYS B 1 97 ? 4.051 7.734 8.969 1 96.5 97 LYS B O 1
ATOM 2853 N N . LYS B 1 98 ? 3.354 6.891 7.043 1 96.69 98 LYS B N 1
ATOM 2854 C CA . LYS B 1 98 ? 2.039 7.52 7.113 1 96.69 98 LYS B CA 1
ATOM 2855 C C . LYS B 1 98 ? 1.27 7.047 8.344 1 96.69 98 LYS B C 1
ATOM 2857 O O . LYS B 1 98 ? 0.642 7.852 9.039 1 96.69 98 LYS B O 1
ATOM 2862 N N . LYS B 1 99 ? 1.292 5.758 8.562 1 97.38 99 LYS B N 1
ATOM 2863 C CA . LYS B 1 99 ? 0.614 5.18 9.719 1 97.38 99 LYS B CA 1
ATOM 2864 C C . LYS B 1 99 ? 1.142 5.773 11.023 1 97.38 99 LYS B C 1
ATOM 2866 O O . LYS B 1 99 ? 0.363 6.133 11.914 1 97.38 99 LYS B O 1
ATOM 2871 N N . LYS B 1 100 ? 2.408 5.855 11.141 1 97.44 100 LYS B N 1
ATOM 2872 C CA . LYS B 1 100 ? 3.035 6.395 12.344 1 97.44 100 LYS B CA 1
ATOM 2873 C C . LYS B 1 100 ? 2.621 7.844 12.578 1 97.44 100 LYS B C 1
ATOM 2875 O O . LYS B 1 100 ? 2.295 8.227 13.703 1 97.44 100 LYS B O 1
ATOM 2880 N N . GLU B 1 101 ? 2.648 8.648 11.57 1 96.62 101 GLU B N 1
ATOM 2881 C CA . GLU B 1 101 ? 2.256 10.055 11.68 1 96.62 101 GLU B CA 1
ATOM 2882 C C . GLU B 1 101 ? 0.787 10.188 12.062 1 96.62 101 GLU B C 1
ATOM 2884 O O . GLU B 1 101 ? 0.428 11.047 12.875 1 96.62 101 GLU B O 1
ATOM 2889 N N . LEU B 1 102 ? -0.042 9.391 11.477 1 97.12 102 LEU B N 1
ATOM 2890 C CA . LEU B 1 102 ? -1.46 9.406 11.82 1 97.12 102 LEU B CA 1
ATOM 2891 C C . LEU B 1 102 ? -1.668 9 13.281 1 97.12 102 LEU B C 1
ATOM 2893 O O . LEU B 1 102 ? -2.49 9.594 13.984 1 97.12 102 LEU B O 1
ATOM 2897 N N . GLU B 1 103 ? -0.957 8.039 13.727 1 96.69 103 GLU B N 1
ATOM 2898 C CA . GLU B 1 103 ? -1.008 7.617 15.117 1 96.69 103 GLU B CA 1
ATOM 2899 C C . GLU B 1 103 ? -0.61 8.758 16.047 1 96.69 103 GLU B C 1
ATOM 2901 O O . GLU B 1 103 ? -1.255 8.977 17.078 1 96.69 103 GLU B O 1
ATOM 2906 N N . ASN B 1 104 ? 0.435 9.398 15.68 1 94.44 104 ASN B N 1
ATOM 2907 C CA . ASN B 1 104 ? 0.868 10.555 16.469 1 94.44 104 ASN B CA 1
ATOM 2908 C C . ASN B 1 104 ? -0.219 11.625 16.531 1 94.44 104 ASN B C 1
ATOM 2910 O O . ASN B 1 104 ? -0.481 12.172 17.609 1 94.44 104 ASN B O 1
ATOM 2914 N N . PHE B 1 105 ? -0.825 11.898 15.453 1 93.31 105 PHE B N 1
ATOM 2915 C CA . PHE B 1 105 ? -1.889 12.891 15.406 1 93.31 105 PHE B CA 1
ATOM 2916 C C . PHE B 1 105 ? -3.057 12.484 16.297 1 93.31 105 PHE B C 1
ATOM 2918 O O . PHE B 1 105 ? -3.551 13.281 17.094 1 93.31 105 PHE B O 1
ATOM 2925 N N . LEU B 1 106 ? -3.455 11.25 16.172 1 93.88 106 LEU B N 1
ATOM 2926 C CA . LEU B 1 106 ? -4.586 10.742 16.938 1 93.88 106 LEU B CA 1
ATOM 2927 C C . LEU B 1 106 ? -4.262 10.703 18.422 1 93.88 106 LEU B C 1
ATOM 2929 O O . LEU B 1 106 ? -5.164 10.766 19.266 1 93.88 106 LEU B O 1
ATOM 2933 N N . ALA B 1 107 ? -3.008 10.641 18.734 1 91.81 107 ALA B N 1
ATOM 2934 C CA . ALA B 1 107 ? -2.568 10.633 20.141 1 91.81 107 ALA B CA 1
ATOM 2935 C C . ALA B 1 107 ? -2.471 12.055 20.688 1 91.81 107 ALA B C 1
ATOM 2937 O O . ALA B 1 107 ? -2.186 12.258 21.859 1 91.81 107 ALA B O 1
ATOM 2938 N N . GLY B 1 108 ? -2.615 13.062 19.797 1 86.06 108 GLY B N 1
ATOM 2939 C CA . GLY B 1 108 ? -2.684 14.43 20.297 1 86.06 108 GLY B CA 1
ATOM 2940 C C . GLY B 1 108 ? -1.545 15.305 19.812 1 86.06 108 GLY B C 1
ATOM 2941 O O . GLY B 1 108 ? -1.462 16.484 20.156 1 86.06 108 GLY B O 1
ATOM 2942 N N . SER B 1 109 ? -0.684 14.742 19 1 87.44 109 SER B N 1
ATOM 2943 C CA . SER B 1 109 ? 0.383 15.57 18.453 1 87.44 109 SER B CA 1
ATOM 2944 C C . SER B 1 109 ? -0.174 16.641 17.516 1 87.44 109 SER B C 1
ATOM 2946 O O . SER B 1 109 ? -1.073 16.375 16.719 1 87.44 109 SER B O 1
ATOM 2948 N N . PRO B 1 110 ? 0.368 17.828 17.688 1 85.75 110 PRO B N 1
ATOM 2949 C CA . PRO B 1 110 ? -0.093 18.875 16.781 1 85.75 110 PRO B CA 1
ATOM 2950 C C . PRO B 1 110 ? 0.318 18.625 15.328 1 85.75 110 PRO B C 1
ATOM 2952 O O . PRO B 1 110 ? 1.366 18.031 15.078 1 85.75 110 PRO B O 1
ATOM 2955 N N . LEU B 1 111 ? -0.418 19.094 14.414 1 89.69 111 LEU B N 1
ATOM 2956 C CA . LEU B 1 111 ? -0.217 18.906 12.977 1 89.69 111 LEU B CA 1
ATOM 2957 C C . LEU B 1 111 ? 1.161 19.406 12.555 1 89.69 111 LEU B C 1
ATOM 2959 O O . LEU B 1 111 ? 1.801 18.797 11.688 1 89.69 111 LEU B O 1
ATOM 2963 N N . ILE B 1 112 ? 1.596 20.453 13.18 1 88.19 112 ILE B N 1
ATOM 2964 C CA . ILE B 1 112 ? 2.822 21.141 12.773 1 88.19 112 ILE B CA 1
ATOM 2965 C C . ILE B 1 112 ? 4.02 20.219 13.008 1 88.19 112 ILE B C 1
ATOM 2967 O O . ILE B 1 112 ? 5.082 20.422 12.414 1 88.19 112 ILE B O 1
ATOM 2971 N N . THR B 1 113 ? 3.92 19.219 13.852 1 87.56 113 THR B N 1
ATOM 2972 C CA . THR B 1 113 ? 5.047 18.359 14.188 1 87.56 113 THR B CA 1
ATOM 2973 C C . THR B 1 113 ? 5.074 17.125 13.281 1 87.56 113 THR B C 1
ATOM 2975 O O . THR B 1 113 ? 6.023 16.344 13.32 1 87.56 113 THR B O 1
ATOM 2978 N N . LEU B 1 114 ? 4.074 17 12.508 1 92.81 114 LEU B N 1
ATOM 2979 C CA . LEU B 1 114 ? 3.961 15.781 11.703 1 92.81 114 LEU B CA 1
ATOM 2980 C C . LEU B 1 114 ? 4.848 15.875 10.461 1 92.81 114 LEU B C 1
ATOM 2982 O O . LEU B 1 114 ? 4.98 16.938 9.867 1 92.81 114 LEU B O 1
ATOM 2986 N N . ASP B 1 115 ? 5.434 14.758 10.109 1 92.75 115 ASP B N 1
ATOM 2987 C CA . ASP B 1 115 ? 6.242 14.656 8.898 1 92.75 115 ASP B CA 1
ATOM 2988 C C . ASP B 1 115 ? 5.473 13.953 7.785 1 92.75 115 ASP B C 1
ATOM 2990 O O . ASP B 1 115 ? 5.879 12.883 7.328 1 92.75 115 ASP B O 1
ATOM 2994 N N . ILE B 1 116 ? 4.43 14.562 7.262 1 91.88 116 ILE B N 1
ATOM 2995 C CA . ILE B 1 116 ? 3.596 13.875 6.277 1 91.88 116 ILE B CA 1
ATOM 2996 C C . ILE B 1 116 ? 3.385 14.781 5.062 1 91.88 116 ILE B C 1
ATOM 2998 O O . ILE B 1 116 ? 2.939 14.32 4.008 1 91.88 116 ILE B O 1
ATOM 3002 N N . PHE B 1 117 ? 3.738 16.109 5.277 1 91.56 117 PHE B N 1
ATOM 3003 C CA . PHE B 1 117 ? 3.557 17.062 4.199 1 91.56 117 PHE B CA 1
ATOM 3004 C C . PHE B 1 117 ? 4.766 17.078 3.271 1 91.56 117 PHE B C 1
ATOM 3006 O O . PHE B 1 117 ? 5.898 16.875 3.717 1 91.56 117 PHE B O 1
ATOM 3013 N N . GLU B 1 118 ? 4.496 17.281 2.021 1 89.69 118 GLU B N 1
ATOM 3014 C CA . GLU B 1 118 ? 5.621 17.438 1.104 1 89.69 118 GLU B CA 1
ATOM 3015 C C . GLU B 1 118 ? 6.531 18.578 1.548 1 89.69 118 GLU B C 1
ATOM 3017 O O . GLU B 1 118 ? 7.75 18.422 1.614 1 89.69 118 GLU B O 1
ATOM 3022 N N . LYS B 1 119 ? 5.93 19.688 1.747 1 93.75 119 LYS B N 1
ATOM 3023 C CA . LYS B 1 119 ? 6.602 20.766 2.461 1 93.75 119 LYS B CA 1
ATOM 3024 C C . LYS B 1 119 ? 6.16 20.828 3.92 1 93.75 119 LYS B C 1
ATOM 3026 O O . LYS B 1 119 ? 4.996 21.125 4.211 1 93.75 119 LYS B O 1
ATOM 3031 N N . PRO B 1 120 ? 7.121 20.594 4.777 1 92.81 120 PRO B N 1
ATOM 3032 C CA . PRO B 1 120 ? 6.738 20.547 6.188 1 92.81 120 PRO B CA 1
ATOM 3033 C C . PRO B 1 120 ? 5.93 21.766 6.621 1 92.81 120 PRO B C 1
ATOM 3035 O O . PRO B 1 120 ? 6.203 22.891 6.172 1 92.81 120 PRO B O 1
ATOM 3038 N N . LEU B 1 121 ? 4.941 21.5 7.477 1 92.44 121 LEU B N 1
ATOM 3039 C CA . LEU B 1 121 ? 4.035 22.562 7.887 1 92.44 121 LEU B CA 1
ATOM 3040 C C . LEU B 1 121 ? 4.793 23.688 8.594 1 92.44 121 LEU B C 1
ATOM 3042 O O . LEU B 1 121 ? 4.445 24.859 8.461 1 92.44 121 LEU B O 1
ATOM 3046 N N . ASN B 1 122 ? 5.812 23.344 9.352 1 87.25 122 ASN B N 1
ATOM 3047 C CA . ASN B 1 122 ? 6.645 24.359 9.992 1 87.25 122 ASN B CA 1
ATOM 3048 C C . ASN B 1 122 ? 7.277 25.281 8.961 1 87.25 122 ASN B C 1
ATOM 3050 O O . ASN B 1 122 ? 7.379 26.5 9.195 1 87.25 122 ASN B O 1
ATOM 3054 N N . ASP B 1 123 ? 7.711 24.719 7.891 1 90.06 123 ASP B N 1
ATOM 3055 C CA . ASP B 1 123 ? 8.273 25.531 6.812 1 90.06 123 ASP B CA 1
ATOM 3056 C C . ASP B 1 123 ? 7.211 26.422 6.18 1 90.06 123 ASP B C 1
ATOM 3058 O O . ASP B 1 123 ? 7.5 27.547 5.793 1 90.06 123 ASP B O 1
ATOM 3062 N N . GLN B 1 124 ? 6.105 25.859 6.047 1 93.06 124 GLN B N 1
ATOM 3063 C CA . GLN B 1 124 ? 5.008 26.641 5.496 1 93.06 124 GLN B CA 1
ATOM 3064 C C . GLN B 1 124 ? 4.695 27.844 6.383 1 93.06 124 GLN B C 1
ATOM 3066 O O . GLN B 1 124 ? 4.555 28.969 5.895 1 93.06 124 GLN B O 1
ATOM 3071 N N . TYR B 1 125 ? 4.66 27.609 7.688 1 88.5 125 TYR B N 1
ATOM 3072 C CA . TYR B 1 125 ? 4.379 28.672 8.648 1 88.5 125 TYR B CA 1
ATOM 3073 C C . TYR B 1 125 ? 5.473 29.734 8.625 1 88.5 125 TYR B C 1
ATOM 3075 O O . TYR B 1 125 ? 5.191 30.938 8.727 1 88.5 125 TYR B O 1
ATOM 3083 N N . GLN B 1 126 ? 6.625 29.297 8.5 1 84.25 126 GLN B N 1
ATOM 3084 C CA . GLN B 1 126 ? 7.738 30.234 8.398 1 84.25 126 GLN B CA 1
ATOM 3085 C C . GLN B 1 126 ? 7.621 31.094 7.145 1 84.25 126 GLN B C 1
ATOM 3087 O O . GLN B 1 126 ? 7.879 32.312 7.188 1 84.25 126 GLN B O 1
ATOM 3092 N N . THR B 1 127 ? 7.316 30.453 6.07 1 90.44 127 THR B N 1
ATOM 3093 C CA . THR B 1 127 ? 7.125 31.188 4.82 1 90.44 127 THR B CA 1
ATOM 3094 C C . THR B 1 127 ? 6 32.219 4.953 1 90.44 127 THR B C 1
ATOM 3096 O O . THR B 1 127 ? 6.113 33.344 4.465 1 90.44 127 THR B O 1
ATOM 3099 N N . GLU B 1 128 ? 4.984 31.797 5.613 1 90 128 GLU B N 1
ATOM 3100 C CA . GLU B 1 128 ? 3.885 32.719 5.879 1 90 128 GLU B CA 1
ATOM 3101 C C . GLU B 1 128 ? 4.359 33.938 6.672 1 90 128 GLU B C 1
ATOM 3103 O O . GLU B 1 128 ? 4.023 35.062 6.34 1 90 128 GLU B O 1
ATOM 3108 N N . ALA B 1 129 ? 5.125 33.688 7.715 1 83.38 129 ALA B N 1
ATOM 3109 C CA . ALA B 1 129 ? 5.66 34.781 8.547 1 83.38 129 ALA B CA 1
ATOM 3110 C C . ALA B 1 129 ? 6.559 35.688 7.734 1 83.38 129 ALA B C 1
ATOM 3112 O O . ALA B 1 129 ? 6.508 36.906 7.895 1 83.38 129 ALA B O 1
ATOM 3113 N N . GLU B 1 130 ? 7.293 35.094 6.906 1 84.19 130 GLU B N 1
ATOM 3114 C CA . GLU B 1 130 ? 8.18 35.875 6.051 1 84.19 130 GLU B CA 1
ATOM 3115 C C . GLU B 1 130 ? 7.379 36.781 5.113 1 84.19 130 GLU B C 1
ATOM 3117 O O . GLU B 1 130 ? 7.75 37.938 4.891 1 84.19 130 GLU B O 1
ATOM 3122 N N . 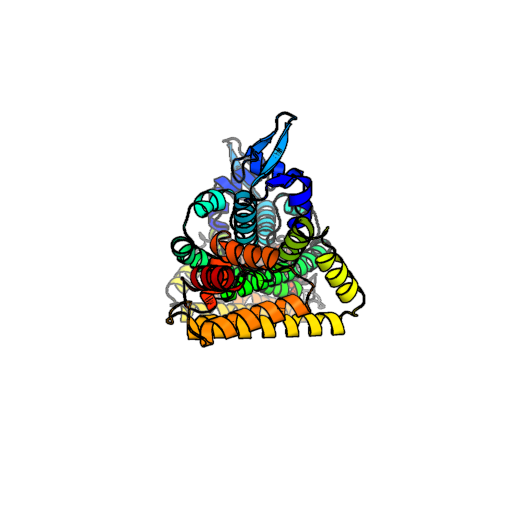LEU B 1 131 ? 6.414 36.281 4.578 1 86.75 131 LEU B N 1
ATOM 3123 C CA . LEU B 1 131 ? 5.582 37.031 3.662 1 86.75 131 LEU B CA 1
ATOM 3124 C C . LEU B 1 131 ? 4.879 38.188 4.395 1 86.75 131 LEU B C 1
ATOM 3126 O O . LEU B 1 131 ? 4.695 39.25 3.832 1 86.75 131 LEU B O 1
ATOM 3130 N N . ARG B 1 132 ? 4.5 37.875 5.637 1 80.94 132 ARG B N 1
ATOM 3131 C CA . ARG B 1 132 ? 3.76 38.875 6.418 1 80.94 132 ARG B CA 1
ATOM 3132 C C . ARG B 1 132 ? 4.695 39.938 6.996 1 80.94 132 ARG B C 1
ATOM 3134 O O . ARG B 1 132 ? 4.379 41.125 6.98 1 80.94 132 ARG B O 1
ATOM 3141 N N . TYR B 1 133 ? 5.906 39.438 7.422 1 76.94 133 TYR B N 1
ATOM 3142 C CA . TYR B 1 133 ? 6.73 40.344 8.234 1 76.94 133 TYR B CA 1
ATOM 3143 C C . TYR B 1 133 ? 8.102 40.531 7.605 1 76.94 133 TYR B C 1
ATOM 3145 O O . TYR B 1 133 ? 8.938 41.281 8.141 1 76.94 133 TYR B O 1
ATOM 3153 N N . GLY B 1 134 ? 8.367 39.938 6.543 1 76.69 134 GLY B N 1
ATOM 3154 C CA . GLY B 1 134 ? 9.688 39.906 5.941 1 76.69 134 GLY B CA 1
ATOM 3155 C C . GLY B 1 134 ? 10.258 41.281 5.684 1 76.69 134 GLY B C 1
ATOM 3156 O O . GLY B 1 134 ? 11.477 41.469 5.672 1 76.69 134 GLY B O 1
ATOM 3157 N N . LYS B 1 135 ? 9.383 42.25 5.539 1 80.31 135 LYS B N 1
ATOM 3158 C CA . LYS B 1 135 ? 9.859 43.594 5.219 1 80.31 135 LYS B CA 1
ATOM 3159 C C . LYS B 1 135 ? 10.18 44.375 6.488 1 80.31 135 LYS B C 1
ATOM 3161 O O . LYS B 1 135 ? 10.734 45.5 6.418 1 80.31 135 LYS B O 1
ATOM 3166 N N . THR B 1 136 ? 9.758 43.719 7.574 1 77.88 136 THR B N 1
ATOM 3167 C CA . THR B 1 136 ? 10.062 44.406 8.828 1 77.88 136 THR B CA 1
ATOM 3168 C C . THR B 1 136 ? 11.539 44.25 9.195 1 77.88 136 THR B C 1
ATOM 3170 O O . THR B 1 136 ? 12.125 43.188 8.922 1 77.88 136 THR B O 1
ATOM 3173 N N . SER B 1 137 ? 12.086 45.281 9.68 1 78.38 137 SER B N 1
ATOM 3174 C CA . SER B 1 137 ? 13.492 45.25 10.062 1 78.38 137 SER B CA 1
ATOM 3175 C C . SER B 1 137 ? 13.766 44.125 11.062 1 78.38 137 SER B C 1
ATOM 3177 O O . SER B 1 137 ? 14.812 43.469 11 1 78.38 137 SER B O 1
ATOM 3179 N N . VAL B 1 138 ? 12.812 43.844 11.883 1 74.62 138 VAL B N 1
ATOM 3180 C CA . VAL B 1 138 ? 12.961 42.875 12.945 1 74.62 138 VAL B CA 1
ATOM 3181 C C . VAL B 1 138 ? 13.055 41.469 12.328 1 74.62 138 VAL B C 1
ATOM 3183 O O . VAL B 1 138 ? 13.93 40.688 12.695 1 74.62 138 VAL B O 1
ATOM 3186 N N . TYR B 1 139 ? 12.203 41.219 11.461 1 77.19 139 TYR B N 1
ATOM 3187 C CA . TYR 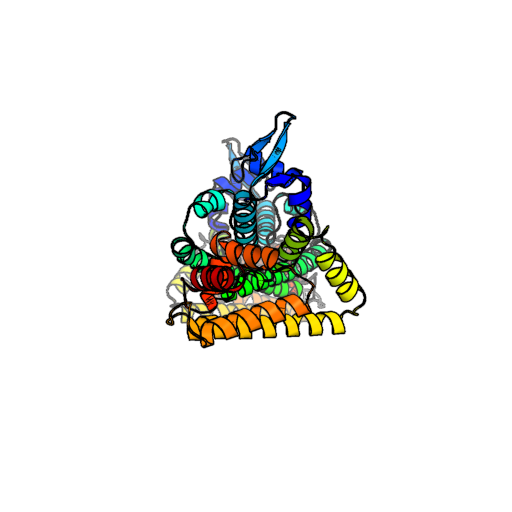B 1 139 ? 12.211 39.906 10.844 1 77.19 139 TYR B CA 1
ATOM 3188 C C . TYR B 1 139 ? 13.469 39.719 10.016 1 77.19 139 TYR B C 1
ATOM 3190 O O . TYR B 1 139 ? 14.031 38.594 9.984 1 77.19 139 TYR B O 1
ATOM 3198 N N . GLN B 1 140 ? 13.906 40.75 9.375 1 79.69 140 GLN B N 1
ATOM 3199 C CA . GLN B 1 140 ? 15.125 40.656 8.57 1 79.69 140 GLN B CA 1
ATOM 3200 C C . GLN B 1 140 ? 16.344 40.344 9.445 1 79.69 140 GLN B C 1
ATOM 3202 O O . GLN B 1 140 ? 17.172 39.531 9.078 1 79.69 140 GLN B O 1
ATOM 3207 N N . THR B 1 141 ? 16.359 40.969 10.516 1 78.06 141 THR B N 1
ATOM 3208 C CA . THR B 1 141 ? 17.469 40.75 11.438 1 78.06 141 THR B CA 1
ATOM 3209 C C . THR B 1 141 ? 17.438 39.312 11.953 1 78.06 141 THR B C 1
ATOM 3211 O O . THR B 1 141 ? 18.484 38.656 12.07 1 78.06 141 THR B O 1
ATOM 3214 N N . TYR B 1 142 ? 16.234 38.812 12.281 1 78.75 142 TYR B N 1
ATOM 3215 C CA . TYR B 1 142 ? 16.047 37.438 12.742 1 78.75 142 TYR B CA 1
ATOM 3216 C C . TYR B 1 142 ? 16.531 36.438 11.695 1 78.75 142 TYR B C 1
ATOM 3218 O O . TYR B 1 142 ? 17.266 35.5 12.008 1 78.75 142 TYR B O 1
ATOM 3226 N N . GLN B 1 143 ? 16.141 36.656 10.5 1 78.5 143 GLN B N 1
ATOM 3227 C CA . GLN B 1 143 ? 16.5 35.75 9.414 1 78.5 143 GLN B CA 1
ATOM 3228 C C . GLN B 1 143 ? 18 35.781 9.156 1 78.5 143 GLN B C 1
ATOM 3230 O O . GLN B 1 143 ? 18.609 34.719 8.906 1 78.5 143 GLN B O 1
ATOM 3235 N N . ASP B 1 144 ? 18.516 36.969 9.242 1 81.06 144 ASP B N 1
ATOM 3236 C CA . ASP B 1 144 ? 19.953 37.125 9.031 1 81.06 144 ASP B CA 1
ATOM 3237 C C . ASP B 1 144 ? 20.75 36.375 10.102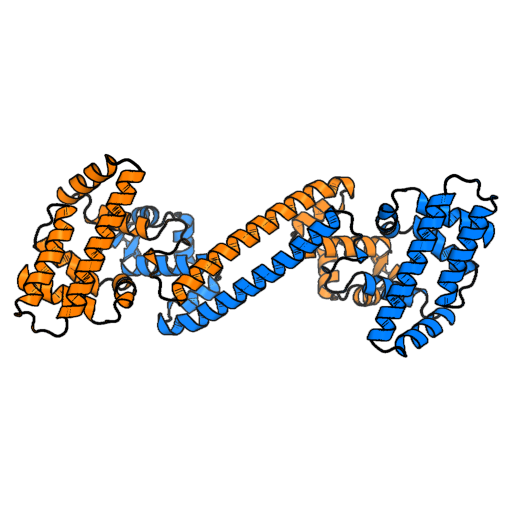 1 81.06 144 ASP B C 1
ATOM 3239 O O . ASP B 1 144 ? 21.734 35.719 9.797 1 81.06 144 ASP B O 1
ATOM 3243 N N . HIS B 1 145 ? 20.297 36.469 11.32 1 79.88 145 HIS B N 1
ATOM 3244 C CA . HIS B 1 145 ? 20.953 35.781 12.422 1 79.88 145 HIS B CA 1
ATOM 3245 C C . HIS B 1 145 ? 20.859 34.281 12.258 1 79.88 145 HIS B C 1
ATOM 3247 O O . HIS B 1 145 ? 21.859 33.562 12.406 1 79.88 145 HIS B O 1
ATOM 3253 N N . ARG B 1 146 ? 19.734 33.812 11.938 1 81.44 146 ARG B N 1
ATOM 3254 C CA . ARG B 1 146 ? 19.5 32.375 11.781 1 81.44 146 ARG B CA 1
ATOM 3255 C C . ARG B 1 146 ? 20.328 31.812 10.633 1 81.44 146 ARG B C 1
ATOM 3257 O O . ARG B 1 146 ? 20.797 30.672 10.695 1 81.44 146 ARG B O 1
ATOM 3264 N N . ALA B 1 147 ? 20.453 32.594 9.617 1 81.88 147 ALA B N 1
ATOM 3265 C CA . ALA B 1 147 ? 21.172 32.156 8.422 1 81.88 147 ALA B CA 1
ATOM 3266 C C . ALA B 1 147 ? 22.656 32 8.703 1 81.88 147 ALA B C 1
ATOM 3268 O O . ALA B 1 147 ? 23.359 31.266 8 1 81.88 147 ALA B O 1
ATOM 3269 N N . GLN B 1 148 ? 23.125 32.719 9.688 1 85.62 148 GLN B N 1
ATOM 3270 C CA . GLN B 1 148 ? 24.547 32.688 10.016 1 85.62 148 GLN B CA 1
ATOM 3271 C C . GLN B 1 148 ? 24.891 31.469 10.852 1 85.62 148 GLN B C 1
ATOM 3273 O O . GLN B 1 148 ? 26.062 31.078 10.953 1 85.62 148 GLN B O 1
ATOM 3278 N N . LEU B 1 149 ? 23.844 30.828 11.352 1 87 149 LEU B N 1
ATOM 3279 C CA . LEU B 1 149 ? 24.047 29.656 12.195 1 87 149 LEU B CA 1
ATOM 3280 C C . LEU B 1 149 ? 24.25 28.406 11.344 1 87 149 LEU B C 1
ATOM 3282 O O . LEU B 1 149 ? 23.641 28.281 10.281 1 87 149 LEU B O 1
ATOM 3286 N N . ASP B 1 150 ? 25.125 27.531 11.75 1 88.5 150 ASP B N 1
ATOM 3287 C CA . ASP B 1 150 ? 25.234 26.25 11.062 1 88.5 150 ASP B CA 1
ATOM 3288 C C . ASP B 1 150 ? 24.062 25.328 11.43 1 88.5 150 ASP B C 1
ATOM 3290 O O . ASP B 1 150 ? 23.219 25.703 12.234 1 88.5 150 ASP B O 1
ATOM 3294 N N . SER B 1 151 ? 24.016 24.172 10.82 1 87.44 151 SER B N 1
ATOM 3295 C CA . SER B 1 151 ? 22.875 23.281 10.961 1 87.44 151 SER B CA 1
ATOM 3296 C C . SER B 1 151 ? 22.672 22.859 12.406 1 87.44 151 SER B C 1
ATOM 3298 O O . SER B 1 151 ? 21.547 22.828 12.906 1 87.44 151 SER B O 1
ATOM 3300 N N . THR B 1 152 ? 23.656 22.531 13.031 1 90.5 152 THR B N 1
ATOM 3301 C CA . THR B 1 152 ? 23.578 22.078 14.422 1 90.5 152 THR B CA 1
ATOM 3302 C C . THR B 1 152 ? 23.141 23.234 15.328 1 90.5 152 THR B C 1
ATOM 3304 O O . THR B 1 152 ? 22.266 23.062 16.172 1 90.5 152 THR B O 1
ATOM 3307 N N . GLU B 1 153 ? 23.812 24.438 15.094 1 88.5 153 GLU B N 1
ATOM 3308 C CA . GLU B 1 153 ? 23.469 25.625 15.875 1 88.5 153 GLU B CA 1
ATOM 3309 C C . GLU B 1 153 ? 22.031 26.047 15.641 1 88.5 153 GLU B C 1
ATOM 3311 O O . GLU B 1 153 ? 21.344 26.484 16.578 1 88.5 153 GLU B O 1
ATOM 3316 N N . ARG B 1 154 ? 21.594 25.906 14.461 1 85.81 154 ARG B N 1
ATOM 3317 C CA . ARG B 1 154 ? 20.234 26.266 14.102 1 85.81 154 ARG B CA 1
ATOM 3318 C C . ARG B 1 154 ? 19.219 25.359 14.805 1 85.81 154 ARG B C 1
ATOM 3320 O O . ARG B 1 154 ? 18.203 25.844 15.32 1 85.81 154 ARG B O 1
ATOM 3327 N N . THR B 1 155 ? 19.578 24.125 14.844 1 86.56 155 THR B N 1
ATOM 3328 C CA . THR B 1 155 ? 18.703 23.172 15.516 1 86.56 155 THR B CA 1
ATOM 3329 C C . THR B 1 155 ? 18.641 23.453 17.016 1 86.56 155 THR B C 1
ATOM 3331 O O . THR B 1 155 ? 17.562 23.406 17.625 1 86.56 155 THR B O 1
ATOM 3334 N N . GLN B 1 156 ? 19.719 23.766 17.516 1 88 156 GLN B N 1
ATOM 3335 C CA . GLN B 1 156 ? 19.766 24.094 18.938 1 88 156 GLN B CA 1
ATOM 3336 C C . GLN B 1 156 ? 18.984 25.375 19.234 1 88 156 GLN B C 1
ATOM 3338 O O . GLN B 1 156 ? 18.25 25.438 20.219 1 88 156 GLN B O 1
ATOM 3343 N N . TYR B 1 157 ? 19.219 26.266 18.375 1 83.81 157 TYR B N 1
ATOM 3344 C CA . TYR B 1 157 ? 18.516 27.531 18.516 1 83.81 157 TYR B CA 1
ATOM 3345 C C . TYR B 1 157 ? 17 27.328 18.422 1 83.81 157 TYR B C 1
ATOM 3347 O O . TYR B 1 157 ? 16.25 27.828 19.25 1 83.81 157 TYR B O 1
ATOM 3355 N N . ASP B 1 158 ? 16.594 26.578 17.484 1 82.88 158 ASP B N 1
ATOM 3356 C CA . ASP B 1 158 ? 15.18 26.312 17.281 1 82.88 158 ASP B CA 1
ATOM 3357 C C . ASP B 1 158 ? 14.594 25.562 18.469 1 82.88 158 ASP B C 1
ATOM 3359 O O . ASP B 1 158 ? 13.477 25.844 18.906 1 82.88 158 ASP B O 1
ATOM 3363 N N . THR B 1 159 ? 15.289 24.641 19 1 86.81 159 THR B N 1
ATOM 3364 C CA . THR B 1 159 ? 14.844 23.859 20.156 1 86.81 159 THR B CA 1
ATOM 3365 C C . THR B 1 159 ? 14.695 24.75 21.375 1 86.81 159 THR B C 1
ATOM 3367 O O . THR B 1 159 ? 13.727 24.625 22.125 1 86.81 159 THR B O 1
ATOM 3370 N N . LYS B 1 160 ? 15.68 25.609 21.484 1 86 160 LYS B N 1
ATOM 3371 C CA . LYS B 1 160 ? 15.633 26.531 22.609 1 86 160 LYS B CA 1
ATOM 3372 C C . LYS B 1 160 ? 14.414 27.438 22.531 1 86 160 LYS B C 1
ATOM 3374 O O . LYS B 1 160 ? 13.75 27.703 23.531 1 86 160 LYS B O 1
ATOM 3379 N N . MET B 1 161 ? 14.156 27.922 21.422 1 85 161 MET B N 1
ATOM 3380 C CA . MET B 1 161 ? 13 28.781 21.203 1 85 161 MET B CA 1
ATOM 3381 C C . MET B 1 161 ? 11.703 28.031 21.484 1 85 161 MET B C 1
ATOM 3383 O O . MET B 1 161 ? 10.805 28.562 22.141 1 85 161 MET B O 1
ATOM 3387 N N . GLU B 1 162 ? 11.633 26.891 21.016 1 85.56 162 GLU B N 1
ATOM 3388 C CA . GLU B 1 162 ? 10.453 26.062 21.234 1 85.56 162 GLU B CA 1
ATOM 3389 C C . GLU B 1 162 ? 10.219 25.828 22.719 1 85.56 162 GLU B C 1
ATOM 3391 O O . GLU B 1 162 ? 9.078 25.906 23.203 1 85.56 162 GLU B O 1
ATOM 3396 N N . GLN B 1 163 ? 11.273 25.562 23.406 1 88.94 163 GLN B N 1
ATOM 3397 C CA . GLN B 1 163 ? 11.172 25.312 24.844 1 88.94 163 GLN B CA 1
ATOM 3398 C C . GLN B 1 163 ? 10.742 26.578 25.578 1 88.94 163 GLN B C 1
ATOM 3400 O O . GLN B 1 163 ? 9.938 26.516 26.5 1 88.94 163 GLN B O 1
ATOM 3405 N N . GLN B 1 164 ? 11.289 27.641 25.125 1 89.81 164 GLN B N 1
ATOM 3406 C CA . GLN B 1 164 ? 10.953 28.922 25.75 1 89.81 164 GLN B CA 1
ATOM 3407 C C . GLN B 1 164 ? 9.469 29.234 25.562 1 89.81 164 GLN B C 1
ATOM 3409 O O . GLN B 1 164 ? 8.797 29.641 26.516 1 89.81 164 GLN B O 1
ATOM 3414 N N . PHE B 1 165 ? 8.992 29.047 24.422 1 91.25 165 PHE B N 1
ATOM 3415 C CA . PHE B 1 165 ? 7.59 29.359 24.156 1 91.25 165 PHE B CA 1
ATOM 3416 C C . PHE B 1 165 ? 6.676 28.359 24.875 1 91.25 165 PHE B C 1
ATOM 3418 O O . PHE B 1 165 ? 5.613 28.734 25.359 1 91.25 165 PHE B O 1
ATOM 3425 N N . ASP B 1 166 ? 7.09 27.172 24.891 1 91.38 166 ASP B N 1
ATOM 3426 C CA . ASP B 1 166 ? 6.305 26.188 25.641 1 91.38 166 ASP B CA 1
ATOM 3427 C C . ASP B 1 166 ? 6.168 26.594 27.109 1 91.38 166 ASP B C 1
ATOM 3429 O O . ASP B 1 166 ? 5.082 26.484 27.688 1 91.38 166 ASP B O 1
ATOM 3433 N N . GLN B 1 167 ? 7.27 27.047 27.625 1 92.25 167 GLN B N 1
ATOM 3434 C CA . GLN B 1 167 ? 7.258 27.484 29.016 1 92.25 167 GLN B CA 1
ATOM 3435 C C . GLN B 1 167 ? 6.316 28.672 29.219 1 92.25 167 GLN B C 1
ATOM 3437 O O . GLN B 1 167 ? 5.574 28.719 30.203 1 92.25 167 GLN B O 1
ATOM 3442 N N . VAL B 1 168 ? 6.375 29.531 28.328 1 94.69 168 VAL B N 1
ATOM 3443 C CA . VAL B 1 168 ? 5.555 30.75 28.422 1 94.69 168 VAL B CA 1
ATOM 3444 C C . VAL B 1 168 ? 4.078 30.375 28.312 1 94.69 168 VAL B C 1
ATOM 3446 O O . VAL B 1 168 ? 3.24 30.906 29.031 1 94.69 168 VAL B O 1
ATOM 3449 N N . PHE B 1 169 ? 3.717 29.5 27.469 1 94 169 PHE B N 1
ATOM 3450 C CA . PHE B 1 169 ? 2.326 29.109 27.281 1 94 169 PHE B CA 1
ATOM 3451 C C . PHE B 1 169 ? 1.811 28.312 28.469 1 94 169 PHE B C 1
ATOM 3453 O O . PHE B 1 169 ? 0.638 28.422 28.828 1 94 169 PHE B O 1
ATOM 3460 N N . GLN B 1 170 ? 2.695 27.547 29.078 1 93.19 170 GLN B N 1
ATOM 3461 C CA . GLN B 1 170 ? 2.33 26.875 30.328 1 93.19 170 GLN B CA 1
ATOM 3462 C C . GLN B 1 170 ? 2.033 27.891 31.422 1 93.19 170 GLN B C 1
ATOM 3464 O O . GLN B 1 170 ? 1.114 27.688 32.219 1 93.19 170 GLN B O 1
ATOM 3469 N N . GLU B 1 171 ? 2.807 28.891 31.406 1 94.88 171 GLU B N 1
ATOM 3470 C CA . GLU B 1 171 ? 2.57 29.953 32.406 1 94.88 171 GLU B CA 1
ATOM 3471 C C . GLU B 1 171 ? 1.221 30.625 32.156 1 94.88 171 GLU B C 1
ATOM 3473 O O . GLU B 1 171 ? 0.49 30.891 33.125 1 94.88 171 GLU B O 1
ATOM 3478 N N . PHE B 1 172 ? 0.885 30.906 30.922 1 96 172 PHE B N 1
ATOM 3479 C CA . PHE B 1 172 ? -0.418 31.469 30.609 1 96 172 PHE B CA 1
ATOM 3480 C C . PHE B 1 172 ? -1.541 30.562 31.078 1 96 172 PHE B C 1
ATOM 3482 O O . PHE B 1 172 ? -2.557 31.031 31.594 1 96 172 PHE B O 1
ATOM 3489 N N . LYS B 1 173 ? -1.323 29.281 30.828 1 94 173 LYS B N 1
ATOM 3490 C CA . LYS B 1 173 ? -2.314 28.312 31.281 1 94 173 LYS B CA 1
ATOM 3491 C C . LYS B 1 173 ? -2.492 28.375 32.781 1 94 173 LYS B C 1
ATOM 3493 O O . LYS B 1 173 ? -3.619 28.359 33.281 1 94 173 LYS B O 1
ATOM 3498 N N . ARG B 1 174 ? -1.401 28.453 33.5 1 94.25 174 ARG B N 1
ATOM 3499 C CA . ARG B 1 174 ? -1.41 28.469 34.969 1 94.25 174 ARG B CA 1
ATOM 3500 C C . ARG B 1 174 ? -2.178 29.688 35.469 1 94.25 174 ARG B C 1
ATOM 3502 O O . ARG B 1 174 ? -2.889 29.594 36.469 1 94.25 174 ARG B O 1
ATOM 3509 N N . VAL B 1 175 ? -2.172 30.812 34.812 1 96.12 175 VAL B N 1
ATOM 3510 C CA . VAL B 1 175 ? -2.701 32.062 35.344 1 96.12 175 VAL B CA 1
ATOM 3511 C C . VAL B 1 175 ? -4.016 32.406 34.656 1 96.12 175 VAL B C 1
ATOM 3513 O O . VAL B 1 175 ? -4.582 33.469 34.906 1 96.12 175 VAL B O 1
ATOM 3516 N N . SER B 1 176 ? -4.488 31.531 33.812 1 94.88 176 SER B N 1
ATOM 3517 C CA . SER B 1 176 ? -5.629 31.844 32.969 1 94.88 176 SER B CA 1
ATOM 3518 C C . SER B 1 176 ? -6.902 32.031 33.781 1 94.88 176 SER B C 1
ATOM 3520 O O . SER B 1 176 ? -7.887 32.594 33.312 1 94.88 176 SER B O 1
ATOM 3522 N N . HIS B 1 177 ? -6.941 31.531 35 1 92.25 177 HIS B N 1
ATOM 3523 C CA . HIS B 1 177 ? -8.109 31.641 35.875 1 92.25 177 HIS B CA 1
ATOM 3524 C C . HIS B 1 177 ? -8.117 33 36.594 1 92.25 177 HIS B C 1
ATOM 3526 O O . HIS B 1 177 ? -9.125 33.375 37.188 1 92.25 177 HIS B O 1
ATOM 3532 N N . LEU B 1 178 ? -7.117 33.812 36.562 1 95.75 178 LEU B N 1
ATOM 3533 C CA . LEU B 1 178 ? -6.961 35.062 37.281 1 95.75 178 LEU B CA 1
ATOM 3534 C C . LEU B 1 178 ? -7.496 36.25 36.469 1 95.75 178 LEU B C 1
ATOM 3536 O O . LEU B 1 178 ? -7.594 36.156 35.25 1 95.75 178 LEU B O 1
ATOM 3540 N N . PRO B 1 179 ? -7.953 37.312 37.156 1 96.25 179 PRO B N 1
ATOM 3541 C CA . PRO B 1 179 ? -8.305 38.531 36.438 1 96.25 179 PRO B CA 1
ATOM 3542 C C . PRO B 1 179 ? -7.117 39.125 35.656 1 96.25 179 PRO B C 1
ATOM 3544 O O . PRO B 1 179 ? -5.969 38.969 36.094 1 96.25 179 PRO B O 1
ATOM 3547 N N . LEU B 1 180 ? -7.293 39.781 34.562 1 96.94 180 LEU B N 1
ATOM 3548 C CA . LEU B 1 180 ? -6.258 40.375 33.719 1 96.94 180 LEU B CA 1
ATOM 3549 C C . LEU B 1 180 ? -5.34 41.281 34.5 1 96.94 180 LEU B C 1
ATOM 3551 O O . LEU B 1 180 ? -4.16 41.406 34.188 1 96.94 180 LEU B O 1
ATOM 3555 N N . SER B 1 181 ? -5.918 41.844 35.562 1 96.06 181 SER B N 1
ATOM 3556 C CA . SER B 1 181 ? -5.176 42.844 36.312 1 96.06 181 SER B CA 1
ATOM 3557 C C . SER B 1 181 ? -4.219 42.188 37.312 1 96.06 181 SER B C 1
ATOM 3559 O O . SER B 1 181 ? -3.416 42.875 37.938 1 96.06 181 SER B O 1
ATOM 3561 N N . ALA B 1 182 ? -4.199 40.906 37.375 1 96.81 182 ALA B N 1
ATOM 3562 C CA . ALA B 1 182 ? -3.342 40.188 38.344 1 96.81 182 ALA B CA 1
ATOM 3563 C C . ALA B 1 182 ? -1.871 40.312 37.938 1 96.81 182 ALA B C 1
ATOM 3565 O O . ALA B 1 182 ? -1.529 40.281 36.75 1 96.81 182 ALA B O 1
ATOM 3566 N N . THR B 1 183 ? -1.004 40.406 38.969 1 96.56 183 THR B N 1
ATOM 3567 C CA . THR B 1 183 ? 0.431 40.562 38.781 1 96.56 183 THR B CA 1
ATOM 3568 C C . THR B 1 183 ? 1.017 39.344 38.062 1 96.56 183 THR B C 1
ATOM 3570 O O . THR B 1 183 ? 1.954 39.469 37.281 1 96.56 183 THR B O 1
ATOM 3573 N N . GLU B 1 184 ? 0.456 38.219 38.344 1 96.94 184 GLU B N 1
ATOM 3574 C CA . GLU B 1 184 ? 0.929 37 37.719 1 96.94 184 GLU B CA 1
ATOM 3575 C C . GLU B 1 184 ? 0.672 37 36.219 1 96.94 184 GLU B C 1
ATOM 3577 O O . GLU B 1 184 ? 1.472 36.469 35.438 1 96.94 184 GLU B O 1
ATOM 3582 N N . VAL B 1 185 ? -0.442 37.625 35.812 1 97.56 185 VAL B N 1
ATOM 3583 C CA . VAL B 1 185 ? -0.775 37.719 34.406 1 97.56 185 VAL B CA 1
ATOM 3584 C C . VAL B 1 185 ? 0.182 38.688 33.688 1 97.56 185 VAL B C 1
ATOM 3586 O O . VAL B 1 185 ? 0.663 38.406 32.594 1 97.56 185 VAL B O 1
ATOM 3589 N N . ALA B 1 186 ? 0.489 39.75 34.344 1 97.06 186 ALA B N 1
ATOM 3590 C CA . ALA B 1 186 ? 1.458 40.719 33.812 1 97.06 186 ALA B CA 1
ATOM 3591 C C . ALA B 1 186 ? 2.816 40.062 33.594 1 97.06 186 ALA B C 1
ATOM 3593 O O . ALA B 1 186 ? 3.482 40.312 32.594 1 97.06 186 ALA B O 1
ATOM 3594 N N . ALA B 1 187 ? 3.17 39.219 34.531 1 96.56 187 ALA B N 1
ATOM 3595 C CA . ALA B 1 187 ? 4.453 38.531 34.438 1 96.56 187 ALA B CA 1
ATOM 3596 C C . ALA B 1 187 ? 4.48 37.562 33.25 1 96.56 187 ALA B C 1
ATOM 3598 O O . ALA B 1 187 ? 5.504 37.438 32.594 1 96.56 187 ALA B O 1
ATOM 3599 N N . ALA B 1 188 ? 3.4 36.875 33.062 1 97.19 188 ALA B N 1
ATOM 3600 C CA . ALA B 1 188 ? 3.311 35.969 31.938 1 97.19 188 ALA B CA 1
ATOM 3601 C C . ALA B 1 188 ? 3.426 36.688 30.594 1 97.19 188 ALA B C 1
ATOM 3603 O O . ALA B 1 188 ? 4.105 36.219 29.688 1 97.19 188 ALA B O 1
ATOM 3604 N N . VAL B 1 189 ? 2.814 37.812 30.484 1 97.94 189 VAL B N 1
ATOM 3605 C CA . VAL B 1 189 ? 2.867 38.594 29.281 1 97.94 189 VAL B CA 1
ATOM 3606 C C . VAL B 1 189 ? 4.297 39.094 29.047 1 97.94 189 VAL B C 1
ATOM 3608 O O . VAL B 1 189 ? 4.781 39.094 27.906 1 97.94 189 VAL B O 1
ATOM 3611 N N . GLU B 1 190 ? 4.906 39.531 30.078 1 96.12 190 GLU B N 1
ATOM 3612 C CA . GLU B 1 190 ? 6.281 40 29.953 1 96.12 190 GLU B CA 1
ATOM 3613 C C . GLU B 1 190 ? 7.211 38.875 29.5 1 96.12 190 GLU B C 1
ATOM 3615 O O . GLU B 1 190 ? 8.133 39.094 28.719 1 96.12 190 GLU B O 1
ATOM 3620 N N . GLN B 1 191 ? 6.988 37.719 30.047 1 95.44 191 GLN B N 1
ATOM 3621 C CA . GLN B 1 191 ? 7.781 36.562 29.625 1 95.44 191 GLN B CA 1
ATOM 3622 C C . GLN B 1 191 ? 7.551 36.281 28.141 1 95.44 191 GLN B C 1
ATOM 3624 O O . GLN B 1 191 ? 8.492 35.969 27.406 1 95.44 191 GLN B O 1
ATOM 3629 N N . TRP B 1 192 ? 6.344 36.281 27.766 1 96.19 192 TRP B N 1
ATOM 3630 C CA . TRP B 1 192 ? 5.961 36.062 26.375 1 96.19 192 TRP B CA 1
ATOM 3631 C C . TRP B 1 192 ? 6.598 37.094 25.453 1 96.19 192 TRP B C 1
ATOM 3633 O O . TRP B 1 192 ? 7.191 36.75 24.438 1 96.19 192 TRP B O 1
ATOM 3643 N N . LYS B 1 193 ? 6.512 38.281 25.875 1 94.81 193 LYS B N 1
ATOM 3644 C CA . LYS B 1 193 ? 7.141 39.375 25.125 1 94.81 193 LYS B CA 1
ATOM 3645 C C . LYS B 1 193 ? 8.648 39.156 25.031 1 94.81 193 LYS B C 1
ATOM 3647 O O . LYS B 1 193 ? 9.234 39.344 23.953 1 94.81 193 LYS B O 1
ATOM 3652 N N . SER B 1 194 ? 9.219 38.812 26.094 1 92 194 SER B N 1
ATOM 3653 C CA . SER B 1 194 ? 10.664 38.594 26.141 1 92 194 SER B CA 1
ATOM 3654 C C . SER B 1 194 ? 11.094 37.5 25.172 1 92 194 SER B C 1
ATOM 3656 O O . SER B 1 194 ? 12.172 37.562 24.578 1 92 194 SER B O 1
ATOM 3658 N N . ALA B 1 195 ? 10.289 36.5 25.125 1 89.94 195 ALA B N 1
ATOM 3659 C CA . ALA B 1 195 ? 10.594 35.406 24.203 1 89.94 195 ALA B CA 1
ATOM 3660 C C . ALA B 1 195 ? 10.625 35.875 22.75 1 89.94 195 ALA B C 1
ATOM 3662 O O . ALA B 1 195 ? 11.5 35.5 21.984 1 89.94 195 ALA B O 1
ATOM 3663 N N . PHE B 1 196 ? 9.711 36.688 22.359 1 88 196 PHE B N 1
ATOM 3664 C CA . PHE B 1 196 ? 9.672 37.219 21.016 1 88 196 PHE B CA 1
ATOM 3665 C C . PHE B 1 196 ? 10.844 38.156 20.781 1 88 196 PHE B C 1
ATOM 3667 O O . PHE B 1 196 ? 11.391 38.219 19.672 1 88 196 PHE B O 1
ATOM 3674 N N . LEU B 1 197 ? 11.219 38.844 21.828 1 85.44 197 LEU B N 1
ATOM 3675 C CA . LEU B 1 197 ? 12.297 39.812 21.703 1 85.44 197 LEU B CA 1
ATOM 3676 C C . LEU B 1 197 ? 13.641 39.125 21.531 1 85.44 197 LEU B C 1
ATOM 3678 O O . LEU B 1 197 ? 14.609 39.75 21.062 1 85.44 197 LEU B O 1
ATOM 3682 N N . MET B 1 198 ? 13.688 37.875 21.906 1 77.81 198 MET B N 1
ATOM 3683 C CA . MET B 1 198 ? 14.875 37.094 21.625 1 77.81 198 MET B CA 1
ATOM 3684 C C . MET B 1 198 ? 15.008 36.844 20.125 1 77.81 198 MET B C 1
ATOM 3686 O O . MET B 1 198 ? 16.094 36.531 19.625 1 77.81 198 MET B O 1
ATOM 3690 N N . ILE B 1 199 ? 13.914 36.844 19.5 1 74.56 199 ILE B N 1
ATOM 3691 C CA . ILE B 1 199 ? 13.875 36.562 18.062 1 74.56 199 ILE B CA 1
ATOM 3692 C C . ILE B 1 199 ? 14.078 37.875 17.297 1 74.56 199 ILE B C 1
ATOM 3694 O O . ILE B 1 199 ? 14.781 37.875 16.281 1 74.56 199 ILE B O 1
ATOM 3698 N N . GLY B 1 200 ? 13.453 38.906 17.781 1 75.12 200 GLY B N 1
ATOM 3699 C CA . GLY B 1 200 ? 13.539 40.188 17.094 1 75.12 200 GLY B CA 1
ATOM 3700 C C . GLY B 1 200 ? 12.977 41.344 17.891 1 75.12 200 GLY B C 1
ATOM 3701 O O . GLY B 1 200 ? 12.43 41.125 18.984 1 75.12 200 GLY B O 1
ATOM 3702 N N . ASP B 1 201 ? 13.227 42.531 17.359 1 80.31 201 ASP B N 1
ATOM 3703 C CA . ASP B 1 201 ? 12.773 43.75 18 1 80.31 201 ASP B CA 1
ATOM 3704 C C . ASP B 1 201 ? 11.328 44.062 17.641 1 80.31 201 ASP B C 1
ATOM 3706 O O . ASP B 1 201 ? 11.047 45.062 17 1 80.31 201 ASP B O 1
ATOM 3710 N N . PHE B 1 202 ? 10.375 43.281 18.125 1 83.25 202 PHE B N 1
ATOM 3711 C CA . PHE B 1 202 ? 8.953 43.438 17.844 1 83.25 202 PHE B CA 1
ATOM 3712 C C . PHE B 1 202 ? 8.367 44.594 18.672 1 83.25 202 PHE B C 1
ATOM 3714 O O . PHE B 1 202 ? 8.617 44.656 19.875 1 83.25 202 PHE B O 1
ATOM 3721 N N . SER B 1 203 ? 7.656 45.375 17.953 1 85.81 203 SER B N 1
ATOM 3722 C CA . SER B 1 203 ? 6.941 46.406 18.688 1 85.81 203 SER B CA 1
ATOM 3723 C C . SER B 1 203 ? 5.77 45.812 19.469 1 85.81 203 SER B C 1
ATOM 3725 O O . SER B 1 203 ? 5.309 44.719 19.172 1 85.81 203 SER B O 1
ATOM 3727 N N . ASP B 1 204 ? 5.258 46.562 20.453 1 91.25 204 ASP B N 1
ATOM 3728 C CA . ASP B 1 204 ? 4.098 46.125 21.219 1 91.25 204 ASP B CA 1
ATOM 3729 C C . ASP B 1 204 ? 2.877 45.938 20.328 1 91.25 204 ASP B C 1
ATOM 3731 O O . ASP B 1 204 ? 2.062 45.062 20.531 1 91.25 204 ASP B O 1
ATOM 3735 N N . GLU B 1 205 ? 2.84 46.75 19.344 1 87.75 205 GLU B N 1
ATOM 3736 C CA . GLU B 1 205 ? 1.721 46.688 18.422 1 87.75 205 GLU B CA 1
ATOM 3737 C C . GLU B 1 205 ? 1.748 45.375 17.625 1 87.75 205 GLU B C 1
ATOM 3739 O O . GLU B 1 205 ? 0.716 44.719 17.453 1 87.75 205 GLU B O 1
ATOM 3744 N N . VAL B 1 206 ? 2.916 45.062 17.156 1 83.88 206 VAL B N 1
ATOM 3745 C CA . VAL B 1 206 ? 3.064 43.844 16.391 1 83.88 206 VAL B CA 1
ATOM 3746 C C . VAL B 1 206 ? 2.801 42.625 17.281 1 83.88 206 VAL B C 1
ATOM 3748 O O . VAL B 1 206 ? 2.139 41.656 16.859 1 83.88 206 VAL B O 1
ATOM 3751 N N . LEU B 1 207 ? 3.287 42.688 18.484 1 90.88 207 LEU B N 1
ATOM 3752 C CA . LEU B 1 207 ? 3.076 41.594 19.438 1 90.88 207 LEU B CA 1
ATOM 3753 C C . LEU B 1 207 ? 1.591 41.406 19.734 1 90.88 207 LEU B C 1
ATOM 3755 O O . LEU B 1 207 ? 1.099 40.281 19.812 1 90.88 207 LEU B O 1
ATOM 3759 N N . ALA B 1 208 ? 0.893 42.531 19.875 1 91.19 208 ALA B N 1
ATOM 3760 C CA . ALA B 1 208 ? -0.548 42.438 20.109 1 91.19 208 ALA B CA 1
ATOM 3761 C C . ALA B 1 208 ? -1.264 41.812 18.922 1 91.19 208 ALA B C 1
ATOM 3763 O O . ALA B 1 208 ? -2.223 41.062 19.109 1 91.19 208 ALA B O 1
ATOM 3764 N N . TYR B 1 209 ? -0.757 42.156 17.797 1 86.06 209 TYR B N 1
ATOM 3765 C CA . TYR B 1 209 ? -1.339 41.562 16.594 1 86.06 209 TYR B CA 1
ATOM 3766 C C . TYR B 1 209 ? -1.093 40.062 16.547 1 86.06 209 TYR B C 1
ATOM 3768 O O . TYR B 1 209 ? -1.97 39.312 16.141 1 86.06 209 TYR B O 1
ATOM 3776 N N . ILE B 1 210 ? 0.119 39.625 16.906 1 87.88 210 ILE B N 1
ATOM 3777 C CA . ILE B 1 210 ? 0.46 38.219 16.938 1 87.88 210 ILE B CA 1
ATOM 3778 C C . ILE B 1 210 ? -0.452 37.5 17.922 1 87.88 210 ILE B C 1
ATOM 3780 O O . ILE B 1 210 ? -1.009 36.438 17.609 1 87.88 210 ILE B O 1
ATOM 3784 N N . ALA B 1 211 ? -0.643 38.031 19.047 1 92.69 211 ALA B N 1
ATOM 3785 C CA . ALA B 1 211 ? -1.496 37.406 20.062 1 92.69 211 ALA B CA 1
ATOM 3786 C C . ALA B 1 211 ? -2.93 37.281 19.562 1 92.69 211 ALA B C 1
ATOM 3788 O O . ALA B 1 211 ? -3.582 36.25 19.797 1 92.69 211 ALA B O 1
ATOM 3789 N N . LYS B 1 212 ? -3.43 38.312 18.859 1 90.12 212 LYS B N 1
ATOM 3790 C CA . LYS B 1 212 ? -4.785 38.281 18.312 1 90.12 212 LYS B CA 1
ATOM 3791 C C . LYS B 1 212 ? -4.93 37.188 17.25 1 90.12 212 LYS B C 1
ATOM 3793 O O . LYS B 1 212 ? -6 36.594 17.125 1 90.12 212 LYS B O 1
ATOM 3798 N N . SER B 1 213 ? -3.869 36.938 16.594 1 87.19 213 SER B N 1
ATOM 3799 C CA . SER B 1 213 ? -3.908 35.938 15.539 1 87.19 213 SER B CA 1
ATOM 3800 C C . SER B 1 213 ? -4.133 34.531 16.125 1 87.19 213 SER B C 1
ATOM 3802 O O . SER B 1 213 ? -4.629 33.656 15.43 1 87.19 213 SER B O 1
ATOM 3804 N N . TYR B 1 214 ? -3.713 34.344 17.438 1 90.25 214 TYR B N 1
ATOM 3805 C CA . TYR B 1 214 ? -3.953 33.062 18.094 1 90.25 214 TYR B CA 1
ATOM 3806 C C . TYR B 1 214 ? -5.441 32.719 18.109 1 90.25 214 TYR B C 1
ATOM 3808 O O . TYR B 1 214 ? -5.824 31.562 18.109 1 90.25 214 TYR B O 1
ATOM 3816 N N . VAL B 1 215 ? -6.266 33.75 18.094 1 88.56 215 VAL B N 1
ATOM 3817 C CA . VAL B 1 215 ? -7.711 33.562 18.203 1 88.56 215 VAL B CA 1
ATOM 3818 C C . VAL B 1 215 ? -8.32 33.406 16.812 1 88.56 215 VAL B C 1
ATOM 3820 O O . VAL B 1 215 ? -9.172 32.562 16.594 1 88.56 215 VAL B O 1
ATOM 3823 N N . TYR B 1 216 ? -7.84 34.156 15.906 1 84.25 216 TYR B N 1
ATOM 3824 C CA . TYR B 1 216 ? -8.492 34.25 14.602 1 84.25 216 TYR B CA 1
ATOM 3825 C C . TYR B 1 216 ? -8.047 33.125 13.695 1 84.25 216 TYR B C 1
ATOM 3827 O O . TYR B 1 216 ? -8.781 32.719 12.781 1 84.25 216 TYR B O 1
ATOM 3835 N N . ASP B 1 217 ? -6.832 32.688 13.859 1 86.88 217 ASP B N 1
ATOM 3836 C CA . ASP B 1 217 ? -6.328 31.547 13.078 1 86.88 217 ASP B CA 1
ATOM 3837 C C . ASP B 1 217 ? -6.621 30.219 13.773 1 86.88 217 ASP B C 1
ATOM 3839 O O . ASP B 1 217 ? -6 29.906 14.789 1 86.88 217 ASP B O 1
ATOM 3843 N N . SER B 1 218 ? -7.457 29.453 13.203 1 82.25 218 SER B N 1
ATOM 3844 C CA . SER B 1 218 ? -7.953 28.234 13.82 1 82.25 218 SER B CA 1
ATOM 3845 C C . SER B 1 218 ? -6.84 27.203 13.992 1 82.25 218 SER B C 1
ATOM 3847 O O . SER B 1 218 ? -6.965 26.266 14.789 1 82.25 218 SER B O 1
ATOM 3849 N N . ARG B 1 219 ? -5.797 27.281 13.219 1 86.69 219 ARG B N 1
ATOM 3850 C CA . ARG B 1 219 ? -4.676 26.359 13.344 1 86.69 219 ARG B CA 1
ATOM 3851 C C . ARG B 1 219 ? -4.047 26.438 14.727 1 86.69 219 ARG B C 1
ATOM 3853 O O . ARG B 1 219 ? -3.516 25.453 15.234 1 86.69 219 ARG B O 1
ATOM 3860 N N . PHE B 1 220 ? -4.18 27.656 15.359 1 86.62 220 PHE B N 1
ATOM 3861 C CA . PHE B 1 220 ? -3.643 27.828 16.703 1 86.62 220 PHE B CA 1
ATOM 3862 C C . PHE B 1 220 ? -4.516 27.125 17.734 1 86.62 220 PHE B C 1
ATOM 3864 O O . PHE B 1 220 ? -4.02 26.672 18.766 1 86.62 220 PHE B O 1
ATOM 3871 N N . LYS B 1 221 ? -5.754 27.047 17.391 1 80 221 LYS B N 1
ATOM 3872 C CA . LYS B 1 221 ? -6.633 26.312 18.297 1 80 221 LYS B CA 1
ATOM 3873 C C . LYS B 1 221 ? -6.172 24.859 18.453 1 80 221 LYS B C 1
ATOM 3875 O O . LYS B 1 221 ? -6.145 24.328 19.562 1 80 221 LYS B O 1
ATOM 3880 N N . GLN B 1 222 ? -5.867 24.328 17.375 1 78.88 222 GLN B N 1
ATOM 3881 C CA . GLN B 1 222 ? -5.375 22.953 17.406 1 78.88 222 GLN B CA 1
ATOM 3882 C C . GLN B 1 222 ? -4.039 22.859 18.141 1 78.88 222 GLN B C 1
ATOM 3884 O O . GLN B 1 222 ? -3.82 21.953 18.938 1 78.88 222 GLN B O 1
ATOM 3889 N N . TYR B 1 223 ? -3.195 23.828 17.891 1 84.31 223 TYR B N 1
ATOM 3890 C CA . TYR B 1 223 ? -1.883 23.844 18.531 1 84.31 223 TYR B CA 1
ATOM 3891 C C . TYR B 1 223 ? -2.016 23.969 20.047 1 84.31 223 TYR B C 1
ATOM 3893 O O . TYR B 1 223 ? -1.344 23.25 20.797 1 84.31 223 TYR B O 1
ATOM 3901 N N . PHE B 1 224 ? -2.883 24.75 20.5 1 87.5 224 PHE B N 1
ATOM 3902 C CA . PHE B 1 224 ? -2.98 25.062 21.922 1 87.5 224 PHE B CA 1
ATOM 3903 C C . PHE B 1 224 ? -3.82 24.016 22.656 1 87.5 224 PHE B C 1
ATOM 3905 O O . PHE B 1 224 ? -3.842 23.984 23.875 1 87.5 224 PHE B O 1
ATOM 3912 N N . SER B 1 225 ? -4.461 23.156 21.844 1 80.38 225 SER B N 1
ATOM 3913 C CA . SER B 1 225 ? -5.238 22.094 22.469 1 80.38 225 SER B CA 1
ATOM 3914 C C . SER B 1 225 ? -4.355 21.203 23.328 1 80.38 225 SER B C 1
ATOM 3916 O O . SER B 1 225 ? -4.832 20.609 24.297 1 80.38 225 SER B O 1
ATOM 3918 N N . LYS B 1 226 ? -3.131 21.172 23.031 1 79.81 226 LYS B N 1
ATOM 3919 C CA . LYS B 1 226 ? -2.219 20.328 23.797 1 79.81 226 LYS B CA 1
ATOM 3920 C C . LYS B 1 226 ? -2.072 20.844 25.234 1 79.81 226 LYS B C 1
ATOM 3922 O O . LYS B 1 226 ? -1.644 20.094 26.125 1 79.81 226 LYS B O 1
ATOM 3927 N N . TYR B 1 227 ? -2.436 22.047 25.391 1 83.25 227 TYR B N 1
ATOM 3928 C CA . TYR B 1 227 ? -2.336 22.625 26.734 1 83.25 227 TYR B CA 1
ATOM 3929 C C . TYR B 1 227 ? -3.625 22.406 27.516 1 83.25 227 TYR B C 1
ATOM 3931 O O . TYR B 1 227 ? -3.709 22.75 28.703 1 83.25 227 TYR B O 1
ATOM 3939 N N . GLY B 1 228 ? -4.617 21.797 26.938 1 77.19 228 GLY B N 1
ATOM 3940 C CA . GLY B 1 228 ? -5.82 21.344 27.625 1 77.19 228 GLY B CA 1
ATOM 3941 C C . GLY B 1 228 ? -6.789 22.469 27.922 1 77.19 228 GLY B C 1
ATOM 3942 O O . GLY B 1 228 ? -7.645 22.344 28.797 1 77.19 228 GLY B O 1
ATOM 3943 N N . ASN B 1 229 ? -6.641 23.609 27.438 1 72.94 229 ASN B N 1
ATOM 3944 C CA . ASN B 1 229 ? -7.504 24.766 27.656 1 72.94 229 ASN B CA 1
ATOM 3945 C C . ASN B 1 229 ? -7.93 25.391 26.328 1 72.94 229 ASN B C 1
ATOM 3947 O O . ASN B 1 229 ? -7.117 26.016 25.656 1 72.94 229 ASN B O 1
ATOM 3951 N N . PHE B 1 230 ? -9.195 25.297 26.047 1 73.56 230 PHE B N 1
ATOM 3952 C CA . PHE B 1 230 ? -9.711 25.766 24.766 1 73.56 230 PHE B CA 1
ATOM 3953 C C . PHE B 1 230 ? -9.781 27.281 24.719 1 73.56 230 PHE B C 1
ATOM 3955 O O . PHE B 1 230 ? -9.797 27.891 23.656 1 73.56 230 PHE B O 1
ATOM 3962 N N . ASP B 1 231 ? -9.695 27.859 25.891 1 85.62 231 ASP B N 1
ATOM 3963 C CA . ASP B 1 231 ? -9.867 29.297 25.953 1 85.62 231 ASP B CA 1
ATOM 3964 C C . ASP B 1 231 ? -8.523 30 26.141 1 85.62 231 ASP B C 1
ATOM 3966 O O . ASP B 1 231 ? -8.477 31.219 26.328 1 85.62 231 ASP B O 1
ATOM 3970 N N . LEU B 1 232 ? -7.543 29.234 26.109 1 92.06 232 LEU B N 1
ATOM 3971 C CA . LEU B 1 232 ? -6.223 29.797 26.375 1 92.06 232 LEU B CA 1
ATOM 3972 C C . LEU B 1 232 ? -5.863 30.859 25.359 1 92.06 232 LEU B C 1
ATOM 3974 O O . LEU B 1 232 ? -5.293 31.891 25.703 1 92.06 232 LEU B O 1
ATOM 3978 N N . THR B 1 233 ? -6.18 30.656 24.078 1 92.38 233 THR B N 1
ATOM 3979 C CA . THR B 1 233 ? -5.855 31.609 23.016 1 92.38 233 THR B CA 1
ATOM 3980 C C . THR B 1 233 ? -6.52 32.969 23.281 1 92.38 233 THR B C 1
ATOM 3982 O O . THR B 1 233 ? -5.887 34 23.141 1 92.38 233 THR B O 1
ATOM 3985 N N . ARG B 1 234 ? -7.789 32.875 23.719 1 93.44 234 ARG B N 1
ATOM 3986 C CA . ARG B 1 234 ? -8.508 34.125 24.031 1 93.44 234 ARG B CA 1
ATOM 3987 C C . ARG B 1 234 ? -7.875 34.844 25.219 1 93.44 234 ARG B C 1
ATOM 3989 O O . ARG B 1 234 ? -7.715 36.062 25.203 1 93.44 234 ARG B O 1
ATOM 3996 N N . PHE B 1 235 ? -7.543 34.094 26.188 1 95.88 235 PHE B N 1
ATOM 3997 C CA . PHE B 1 235 ? -6.926 34.688 27.391 1 95.88 235 PHE B CA 1
ATOM 3998 C C . PHE B 1 235 ? -5.621 35.375 27.031 1 95.88 235 PHE B C 1
ATOM 4000 O O . PHE B 1 235 ? -5.371 36.5 27.469 1 95.88 235 PHE B O 1
ATOM 4007 N N . ILE B 1 236 ? -4.766 34.75 26.25 1 96.31 236 ILE B N 1
ATOM 4008 C CA . ILE B 1 236 ? -3.475 35.281 25.875 1 96.31 236 ILE B CA 1
ATOM 4009 C C . ILE B 1 236 ? -3.68 36.594 25.109 1 96.31 236 ILE B C 1
ATOM 4011 O O . ILE B 1 236 ? -3.029 37.594 25.391 1 96.31 236 ILE B O 1
ATOM 4015 N N . ALA B 1 237 ? -4.582 36.562 24.141 1 95.19 237 ALA B N 1
ATOM 4016 C CA . ALA B 1 237 ? -4.855 37.75 23.344 1 95.19 237 ALA B CA 1
ATOM 4017 C C . ALA B 1 237 ? -5.332 38.906 24.219 1 95.19 237 ALA B C 1
ATOM 4019 O O . ALA B 1 237 ? -4.891 40.031 24.047 1 95.19 237 ALA B O 1
ATOM 4020 N N . GLU B 1 238 ? -6.234 38.594 25.125 1 96.69 238 GLU B N 1
ATOM 4021 C CA . GLU B 1 238 ? -6.77 39.625 26.016 1 96.69 238 GLU B CA 1
ATOM 4022 C C . GLU B 1 238 ? -5.691 40.156 26.953 1 96.69 238 GLU B C 1
ATOM 4024 O O . GLU B 1 238 ? -5.59 41.375 27.156 1 96.69 238 GLU B O 1
ATOM 4029 N N . ALA B 1 239 ? -4.949 39.25 27.516 1 97.56 239 ALA B N 1
ATOM 4030 C CA . ALA B 1 239 ? -3.891 39.625 28.438 1 97.56 239 ALA B CA 1
ATOM 4031 C C . ALA B 1 239 ? -2.852 40.5 27.75 1 97.56 239 ALA B C 1
ATOM 4033 O O . ALA B 1 239 ? -2.453 41.531 28.281 1 97.56 239 ALA B O 1
ATOM 4034 N N . VAL B 1 240 ? -2.391 40.094 26.594 1 97.38 240 VAL B N 1
ATOM 4035 C CA . VAL B 1 240 ? -1.378 40.812 25.828 1 97.38 240 VAL B CA 1
ATOM 4036 C C . VAL B 1 240 ? -1.919 42.188 25.438 1 97.38 240 VAL B C 1
ATOM 4038 O O . VAL B 1 240 ? -1.219 43.219 25.547 1 97.38 240 VAL B O 1
ATOM 4041 N N . THR B 1 241 ? -3.176 42.188 24.969 1 95.38 241 THR B N 1
ATOM 4042 C CA . THR B 1 241 ? -3.801 43.469 24.609 1 95.38 241 THR B CA 1
ATOM 4043 C C . THR B 1 241 ? -3.889 44.375 25.812 1 95.38 241 THR B C 1
ATOM 4045 O O . THR B 1 241 ? -3.629 45.594 25.703 1 95.38 241 THR B O 1
ATOM 4048 N N . TYR B 1 242 ? -4.254 43.875 26.938 1 96.5 242 TYR B N 1
ATOM 4049 C CA . TYR B 1 242 ? -4.418 44.656 28.172 1 96.5 242 TYR B CA 1
ATOM 4050 C C . TYR B 1 242 ? -3.105 45.281 28.594 1 96.5 242 TYR B C 1
ATOM 4052 O O . TYR B 1 242 ? -3.082 46.469 28.984 1 96.5 242 TYR B O 1
ATOM 4060 N N . TYR B 1 243 ? -2.023 44.594 28.438 1 96.5 243 TYR B N 1
ATOM 4061 C CA . TYR B 1 243 ? -0.771 45.062 29.016 1 96.5 243 TYR B CA 1
ATOM 4062 C C . TYR B 1 243 ? 0.081 45.781 27.953 1 96.5 243 TYR B C 1
ATOM 4064 O O . TYR B 1 243 ? 0.946 46.594 28.297 1 96.5 243 TYR B O 1
ATOM 4072 N N . LEU B 1 244 ? -0.141 45.469 26.672 1 94.19 244 LEU B N 1
ATOM 4073 C CA . LEU B 1 244 ? 0.747 46 25.656 1 94.19 244 LEU B CA 1
ATOM 4074 C C . LEU B 1 244 ? 0.046 47.094 24.859 1 94.19 244 LEU B C 1
ATOM 4076 O O . LEU B 1 244 ? 0.669 47.75 24.031 1 94.19 244 LEU B O 1
ATOM 4080 N N . THR B 1 245 ? -1.2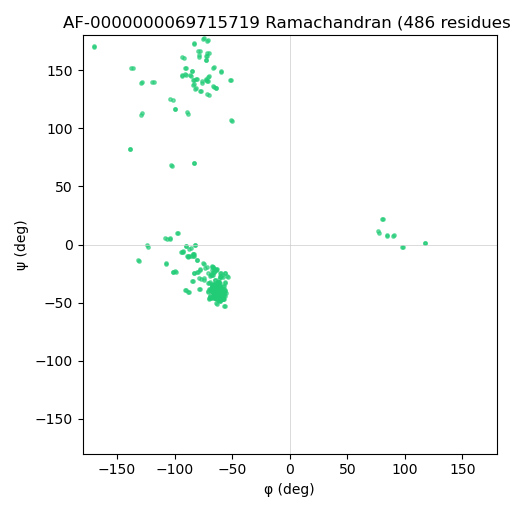26 47.188 24.906 1 86.5 245 THR B N 1
ATOM 4081 C CA . THR B 1 245 ? -1.939 48.25 24.219 1 86.5 245 THR B CA 1
ATOM 4082 C C . THR B 1 245 ? -2.621 49.188 25.219 1 86.5 245 THR B C 1
ATOM 4084 O O . THR B 1 245 ? -2.621 50.406 25.047 1 86.5 245 THR B O 1
#

Solvent-accessible surface area (backbone atoms only — not comparable to full-atom values): 26632 Å² total; per-residue (Å²): 129,86,53,73,34,46,58,66,53,49,26,67,36,52,68,52,51,70,66,57,54,50,48,31,30,73,75,59,72,50,67,60,45,64,47,94,85,64,50,48,34,37,45,52,65,49,53,53,50,48,51,50,48,51,51,44,45,53,68,68,46,49,72,73,56,43,60,65,52,71,76,46,52,71,78,67,40,46,66,56,52,52,51,48,47,52,50,46,52,52,51,41,52,52,49,51,52,44,44,50,45,50,49,41,41,76,71,54,46,46,73,61,77,39,86,63,49,93,48,41,46,54,56,25,51,49,45,50,48,40,73,75,37,44,85,37,70,31,46,42,51,32,51,53,54,54,67,71,41,51,73,68,56,39,51,50,50,50,50,49,51,53,52,51,50,51,51,35,52,50,45,44,58,72,41,60,86,54,63,73,84,36,70,68,42,52,50,35,44,50,50,45,49,50,56,50,49,74,54,22,75,68,48,51,66,55,48,36,50,55,34,42,42,35,57,72,38,63,71,40,50,55,54,42,44,72,72,74,40,89,55,45,40,54,47,49,22,51,42,37,38,67,75,52,103,129,84,55,74,33,45,59,68,53,49,27,66,37,54,68,51,52,70,67,56,53,49,48,32,29,74,75,58,72,49,66,60,46,65,46,96,87,64,50,48,35,36,45,52,67,49,51,54,50,49,52,50,50,49,51,44,45,53,68,69,47,49,73,74,56,45,59,65,53,71,75,48,51,72,78,67,40,46,65,56,52,54,51,49,47,53,50,47,52,51,50,42,52,54,49,50,52,45,43,52,45,50,50,41,42,77,72,58,46,44,74,60,77,39,87,63,48,93,48,42,48,54,56,24,53,49,43,49,48,39,73,75,37,43,87,37,69,33,46,42,51,33,52,54,55,52,66,72,40,52,73,67,55,40,49,49,49,52,50,50,50,51,52,51,50,51,51,34,52,50,44,43,59,71,42,60,86,54,62,71,84,36,68,67,42,51,50,35,44,50,50,45,49,50,54,51,49,73,52,24,75,70,49,51,66,56,49,37,50,53,33,43,43,37,57,74,38,65,71,40,50,57,53,41,44,72,73,73,40,89,57,47,39,54,48,50,22,50,43,36,37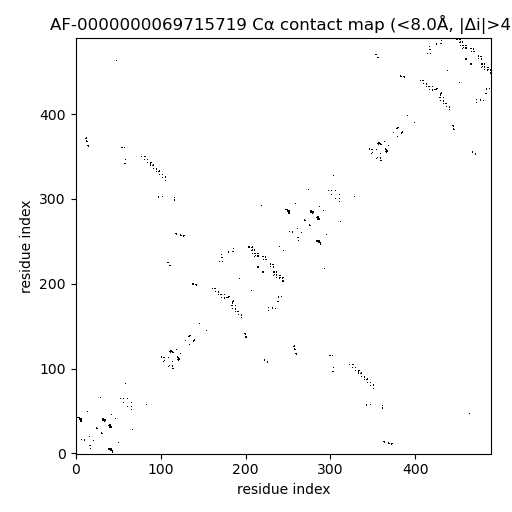,68,76,53,103

Foldseek 3Di:
DWDKAFPVRLCVVPVDDPVVVVVCCVVVVQNFDADPVRTTMDTPVSSVLVVVLVVVVVLVDDSVRSSVLSPDDPVRCVVVVVVSVVVVVVVVVLVVLVVVQVVCVVVQDAQQPGDPDPDRVVVVVVVVCCVVCVPPPFQVVLVVVLVPDDPVRNVVVVVVLVVQVVVLLLQLVVCLVDDLPDPSLVVSLVSVVVSVVVRTDDALVVVLVVLVCCVVPCSNQSVCVVVVDSCSSVSSSVSSVVNSD/DWDKDFPVRLCVVPVDDPVVVVVCCVVVVQNFDADPVRTTMDTPVSSVLVVVLVVVVVLVDDSVRSSVLSPDDPVRCVVVVVVSVVVVVVVVVLVVLVVVQVVCVVVQDAQQPGDPDPDRVVVVVVVVCCVVCVPPPFQVVLVVVLVVDDPVRNVVVVVVLVVQVVVLLLQLVVCLVDDLPDPSLVVSLVSVVVSVVVRTDDALVRVLVVLVCCVVPCSNQSVCVVVVDSCSSVSSSVSSVVNSD